Protein AF-A0A1C6J9U0-F1 (afdb_monomer_lite)

Foldseek 3Di:
DDFFKFKFAWPPAALVNVLVVCCVLVVFDDDDPPDQWDDGPFWIKGDDPVQSKMWIGGPVRAKIWIDGPVRRMIMMTGDDDDCSVVVSVVVCVVVVGGPCPPDDLPAAQEDADQDPVVVVCCLPPPDPAWEKEDAPVCPVCCVVLCVVCRPRYHYYYYPDPVSNVVVCVVVVADRQWMWGRADNDIDIDGDDPPDDSVNSSVVVVVVSSVRSRPPPDDDPDDPVNSVVVSVVVVVVVVVVVVVVVVVVVVVVVVVVVVVVVVVVVVVVVVVVVVVVVVVVVVVVVVVCVVVVNDDPDDDDPDDDPDPQVVVQVVLVVLVVCLVPDPDPVSNVVSVVVPVVRDGPCVVVVLLVLLLCLLQVVNPDPVSQVVVVVQQWHWQDDDQWTKTARVPDPQQIDTDGPDDPDSCVSVVVSVSNVVRPD

Structure (mmCIF, N/CA/C/O backbone):
data_AF-A0A1C6J9U0-F1
#
_entry.id   AF-A0A1C6J9U0-F1
#
loop_
_atom_site.group_PDB
_atom_site.id
_atom_site.type_symbol
_atom_site.label_atom_id
_atom_site.label_alt_id
_atom_site.label_comp_id
_atom_site.label_asym_id
_atom_site.label_entity_id
_atom_site.label_seq_id
_atom_site.pdbx_PDB_ins_code
_atom_site.Cartn_x
_atom_site.Cartn_y
_atom_site.Cartn_z
_atom_site.occupancy
_atom_site.B_iso_or_equiv
_atom_site.auth_seq_id
_atom_site.auth_comp_id
_atom_site.auth_asym_id
_atom_site.auth_atom_id
_atom_site.pdbx_PDB_model_num
ATOM 1 N N . MET A 1 1 ? -28.787 -16.443 28.226 1.00 27.95 1 MET A N 1
ATOM 2 C CA . MET A 1 1 ? -28.800 -15.625 29.460 1.00 27.95 1 MET A CA 1
ATOM 3 C C . MET A 1 1 ? -28.386 -14.223 29.052 1.00 27.95 1 MET A C 1
ATOM 5 O O . MET A 1 1 ? -27.464 -14.119 28.258 1.00 27.95 1 MET A O 1
ATOM 9 N N . LYS A 1 2 ? -29.122 -13.176 29.446 1.00 32.88 2 LYS A N 1
ATOM 10 C CA . LYS A 1 2 ? -28.766 -11.795 29.075 1.00 32.88 2 LYS A CA 1
ATOM 11 C C . LYS A 1 2 ? -27.464 -11.427 29.795 1.00 32.88 2 LYS A C 1
ATOM 13 O O . LYS A 1 2 ? -27.391 -11.661 30.995 1.00 32.88 2 LYS A O 1
ATOM 18 N N . HIS A 1 3 ? -26.470 -10.917 29.068 1.00 39.94 3 HIS A N 1
ATOM 19 C CA . HIS A 1 3 ? -25.234 -10.384 29.645 1.00 39.94 3 HIS A CA 1
ATOM 20 C C . HIS A 1 3 ? -25.582 -9.214 30.576 1.00 39.94 3 HIS A C 1
ATOM 22 O O . HIS A 1 3 ? -26.442 -8.394 30.253 1.00 39.94 3 HIS A O 1
ATOM 28 N N . LEU A 1 4 ? -24.988 -9.204 31.763 1.00 40.47 4 LEU A N 1
ATOM 29 C CA . LEU A 1 4 ? -25.256 -8.248 32.829 1.00 40.47 4 LEU A CA 1
ATOM 30 C C . LEU A 1 4 ? -24.333 -7.038 32.645 1.00 40.47 4 LEU A C 1
ATOM 32 O O . LEU A 1 4 ? -23.130 -7.204 32.759 1.00 40.47 4 LEU A O 1
ATOM 36 N N . SER A 1 5 ? -24.849 -5.834 32.391 1.00 47.75 5 SER A N 1
ATOM 37 C CA . SER A 1 5 ? -24.007 -4.659 32.107 1.00 47.75 5 SER A CA 1
ATOM 38 C C . SER A 1 5 ? -24.215 -3.487 33.068 1.00 47.75 5 SER A C 1
ATOM 40 O O . SER A 1 5 ? -25.351 -3.112 33.341 1.00 47.75 5 SER A O 1
ATOM 42 N N . THR A 1 6 ? -23.127 -2.871 33.537 1.00 52.16 6 THR A N 1
ATOM 43 C CA . THR A 1 6 ? -23.099 -1.749 34.494 1.00 52.16 6 THR A CA 1
ATOM 44 C C . THR A 1 6 ? -22.390 -0.535 33.898 1.00 52.16 6 THR A C 1
ATOM 46 O O . THR A 1 6 ? -21.323 -0.685 33.317 1.00 52.16 6 THR A O 1
ATOM 49 N N . LEU A 1 7 ? -22.935 0.671 34.093 1.00 56.38 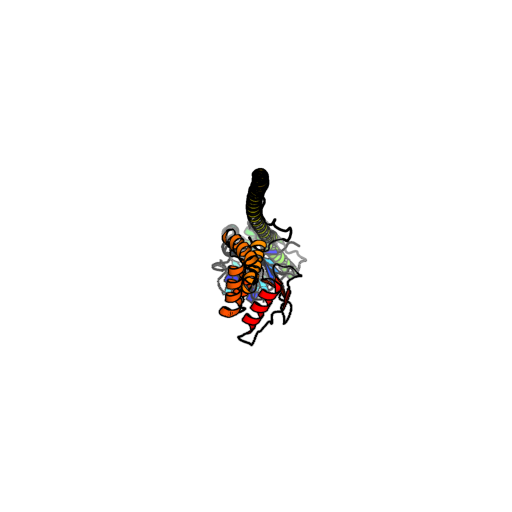7 LEU A N 1
ATOM 50 C CA . LEU A 1 7 ? -22.276 1.940 33.755 1.00 56.38 7 LEU A CA 1
ATOM 51 C C . LEU A 1 7 ? -21.871 2.698 35.029 1.00 56.38 7 LEU A C 1
ATOM 53 O O . LEU A 1 7 ? -22.713 2.963 35.891 1.00 56.38 7 LEU A O 1
ATOM 57 N N . ILE A 1 8 ? -20.601 3.081 35.119 1.00 64.00 8 ILE A N 1
ATOM 58 C CA . ILE A 1 8 ? -19.974 3.792 36.236 1.00 64.00 8 ILE A CA 1
ATOM 59 C C . ILE A 1 8 ? -19.551 5.178 35.745 1.00 64.00 8 ILE A C 1
ATOM 61 O O . ILE A 1 8 ? -18.823 5.289 34.761 1.00 64.00 8 ILE A O 1
ATOM 65 N N . ALA A 1 9 ? -19.984 6.234 36.433 1.00 66.12 9 ALA A N 1
ATOM 66 C CA . ALA A 1 9 ? -19.530 7.597 36.164 1.00 66.12 9 ALA A CA 1
ATOM 67 C C . ALA A 1 9 ? -18.247 7.898 36.953 1.00 66.12 9 ALA A C 1
ATOM 69 O O . ALA A 1 9 ? -18.212 7.754 38.181 1.00 66.12 9 ALA A O 1
ATOM 70 N N . VAL A 1 10 ? -17.212 8.347 36.250 1.00 73.56 10 VAL A N 1
ATOM 71 C CA . VAL A 1 10 ? -15.922 8.740 36.826 1.00 73.56 10 VAL A CA 1
ATOM 72 C C . VAL A 1 10 ? -15.652 10.225 36.581 1.00 73.56 10 VAL A C 1
ATOM 74 O O . VAL A 1 10 ? -16.432 10.905 35.919 1.00 73.56 10 VAL A O 1
ATOM 77 N N . LYS A 1 11 ? -14.611 10.767 37.205 1.00 78.69 11 LYS A N 1
ATOM 78 C CA . LYS A 1 11 ? -14.149 12.142 37.023 1.00 78.69 11 LYS A CA 1
ATOM 79 C C . LYS A 1 11 ? -12.629 12.164 36.957 1.00 78.69 11 LYS A C 1
ATOM 81 O O . LYS A 1 11 ? -11.973 11.474 37.737 1.00 78.69 11 LYS A O 1
ATOM 86 N N . ASN A 1 12 ? -12.093 13.012 36.082 1.00 84.81 12 ASN A N 1
ATOM 87 C CA . ASN A 1 12 ? -10.660 13.268 35.927 1.00 84.81 12 ASN A CA 1
ATOM 88 C C . ASN A 1 12 ? -9.814 11.997 35.731 1.00 84.81 12 ASN A C 1
ATOM 90 O O . ASN A 1 12 ? -8.663 11.962 36.163 1.00 84.81 12 ASN A O 1
ATOM 94 N N . LEU A 1 13 ? -10.388 10.957 35.121 1.00 85.75 13 LEU A N 1
ATOM 95 C CA . LEU A 1 13 ? -9.686 9.717 34.816 1.00 85.75 13 LEU A CA 1
ATOM 96 C C . LEU A 1 13 ? -9.294 9.731 33.341 1.00 85.75 13 LEU A C 1
ATOM 98 O O . LEU A 1 13 ? -10.162 9.926 32.490 1.00 85.75 13 LEU A O 1
ATOM 102 N N . THR A 1 14 ? -8.009 9.546 33.043 1.00 89.31 14 THR A N 1
ATOM 103 C CA . THR A 1 14 ? -7.514 9.473 31.659 1.00 89.31 14 THR A CA 1
ATOM 104 C C . THR A 1 14 ? -7.413 8.034 31.171 1.00 89.31 14 THR A C 1
ATOM 106 O O . THR A 1 14 ? -7.307 7.102 31.971 1.00 89.31 14 THR A O 1
ATOM 109 N N . ILE A 1 15 ? -7.389 7.835 29.854 1.00 86.38 15 ILE A N 1
ATOM 110 C CA . ILE A 1 15 ? -7.248 6.521 29.220 1.00 86.38 15 ILE A CA 1
ATOM 111 C C . ILE A 1 15 ? -5.941 5.850 29.637 1.00 86.38 15 ILE A C 1
ATOM 113 O O . ILE A 1 15 ? -5.941 4.677 29.980 1.00 86.38 15 ILE A O 1
ATOM 117 N N . ILE A 1 16 ? -4.855 6.620 29.749 1.00 87.75 16 ILE A N 1
ATOM 118 C CA . ILE A 1 16 ? -3.545 6.138 30.204 1.00 87.75 16 ILE A CA 1
ATOM 119 C C . ILE A 1 16 ? -3.609 5.674 31.664 1.00 87.75 16 ILE A C 1
ATOM 121 O O . ILE A 1 16 ? -3.053 4.633 32.013 1.00 87.75 16 ILE A O 1
ATOM 125 N N . GLN A 1 17 ? -4.273 6.443 32.531 1.00 89.12 17 GLN A N 1
ATOM 126 C CA . GLN A 1 17 ? -4.454 6.061 33.932 1.00 89.12 17 GLN A CA 1
ATOM 127 C C . GLN A 1 17 ? -5.317 4.809 34.043 1.00 89.12 17 GLN A C 1
ATOM 129 O O . GLN A 1 17 ? -4.951 3.883 34.758 1.00 89.12 17 GLN A O 1
ATOM 134 N N . PHE A 1 18 ? -6.431 4.756 33.315 1.00 88.00 18 PHE A N 1
ATOM 135 C CA . PHE A 1 18 ? -7.332 3.615 33.357 1.00 88.00 18 PHE A CA 1
ATOM 136 C C . PHE A 1 18 ? -6.696 2.342 32.787 1.00 88.00 18 PHE A C 1
ATOM 138 O O . PHE A 1 18 ? -6.867 1.278 33.373 1.00 88.00 18 PHE A O 1
ATOM 145 N N . THR A 1 19 ? -5.888 2.443 31.729 1.00 87.50 19 THR A N 1
ATOM 146 C CA . THR A 1 19 ? -5.089 1.326 31.203 1.00 87.50 19 THR A CA 1
ATOM 147 C C . THR A 1 19 ? -4.195 0.721 32.282 1.00 87.50 19 THR A C 1
ATOM 149 O O . THR A 1 19 ? -4.252 -0.486 32.500 1.00 87.50 19 THR A O 1
ATOM 152 N N . LYS A 1 20 ? -3.451 1.552 33.024 1.00 87.69 20 LYS A N 1
ATOM 153 C CA . LYS A 1 20 ? -2.599 1.087 34.132 1.00 87.69 20 LYS A CA 1
ATOM 154 C C . LYS A 1 20 ? -3.406 0.442 35.254 1.00 87.69 20 LYS A C 1
ATOM 156 O O . LYS A 1 20 ? -3.045 -0.619 35.739 1.00 87.69 20 LYS A O 1
ATOM 161 N N . ILE A 1 21 ? -4.536 1.050 35.620 1.00 87.31 21 ILE A N 1
ATOM 162 C CA . ILE A 1 21 ? -5.446 0.501 36.635 1.00 87.31 21 ILE A CA 1
ATOM 163 C C . ILE A 1 21 ? -5.899 -0.907 36.248 1.00 87.31 21 ILE A C 1
ATOM 165 O O . ILE A 1 21 ? -5.920 -1.796 37.095 1.00 87.31 21 ILE A O 1
ATOM 169 N N . ILE A 1 22 ? -6.264 -1.116 34.983 1.00 84.38 22 ILE A N 1
ATOM 170 C CA . ILE A 1 22 ? -6.713 -2.424 34.516 1.00 84.38 22 ILE A CA 1
ATOM 171 C C . ILE A 1 22 ? -5.545 -3.415 34.406 1.00 84.38 22 ILE A C 1
ATOM 173 O O . ILE A 1 22 ? -5.707 -4.570 34.786 1.00 84.38 22 ILE A O 1
ATOM 177 N N . GLN A 1 23 ? -4.362 -2.983 33.968 1.00 85.56 23 GLN A N 1
ATOM 178 C CA . GLN A 1 23 ? -3.159 -3.826 33.975 1.00 85.56 23 GLN A CA 1
ATOM 179 C C . GLN A 1 23 ? -2.838 -4.337 35.385 1.00 85.56 23 GLN A C 1
ATOM 181 O O . GLN A 1 23 ? -2.699 -5.544 35.582 1.00 85.56 23 GLN A O 1
ATOM 186 N N . ASP A 1 24 ? -2.840 -3.437 36.371 1.00 84.00 24 ASP A N 1
ATOM 187 C CA . ASP A 1 24 ? -2.520 -3.748 37.765 1.00 84.00 24 ASP A CA 1
ATOM 188 C C . ASP A 1 24 ? -3.591 -4.624 38.437 1.00 84.00 24 ASP A C 1
ATOM 190 O O . ASP A 1 24 ? -3.268 -5.594 39.122 1.00 84.00 24 ASP A O 1
ATOM 194 N N . LEU A 1 25 ? -4.876 -4.287 38.270 1.00 78.69 25 LEU A N 1
ATOM 195 C CA . LEU A 1 25 ? -5.978 -4.990 38.942 1.00 78.69 25 LEU A CA 1
ATOM 196 C C . LEU A 1 25 ? -6.286 -6.357 38.327 1.00 78.69 25 LEU A C 1
ATOM 198 O O . LEU A 1 25 ? -6.776 -7.242 39.029 1.00 78.69 25 LEU A O 1
ATOM 202 N N . PHE A 1 26 ? -6.049 -6.520 37.025 1.00 76.50 26 PHE A N 1
ATOM 203 C CA . PHE A 1 26 ? -6.426 -7.726 36.285 1.00 76.50 26 PHE A CA 1
ATOM 204 C C . PHE A 1 26 ? -5.229 -8.566 35.847 1.00 76.50 26 PHE A C 1
ATOM 206 O O . PHE A 1 26 ? -5.430 -9.554 35.142 1.00 76.50 26 PHE A O 1
ATOM 213 N N . TYR A 1 27 ? -4.018 -8.211 36.289 1.00 78.69 27 TYR A N 1
ATOM 214 C CA . TYR A 1 27 ? -2.777 -8.923 35.977 1.00 78.69 27 TYR A CA 1
ATOM 215 C C . TYR A 1 27 ? -2.594 -9.134 34.468 1.00 78.69 27 TYR A C 1
ATOM 217 O O . TYR A 1 27 ? -2.281 -10.236 34.018 1.00 78.69 27 TYR A O 1
ATOM 225 N N . LEU A 1 28 ? -2.859 -8.089 33.680 1.00 80.81 28 LEU A N 1
ATOM 226 C CA . LEU A 1 28 ? -2.614 -8.121 32.240 1.00 80.81 28 LEU A CA 1
ATOM 227 C C . LEU A 1 28 ? -1.149 -7.801 31.958 1.00 80.81 28 LEU A C 1
ATOM 229 O O . LEU A 1 28 ? -0.555 -6.968 32.644 1.00 80.81 28 LEU A O 1
ATOM 233 N N . ASP A 1 29 ? -0.611 -8.402 30.898 1.00 83.25 29 ASP A N 1
ATOM 234 C CA . ASP A 1 29 ? 0.672 -7.984 30.340 1.00 83.25 29 ASP A CA 1
ATOM 235 C C . ASP A 1 29 ? 0.649 -6.493 29.983 1.00 83.25 29 ASP A C 1
ATOM 237 O O . ASP A 1 29 ? -0.393 -5.924 29.637 1.00 83.25 29 ASP A O 1
ATOM 241 N N . GLU A 1 30 ? 1.812 -5.850 30.058 1.00 83.62 30 GLU A N 1
ATOM 242 C CA . GLU A 1 30 ? 1.943 -4.444 29.694 1.00 83.62 30 GLU A CA 1
ATOM 243 C C . GLU A 1 30 ? 1.608 -4.255 28.204 1.00 83.62 30 GLU A C 1
ATOM 245 O O . GLU A 1 30 ? 2.170 -4.911 27.327 1.00 83.62 30 GLU A O 1
ATOM 250 N N . PHE A 1 31 ? 0.671 -3.350 27.916 1.00 85.25 31 PHE A N 1
ATOM 251 C CA . PHE A 1 31 ? 0.216 -3.031 26.563 1.00 85.25 31 PHE A CA 1
ATOM 252 C C . PHE A 1 31 ? 0.087 -1.520 26.356 1.00 85.25 31 PHE A C 1
ATOM 254 O O . PHE A 1 31 ? -0.153 -0.756 27.297 1.00 85.25 31 PHE A O 1
ATOM 261 N N . ILE A 1 32 ? 0.210 -1.100 25.097 1.00 84.56 32 ILE A N 1
ATOM 262 C CA . ILE A 1 32 ? 0.075 0.290 24.652 1.00 84.56 32 ILE A CA 1
ATOM 263 C C . ILE A 1 32 ? -1.048 0.349 23.613 1.00 84.56 32 ILE A C 1
ATOM 265 O O . ILE A 1 32 ? -1.212 -0.573 22.825 1.00 84.56 32 ILE A O 1
ATOM 269 N N . LEU A 1 33 ? -1.841 1.422 23.627 1.00 84.25 33 LEU A N 1
ATOM 270 C CA . LEU A 1 33 ? -2.973 1.635 22.719 1.00 84.25 33 LEU A CA 1
ATOM 271 C C . LEU A 1 33 ? -2.524 2.257 21.380 1.00 84.25 33 LEU A C 1
ATOM 273 O O . LEU A 1 33 ? -2.948 3.356 21.038 1.00 84.25 33 LEU A O 1
ATOM 277 N N . ASP A 1 34 ? -1.629 1.582 20.657 1.00 83.38 34 ASP A N 1
ATOM 278 C CA . ASP A 1 34 ? -1.021 2.053 19.395 1.00 83.38 34 ASP A CA 1
ATOM 279 C C . ASP A 1 34 ? -1.716 1.538 18.122 1.00 83.38 34 ASP A C 1
ATOM 281 O O . ASP A 1 34 ? -1.362 1.901 17.001 1.00 83.38 34 ASP A O 1
ATOM 285 N N . SER A 1 35 ? -2.701 0.664 18.297 1.00 84.69 35 SER A N 1
ATOM 286 C CA . SER A 1 35 ? -3.381 -0.048 17.227 1.00 84.69 35 SER A CA 1
ATOM 287 C C . SER A 1 35 ? -4.863 -0.209 17.555 1.00 84.69 35 SER A C 1
ATOM 289 O O . SER A 1 35 ? -5.272 -0.223 18.716 1.00 84.69 35 SER A O 1
ATOM 291 N N . LEU A 1 36 ? -5.695 -0.314 16.511 1.00 81.69 36 LEU A N 1
ATOM 292 C CA . LEU A 1 36 ? -7.151 -0.454 16.657 1.00 81.69 36 LEU A CA 1
ATOM 293 C C . LEU A 1 36 ? -7.551 -1.779 17.324 1.00 81.69 36 LEU A C 1
ATOM 295 O O . LEU A 1 36 ? -8.612 -1.851 17.947 1.00 81.69 36 LEU A O 1
ATOM 299 N N . ILE A 1 37 ? -6.726 -2.823 17.182 1.00 85.75 37 ILE A N 1
ATOM 300 C CA . ILE A 1 37 ? -6.923 -4.139 17.795 1.00 85.75 37 ILE A CA 1
ATOM 301 C C . ILE A 1 37 ? -5.585 -4.641 18.337 1.00 85.75 37 ILE A C 1
ATOM 303 O O . ILE A 1 37 ? -4.616 -4.731 17.588 1.00 85.75 37 ILE A O 1
ATOM 307 N N . ILE A 1 38 ? -5.564 -5.029 19.612 1.00 87.44 38 ILE A N 1
ATOM 308 C CA . ILE A 1 38 ? -4.401 -5.606 20.294 1.00 87.44 38 ILE A CA 1
ATOM 309 C C . ILE A 1 38 ? -4.796 -6.979 20.830 1.00 87.44 38 ILE A C 1
ATOM 311 O O . ILE A 1 38 ? -5.797 -7.116 21.536 1.00 87.44 38 ILE A O 1
ATOM 315 N N . HIS A 1 39 ? -4.004 -8.000 20.516 1.00 86.56 39 HIS A N 1
ATOM 316 C CA . HIS A 1 39 ? -4.209 -9.353 21.023 1.00 86.56 39 HIS A CA 1
ATOM 317 C C . HIS A 1 39 ? -3.217 -9.647 22.147 1.00 86.56 39 HIS A C 1
ATOM 319 O O . HIS A 1 39 ? -2.009 -9.584 21.940 1.00 86.56 39 HIS A O 1
ATOM 325 N N . LEU A 1 40 ? -3.746 -9.988 23.320 1.00 85.19 40 LEU A N 1
ATOM 326 C CA . LEU A 1 40 ? -2.994 -10.494 24.466 1.00 85.19 40 LEU A CA 1
ATOM 327 C C . LEU A 1 40 ? -3.342 -11.970 24.690 1.00 85.19 40 LEU A C 1
ATOM 329 O O . LEU A 1 40 ? -4.317 -12.478 24.129 1.00 85.19 40 LEU A O 1
ATOM 333 N N . GLU A 1 41 ? -2.566 -12.655 25.533 1.00 81.06 41 GLU A N 1
ATOM 334 C CA . GLU A 1 41 ? -2.717 -14.097 25.775 1.00 81.06 41 GLU A CA 1
ATOM 335 C C . GLU A 1 41 ? -4.159 -14.474 26.165 1.00 81.06 41 GLU A C 1
ATOM 337 O O . GLU A 1 41 ? -4.720 -15.422 25.620 1.00 81.06 41 GLU A O 1
ATOM 342 N N . ASN A 1 42 ? -4.800 -13.665 27.020 1.00 78.75 42 ASN A N 1
ATOM 343 C CA . ASN A 1 42 ? -6.116 -13.965 27.602 1.00 78.75 42 ASN A CA 1
ATOM 344 C C . ASN A 1 42 ? -7.232 -12.974 27.224 1.00 78.75 42 ASN A C 1
ATOM 346 O O . ASN A 1 42 ? -8.389 -13.150 27.628 1.00 78.75 42 ASN A O 1
ATOM 350 N N . CYS A 1 43 ? -6.925 -11.929 26.454 1.00 83.00 43 CYS A N 1
ATOM 351 C CA . CYS A 1 43 ? -7.911 -10.931 26.051 1.00 83.00 43 CYS A CA 1
ATOM 352 C C . CYS A 1 43 ? -7.576 -10.263 24.712 1.00 83.00 43 CYS A C 1
ATOM 354 O O . CYS A 1 43 ? -6.461 -10.326 24.207 1.00 83.00 43 CYS A O 1
ATOM 356 N N . THR A 1 44 ? -8.580 -9.640 24.107 1.00 85.12 44 THR A N 1
ATOM 357 C CA . THR A 1 44 ? -8.436 -8.782 22.929 1.00 85.12 44 THR A CA 1
ATOM 358 C C . THR A 1 44 ? -8.909 -7.385 23.286 1.00 85.12 44 THR A C 1
ATOM 360 O O . THR A 1 44 ? -9.969 -7.224 23.892 1.00 85.12 44 THR A O 1
ATOM 363 N N . ILE A 1 45 ? -8.125 -6.381 22.916 1.00 86.00 45 ILE A N 1
ATOM 364 C CA . ILE A 1 45 ? -8.407 -4.976 23.179 1.00 86.00 45 ILE A CA 1
ATOM 365 C C . ILE A 1 45 ? -8.778 -4.305 21.863 1.00 86.00 45 ILE A C 1
ATOM 367 O O . ILE A 1 45 ? -8.071 -4.452 20.873 1.00 86.00 45 ILE A O 1
ATOM 371 N N . TYR A 1 46 ? -9.880 -3.566 21.862 1.00 82.38 46 TYR A N 1
ATOM 372 C CA . TYR A 1 46 ? -10.344 -2.749 20.749 1.00 82.38 46 TYR A CA 1
ATOM 373 C C . TYR A 1 46 ? -10.214 -1.282 21.143 1.00 82.38 46 TYR A C 1
ATOM 375 O O . TYR A 1 46 ? -10.760 -0.880 22.168 1.00 82.38 46 TYR A O 1
ATOM 383 N N . HIS A 1 47 ? -9.526 -0.474 20.351 1.00 85.06 47 HIS A N 1
ATOM 384 C CA . HIS A 1 47 ? -9.252 0.926 20.666 1.00 85.06 47 HIS A CA 1
ATOM 385 C C . HIS A 1 47 ? -9.864 1.848 19.611 1.00 85.06 47 HIS A C 1
ATOM 387 O O . HIS A 1 47 ? -9.704 1.622 18.415 1.00 85.06 47 HIS A O 1
ATOM 393 N N . ASP A 1 48 ? -10.562 2.894 20.054 1.00 79.56 48 ASP A N 1
ATOM 394 C CA . ASP A 1 48 ? -11.003 4.005 19.215 1.00 79.56 48 ASP A CA 1
ATOM 395 C C . ASP A 1 48 ? -10.327 5.304 19.668 1.00 79.56 48 ASP A C 1
ATOM 397 O O . ASP A 1 48 ? -10.779 5.960 20.614 1.00 79.56 48 ASP A O 1
ATOM 401 N N . GLU A 1 49 ? -9.286 5.711 18.941 1.00 76.19 49 GLU A N 1
ATOM 402 C CA . GLU A 1 49 ? -8.585 6.982 19.154 1.00 76.19 49 GLU A CA 1
ATOM 403 C C . GLU A 1 49 ? -9.530 8.188 19.090 1.00 76.19 49 GLU A C 1
ATOM 405 O O . GLU A 1 49 ? -9.431 9.109 19.899 1.00 76.19 49 GLU A O 1
ATOM 410 N N . SER A 1 50 ? -10.502 8.176 18.170 1.00 70.88 50 SER A N 1
ATOM 411 C CA . SER A 1 50 ? -11.411 9.313 17.962 1.00 70.88 50 SER A CA 1
ATOM 412 C C . SER A 1 50 ? -12.391 9.516 19.117 1.00 70.88 50 SER A C 1
ATOM 414 O O . SER A 1 50 ? -12.833 10.634 19.373 1.00 70.88 50 SER A O 1
ATOM 416 N N . ALA A 1 51 ? -12.727 8.436 19.826 1.00 62.06 51 ALA A N 1
ATOM 417 C CA . ALA A 1 51 ? -13.616 8.470 20.981 1.00 62.06 51 ALA A CA 1
ATOM 418 C C . ALA A 1 51 ? -12.854 8.502 22.315 1.00 62.06 51 ALA A C 1
ATOM 420 O O . ALA A 1 51 ? -13.507 8.537 23.363 1.00 62.06 51 ALA A O 1
ATOM 421 N N . ILE A 1 52 ? -11.512 8.466 22.266 1.00 78.44 52 ILE A N 1
ATOM 422 C CA . ILE A 1 52 ? -10.604 8.267 23.404 1.00 78.44 52 ILE A CA 1
ATOM 423 C C . ILE A 1 52 ? -11.159 7.157 24.303 1.00 78.44 52 ILE A C 1
ATOM 425 O O . ILE A 1 52 ? -11.496 7.351 25.477 1.00 78.44 52 ILE A O 1
ATOM 429 N N . ALA A 1 53 ? -11.377 5.999 23.682 1.00 75.50 53 ALA A N 1
ATOM 430 C CA . ALA A 1 53 ? -12.063 4.884 24.303 1.00 75.50 53 ALA A CA 1
ATOM 431 C C . ALA A 1 53 ? -11.417 3.560 23.923 1.00 75.50 53 ALA A C 1
ATOM 433 O O . ALA A 1 53 ? -11.049 3.355 22.770 1.00 75.50 53 ALA A O 1
ATOM 434 N N . PHE A 1 54 ? -11.341 2.630 24.869 1.00 79.44 54 PHE A N 1
ATOM 435 C CA . PHE A 1 54 ? -10.959 1.257 24.568 1.00 79.44 54 PHE A CA 1
ATOM 436 C C . PHE A 1 54 ? -11.909 0.272 25.225 1.00 79.44 54 PHE A C 1
ATOM 438 O O . PHE A 1 54 ? -12.556 0.563 26.236 1.00 79.44 54 PHE A O 1
ATOM 445 N N . CYS A 1 55 ? -11.962 -0.910 24.633 1.00 77.12 55 CYS A N 1
ATOM 446 C CA . CYS A 1 55 ? -12.707 -2.042 25.113 1.00 77.12 55 CYS A CA 1
ATOM 447 C C . CYS A 1 55 ? -11.792 -3.250 25.292 1.00 77.12 55 CYS A C 1
ATOM 449 O O . CYS A 1 55 ? -10.950 -3.495 24.440 1.00 77.12 55 CYS A O 1
ATOM 451 N N . ILE A 1 56 ? -11.976 -4.019 26.364 1.00 80.50 56 ILE A N 1
ATOM 452 C CA . ILE A 1 56 ? -11.272 -5.286 26.593 1.00 80.50 56 ILE A CA 1
ATOM 453 C C . ILE A 1 56 ? -12.290 -6.417 26.591 1.00 80.50 56 ILE A C 1
ATOM 455 O O . ILE A 1 56 ? -13.250 -6.384 27.362 1.00 80.50 56 ILE A O 1
ATOM 459 N N . GLN A 1 57 ? -12.043 -7.431 25.766 1.00 77.44 57 GLN A N 1
ATOM 460 C CA . GLN A 1 57 ? -12.785 -8.684 25.730 1.00 77.44 57 GLN A CA 1
ATOM 461 C C . GLN A 1 57 ? -11.904 -9.830 26.221 1.00 77.44 57 GLN A C 1
ATOM 463 O O . GLN A 1 57 ? -10.912 -10.168 25.578 1.00 77.44 57 GLN A O 1
ATOM 468 N N . TYR A 1 58 ? -12.282 -10.474 27.320 1.00 75.00 58 TYR A N 1
ATOM 469 C CA . TYR A 1 58 ? -11.586 -11.669 27.799 1.00 75.00 58 TYR A CA 1
ATOM 470 C C . TYR A 1 58 ? -12.079 -12.924 27.068 1.00 75.00 58 TYR A C 1
ATOM 472 O O . TYR A 1 58 ? -13.283 -13.113 26.889 1.00 75.00 58 TYR A O 1
ATOM 480 N N . GLN A 1 59 ? -11.157 -13.808 26.673 1.00 65.19 59 GLN A N 1
ATOM 481 C CA . GLN A 1 59 ? -11.462 -14.991 25.850 1.00 65.19 59 GLN A CA 1
ATOM 482 C C . GLN A 1 59 ? -12.416 -15.988 26.543 1.00 65.19 59 GLN A C 1
ATOM 484 O O . GLN A 1 59 ? -13.183 -16.678 25.873 1.00 65.19 59 GLN A O 1
ATOM 489 N N . ASN A 1 60 ? -12.445 -16.009 27.882 1.00 60.38 60 ASN A N 1
ATOM 490 C CA . ASN A 1 60 ? -13.308 -16.893 28.678 1.00 60.38 60 ASN A CA 1
ATOM 491 C C . ASN A 1 60 ? -14.721 -16.331 28.957 1.00 60.38 60 ASN A C 1
ATOM 493 O O . ASN A 1 60 ? -15.470 -16.925 29.727 1.00 60.38 60 ASN A O 1
ATOM 497 N N . ASN A 1 61 ? -15.129 -15.230 28.308 1.00 53.62 61 ASN A N 1
ATOM 498 C CA . ASN A 1 61 ? -16.458 -14.596 28.431 1.00 53.62 61 ASN A CA 1
ATOM 499 C C . ASN A 1 61 ? -16.834 -14.059 29.827 1.00 53.62 61 ASN A C 1
ATOM 501 O O . ASN A 1 61 ? -18.011 -13.769 30.057 1.00 53.62 61 ASN A O 1
ATOM 505 N N . ASP A 1 62 ? -15.889 -13.903 30.756 1.00 53.78 62 ASP A N 1
ATOM 506 C CA . ASP A 1 62 ? -16.220 -13.532 32.139 1.00 53.78 62 ASP A CA 1
ATOM 507 C C . ASP A 1 62 ? -16.426 -12.021 32.347 1.00 53.78 62 ASP A C 1
ATOM 509 O O . ASP A 1 62 ? -17.270 -11.638 33.169 1.00 53.78 62 ASP A O 1
ATOM 513 N N . TYR A 1 63 ? -15.741 -11.171 31.563 1.00 57.75 63 TYR A N 1
ATOM 514 C CA . TYR A 1 63 ? -15.832 -9.708 31.658 1.00 57.75 63 TYR A CA 1
ATOM 515 C C . TYR A 1 63 ? -15.621 -8.986 30.331 1.00 57.75 63 TYR A C 1
ATOM 517 O O . TYR A 1 63 ? -14.816 -9.411 29.500 1.00 57.75 63 TYR A O 1
ATOM 525 N N . GLU A 1 64 ? -16.283 -7.840 30.180 1.00 66.88 64 GLU A N 1
ATOM 526 C CA . GLU A 1 64 ? -16.003 -6.881 29.108 1.00 66.88 64 GLU A CA 1
ATOM 527 C C . GLU A 1 64 ? -15.973 -5.468 29.695 1.00 66.88 64 GLU A C 1
ATOM 529 O O . GLU A 1 64 ? -16.939 -5.048 30.331 1.00 66.88 64 GLU A O 1
ATOM 534 N N . TYR A 1 65 ? -14.886 -4.726 29.487 1.00 75.12 65 TYR A N 1
ATOM 535 C CA . TYR A 1 65 ? -14.756 -3.331 29.930 1.00 75.12 65 TYR A CA 1
ATOM 536 C C . TYR A 1 65 ? -14.840 -2.417 28.720 1.00 75.12 65 TYR A C 1
ATOM 538 O O . TYR A 1 65 ? -14.247 -2.739 27.698 1.00 75.12 65 TYR A O 1
ATOM 546 N N . ILE A 1 66 ? -15.516 -1.276 28.829 1.00 74.69 66 ILE A N 1
ATOM 547 C CA . ILE A 1 66 ? -15.400 -0.166 27.876 1.00 74.69 66 ILE A CA 1
ATOM 548 C C . ILE A 1 66 ? -15.177 1.099 28.687 1.00 74.69 66 ILE A C 1
ATOM 550 O O . ILE A 1 66 ? -16.028 1.471 29.489 1.00 74.69 66 ILE A O 1
ATOM 554 N N . PHE A 1 67 ? -14.058 1.776 28.482 1.00 82.69 67 PHE A N 1
ATOM 555 C CA . PHE A 1 67 ? -13.837 3.097 29.056 1.00 82.69 67 PHE A CA 1
ATOM 556 C C . PHE A 1 67 ? -13.907 4.150 27.971 1.00 82.69 67 PHE A C 1
ATOM 558 O O . PHE A 1 67 ? -13.362 3.949 26.892 1.00 82.69 67 PHE A O 1
ATOM 565 N N . ASN A 1 68 ? -14.577 5.261 28.261 1.00 78.75 68 ASN A N 1
ATOM 566 C CA . ASN A 1 68 ? -14.610 6.424 27.392 1.00 78.75 68 ASN A CA 1
ATOM 567 C C . ASN A 1 68 ? -14.183 7.654 28.196 1.00 78.75 68 ASN A C 1
ATOM 569 O O . ASN A 1 68 ? -14.903 8.114 29.088 1.00 78.75 68 ASN A O 1
ATOM 573 N N . GLU A 1 69 ? -13.009 8.187 27.865 1.00 81.19 69 GLU A N 1
ATOM 574 C CA . GLU A 1 69 ? -12.444 9.345 28.550 1.00 81.19 69 GLU A CA 1
ATOM 575 C C . GLU A 1 69 ? -13.275 10.605 28.292 1.00 81.19 69 GLU A C 1
ATOM 577 O O . GLU A 1 69 ? -13.573 11.344 29.226 1.00 81.19 69 GLU A O 1
ATOM 582 N N . ALA A 1 70 ? -13.732 10.832 27.058 1.00 75.81 70 ALA A N 1
ATOM 583 C CA . ALA A 1 70 ? -14.499 12.030 26.709 1.00 75.81 70 ALA A CA 1
ATOM 584 C C . ALA A 1 70 ? -15.820 12.139 27.493 1.00 75.81 70 ALA A C 1
ATOM 586 O O . ALA A 1 70 ? -16.249 13.228 27.871 1.00 75.81 70 ALA A O 1
ATOM 587 N N . LYS A 1 71 ? -16.465 11.001 27.757 1.00 71.88 71 LYS A N 1
ATOM 588 C CA . LYS A 1 71 ? -17.729 10.906 28.498 1.00 71.88 71 LYS A CA 1
ATOM 589 C C . LYS A 1 71 ? -17.540 10.598 29.980 1.00 71.88 71 LYS A C 1
ATOM 591 O O . LYS A 1 71 ? -18.531 10.571 30.709 1.00 71.88 71 LYS A O 1
ATOM 596 N N . GLN A 1 72 ? -16.297 10.379 30.411 1.00 76.44 72 GLN A N 1
ATOM 597 C CA . GLN A 1 72 ? -15.925 10.059 31.785 1.00 76.44 72 GLN A CA 1
ATOM 598 C C . GLN A 1 72 ? -16.781 8.929 32.373 1.00 76.44 72 GLN A C 1
ATOM 600 O O . GLN A 1 72 ? -17.399 9.050 33.436 1.00 76.44 72 GLN A O 1
ATOM 605 N N . ASN A 1 73 ? -16.844 7.807 31.658 1.00 70.19 73 ASN A N 1
ATOM 606 C CA . ASN A 1 73 ? -17.613 6.656 32.101 1.00 70.19 73 ASN A CA 1
ATOM 607 C C . ASN A 1 73 ? -16.959 5.317 31.751 1.00 70.19 73 ASN A C 1
ATOM 609 O O . ASN A 1 73 ? -16.253 5.173 30.755 1.00 70.19 73 ASN A O 1
ATOM 613 N N . ILE A 1 74 ? -17.206 4.332 32.613 1.00 73.00 74 ILE A N 1
ATOM 614 C CA . ILE A 1 74 ? -16.761 2.949 32.459 1.00 73.00 74 ILE A CA 1
ATOM 615 C C . ILE A 1 74 ? -18.006 2.081 32.343 1.00 73.00 74 ILE A C 1
ATOM 617 O O . ILE A 1 74 ? -18.858 2.078 33.230 1.00 73.00 74 ILE A O 1
ATOM 621 N N . TYR A 1 75 ? -18.113 1.336 31.259 1.00 68.75 75 TYR A N 1
ATOM 622 C CA . TYR A 1 75 ? -19.085 0.277 31.080 1.00 68.75 75 TYR A CA 1
ATOM 623 C C . TYR A 1 75 ? -18.432 -1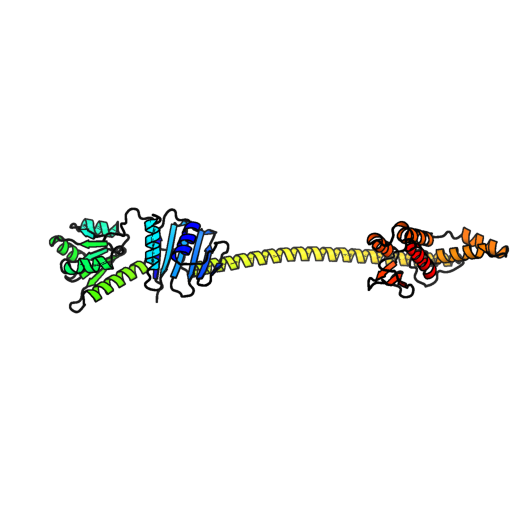.069 31.382 1.00 68.75 75 TYR A C 1
ATOM 625 O O . TYR A 1 75 ? -17.288 -1.315 31.006 1.00 68.75 75 TYR A O 1
ATOM 633 N N . LEU A 1 76 ? -19.167 -1.938 32.060 1.00 66.69 76 LEU A N 1
ATOM 634 C CA . LEU A 1 76 ? -18.704 -3.252 32.465 1.00 66.69 76 LEU A CA 1
ATOM 635 C C . LEU A 1 76 ? -19.792 -4.295 32.230 1.00 66.69 76 LEU A C 1
ATOM 637 O O . LEU A 1 76 ? -20.842 -4.243 32.863 1.00 66.69 76 LEU A O 1
ATOM 641 N N . SER A 1 77 ? -19.518 -5.264 31.367 1.00 61.44 77 SER A N 1
ATOM 642 C CA . SER A 1 77 ? -20.285 -6.498 31.199 1.00 61.44 77 SER A CA 1
ATOM 643 C C . SER A 1 77 ? -19.728 -7.552 32.163 1.00 61.44 77 SER A C 1
ATOM 645 O O . SER A 1 77 ? -18.539 -7.849 32.118 1.00 61.44 77 SER A O 1
ATOM 647 N N . ILE A 1 78 ? -20.549 -8.095 33.060 1.00 56.84 78 ILE A N 1
ATOM 648 C CA . ILE A 1 78 ? -20.186 -9.118 34.053 1.00 56.84 78 ILE A CA 1
ATOM 649 C C . ILE A 1 78 ? -20.940 -10.395 33.697 1.00 56.84 78 ILE A C 1
ATOM 651 O O . ILE A 1 78 ? -22.146 -10.340 33.497 1.00 56.84 78 ILE A O 1
ATOM 655 N N . ASN A 1 79 ? -20.292 -11.561 33.649 1.00 52.72 79 ASN A N 1
ATOM 656 C CA . ASN A 1 79 ? -21.005 -12.802 33.313 1.00 52.72 79 ASN A CA 1
ATOM 657 C C . ASN A 1 79 ? -21.262 -13.734 34.513 1.00 52.72 79 ASN A C 1
ATOM 659 O O . ASN A 1 79 ? -22.156 -14.574 34.429 1.00 52.72 79 ASN A O 1
ATOM 663 N N . LYS A 1 80 ? -20.576 -13.566 35.660 1.00 47.78 80 LYS A N 1
ATOM 664 C CA . LYS A 1 80 ? -20.861 -14.259 36.941 1.00 47.78 80 LYS A CA 1
ATOM 665 C C . LYS A 1 80 ? -20.143 -13.603 38.135 1.00 47.78 80 LYS A C 1
ATOM 667 O O . LYS A 1 80 ? -19.165 -12.892 37.947 1.00 47.78 80 LYS A O 1
ATOM 672 N N . ARG A 1 81 ? -20.684 -13.837 39.349 1.00 50.03 81 ARG A N 1
ATOM 673 C CA . ARG A 1 81 ? -20.222 -13.365 40.681 1.00 50.03 81 ARG A CA 1
ATOM 674 C C . ARG A 1 81 ? -18.704 -13.178 40.737 1.00 50.03 81 ARG A C 1
ATOM 676 O O . ARG A 1 81 ? -18.003 -14.176 40.622 1.00 50.03 81 ARG A O 1
ATOM 683 N N . ASN A 1 82 ? -18.217 -11.960 40.980 1.00 53.41 82 ASN A N 1
ATOM 684 C CA . ASN A 1 82 ? -16.775 -11.764 41.047 1.00 53.41 82 ASN A CA 1
ATOM 685 C C . ASN A 1 82 ? -16.294 -10.583 41.899 1.00 53.41 82 ASN A C 1
ATOM 687 O O . ASN A 1 82 ? -16.821 -9.473 41.822 1.00 53.41 82 ASN A O 1
ATOM 691 N N . ASN A 1 83 ? -15.230 -10.851 42.661 1.00 55.59 83 ASN A N 1
ATOM 692 C CA . ASN A 1 83 ? -14.550 -9.916 43.560 1.00 55.59 83 ASN A CA 1
ATOM 693 C C . ASN A 1 83 ? -13.812 -8.796 42.802 1.00 55.59 83 ASN A C 1
ATOM 695 O O . ASN A 1 83 ? -13.722 -7.686 43.307 1.00 55.59 83 ASN A O 1
ATOM 699 N N . GLN A 1 84 ? -13.399 -9.023 41.551 1.00 60.84 84 GLN A N 1
ATOM 700 C CA . GLN A 1 84 ? -12.630 -8.042 40.766 1.00 60.84 84 GLN A CA 1
ATOM 701 C C . GLN A 1 84 ? -13.423 -6.767 40.422 1.00 60.84 84 GLN A C 1
ATOM 703 O O . GLN A 1 84 ? -12.852 -5.686 40.292 1.00 60.84 84 GLN A O 1
ATOM 708 N N . PHE A 1 85 ? -14.758 -6.849 40.323 1.00 62.09 85 PHE A N 1
ATOM 709 C CA . PHE A 1 85 ? -15.602 -5.649 40.246 1.00 62.09 85 PHE A CA 1
ATOM 710 C C . PHE A 1 85 ? -15.492 -4.815 41.525 1.00 62.09 85 PHE A C 1
ATOM 712 O O . PHE A 1 85 ? -15.372 -3.592 41.465 1.00 62.09 85 PHE A O 1
ATOM 719 N N . ILE A 1 86 ? -15.523 -5.486 42.678 1.00 56.62 86 ILE A N 1
ATOM 720 C CA . ILE A 1 86 ? -15.387 -4.843 43.984 1.00 56.62 86 ILE A CA 1
ATOM 721 C C . ILE A 1 86 ? -14.000 -4.212 44.093 1.00 56.62 86 ILE A C 1
ATOM 723 O O . ILE A 1 86 ? -13.909 -3.081 44.559 1.00 56.62 86 ILE A O 1
ATOM 727 N N . ASP A 1 87 ? -12.953 -4.866 43.589 1.00 65.44 87 ASP A N 1
ATOM 728 C CA . ASP A 1 87 ? -11.588 -4.332 43.590 1.00 65.44 87 ASP A CA 1
ATOM 729 C C . ASP A 1 87 ? -11.467 -3.073 42.718 1.00 65.44 87 ASP A C 1
ATOM 731 O O . ASP A 1 87 ? -10.934 -2.058 43.173 1.00 65.44 87 ASP A O 1
ATOM 735 N N . LEU A 1 88 ? -12.055 -3.078 41.514 1.00 71.81 88 LEU A N 1
ATOM 736 C CA . LEU A 1 88 ? -12.096 -1.900 40.643 1.00 71.81 88 LEU A CA 1
ATOM 737 C C . LEU A 1 88 ? -12.864 -0.736 41.279 1.00 71.81 88 LEU A C 1
ATOM 739 O O . LEU A 1 88 ? -12.372 0.392 41.306 1.00 71.81 88 LEU A O 1
ATOM 743 N N . ILE A 1 89 ? -14.056 -0.986 41.825 1.00 63.09 89 ILE A N 1
ATOM 744 C CA . ILE A 1 89 ? -14.847 0.057 42.493 1.00 63.09 89 ILE A CA 1
ATOM 745 C C . ILE A 1 89 ? -14.121 0.584 43.733 1.00 63.09 89 ILE A C 1
ATOM 747 O O . ILE A 1 89 ? -14.062 1.797 43.943 1.00 63.09 89 ILE A O 1
ATOM 751 N N . THR A 1 90 ? -13.527 -0.306 44.529 1.00 62.47 90 THR A N 1
ATOM 752 C CA . THR A 1 90 ? -12.714 0.048 45.699 1.00 62.47 90 THR A CA 1
ATOM 753 C C . THR A 1 90 ? -11.543 0.936 45.305 1.00 62.47 90 THR A C 1
ATOM 755 O O . THR A 1 90 ? -11.321 1.962 45.949 1.00 62.47 90 THR A O 1
ATOM 758 N N . TYR A 1 91 ? -10.830 0.593 44.230 1.00 75.38 91 TYR A N 1
ATOM 759 C CA . TYR A 1 91 ? -9.730 1.396 43.708 1.00 75.38 91 TYR A CA 1
ATOM 760 C C . TYR A 1 91 ? -10.223 2.784 43.289 1.00 75.38 91 TYR A C 1
ATOM 762 O O . TYR A 1 91 ? -9.744 3.798 43.797 1.00 75.38 91 TYR A O 1
ATOM 770 N N . LEU A 1 92 ? -11.231 2.849 42.414 1.00 72.25 92 LEU A N 1
ATOM 771 C CA . LEU A 1 92 ? -11.769 4.119 41.920 1.00 72.25 92 LEU A CA 1
ATOM 772 C C . LEU A 1 92 ? -12.260 5.016 43.064 1.00 72.25 92 LEU A C 1
ATOM 774 O O . LEU A 1 92 ? -12.090 6.233 43.013 1.00 72.25 92 LEU A O 1
ATOM 778 N N . ASN A 1 93 ? -12.836 4.426 44.114 1.00 63.94 93 ASN A N 1
ATOM 779 C CA . ASN A 1 93 ? -13.258 5.152 45.305 1.00 63.94 93 ASN A CA 1
ATOM 780 C C . ASN A 1 93 ? -12.065 5.656 46.136 1.00 63.94 93 ASN A C 1
ATOM 782 O O . ASN A 1 93 ? -12.019 6.834 46.487 1.00 63.94 93 ASN A O 1
ATOM 786 N N . LYS A 1 94 ? -11.086 4.783 46.416 1.00 72.12 94 LYS A N 1
ATOM 787 C CA . LYS A 1 94 ? -9.871 5.099 47.189 1.00 72.12 94 LYS A CA 1
ATOM 788 C C . LYS A 1 94 ? -9.093 6.266 46.584 1.00 72.12 94 LYS A C 1
ATOM 790 O O . LYS A 1 94 ? -8.569 7.093 47.322 1.00 72.12 94 LYS A O 1
ATOM 795 N N . TYR A 1 95 ? -9.034 6.335 45.257 1.00 77.81 95 TYR A N 1
ATOM 796 C CA . TYR A 1 95 ? -8.333 7.391 44.525 1.00 77.81 95 TYR A CA 1
ATOM 797 C C . TYR A 1 95 ? -9.257 8.532 44.066 1.00 77.81 95 TYR A C 1
ATOM 799 O O . TYR A 1 95 ? -8.850 9.375 43.273 1.00 77.81 95 TYR A O 1
ATOM 807 N N . HIS A 1 96 ? -10.491 8.596 44.582 1.00 74.94 96 HIS A N 1
ATOM 808 C CA . HIS A 1 96 ? -11.461 9.666 44.323 1.00 74.94 96 HIS A CA 1
ATOM 809 C C . HIS A 1 96 ? -11.826 9.891 42.842 1.00 74.94 96 HIS A C 1
ATOM 811 O O . HIS A 1 96 ? -12.281 10.977 42.473 1.00 74.94 96 HIS A O 1
ATOM 817 N N . PHE A 1 97 ? -11.702 8.860 42.006 1.00 77.44 97 PHE A N 1
ATOM 818 C CA . PHE A 1 97 ? -12.103 8.899 40.598 1.00 77.44 97 PHE A CA 1
ATOM 819 C C . PHE A 1 97 ? -13.613 8.767 40.398 1.00 77.44 97 PHE A C 1
ATOM 821 O O . PHE A 1 97 ? -14.109 9.070 39.322 1.00 77.44 97 PHE A O 1
ATOM 828 N N . LEU A 1 98 ? -14.379 8.337 41.402 1.00 68.06 98 LEU A N 1
ATOM 829 C CA . LEU A 1 98 ? -15.838 8.264 41.289 1.00 68.06 98 LEU A CA 1
ATOM 830 C C . LEU A 1 98 ? -16.465 9.667 41.293 1.00 68.06 98 LEU A C 1
ATOM 832 O O . LEU A 1 98 ? -16.174 10.493 42.162 1.00 68.06 98 LEU A O 1
ATOM 836 N N . ASN A 1 99 ? -17.377 9.932 40.352 1.00 62.31 99 ASN A N 1
ATOM 837 C CA . ASN A 1 99 ? -18.043 11.233 40.206 1.00 62.31 99 ASN A CA 1
ATOM 838 C C . ASN A 1 99 ? -19.214 11.432 41.190 1.00 62.31 99 ASN A C 1
ATOM 840 O O . ASN A 1 99 ? -20.309 11.835 40.814 1.00 62.31 99 ASN A O 1
ATOM 844 N N . ASN A 1 100 ? -18.999 11.085 42.459 1.00 54.09 100 ASN A N 1
ATOM 845 C CA . ASN A 1 100 ? -20.048 10.976 43.467 1.00 54.09 100 ASN A CA 1
ATOM 846 C C . ASN A 1 100 ? -19.569 11.566 44.805 1.00 54.09 100 ASN A C 1
ATOM 848 O O . ASN A 1 100 ? -19.093 10.852 45.680 1.00 54.09 100 ASN A O 1
ATOM 852 N N . ASN A 1 101 ? -19.725 12.882 44.991 1.00 42.28 101 ASN A N 1
ATOM 853 C CA . ASN A 1 101 ? -19.339 13.580 46.231 1.00 42.28 101 ASN A CA 1
ATOM 854 C C . ASN A 1 101 ? -20.315 13.350 47.418 1.00 42.28 101 ASN A C 1
ATOM 856 O O . ASN A 1 101 ? -20.115 13.919 48.486 1.00 42.28 101 ASN A O 1
ATOM 860 N N . HIS A 1 102 ? -21.368 12.538 47.256 1.00 40.59 102 HIS A N 1
ATOM 861 C CA . HIS A 1 102 ? -22.419 12.318 48.268 1.00 40.59 102 HIS A CA 1
ATOM 862 C C . HIS A 1 102 ? -22.539 10.871 48.773 1.00 40.59 102 HIS A C 1
ATOM 864 O O . HIS A 1 102 ? -23.506 10.545 49.460 1.00 40.59 102 HIS A O 1
ATOM 870 N N . PHE A 1 103 ? -21.591 9.990 48.449 1.00 41.62 103 PHE A N 1
ATOM 871 C CA . PHE A 1 103 ? -21.727 8.558 48.723 1.00 41.62 103 PHE A CA 1
ATOM 872 C C . PHE A 1 103 ? -20.666 8.049 49.702 1.00 41.62 103 PHE A C 1
ATOM 874 O O . PHE A 1 103 ? -19.471 8.135 49.439 1.00 41.62 103 PHE A O 1
ATOM 881 N N . SER A 1 104 ? -21.120 7.473 50.818 1.00 34.16 104 SER A N 1
ATOM 882 C CA . SER A 1 104 ? -20.297 6.653 51.709 1.00 34.16 104 SER A CA 1
ATOM 883 C C . SER A 1 104 ? -20.573 5.181 51.405 1.00 34.16 104 SER A C 1
ATOM 885 O O . SER A 1 104 ? -21.678 4.699 51.634 1.00 34.16 104 SER A O 1
ATOM 887 N N . TYR A 1 105 ? -19.576 4.466 50.880 1.00 40.78 105 TYR A N 1
ATOM 888 C CA . TYR A 1 105 ? -19.643 3.020 50.597 1.00 40.78 105 TYR A CA 1
ATOM 889 C C . TYR A 1 105 ? -19.411 2.148 51.843 1.00 40.78 105 TYR A C 1
ATOM 891 O O . TYR A 1 105 ? -19.410 0.924 51.752 1.00 40.78 105 TYR A O 1
ATOM 899 N N . ILE A 1 106 ? -19.181 2.780 52.997 1.00 34.53 106 ILE A N 1
ATOM 900 C CA . ILE A 1 106 ? -18.748 2.128 54.239 1.00 34.53 106 ILE A CA 1
ATOM 901 C C . ILE A 1 106 ? -19.920 1.989 55.221 1.00 34.53 106 ILE A C 1
ATOM 903 O O . ILE A 1 106 ? -19.884 1.147 56.113 1.00 34.53 106 ILE A O 1
ATOM 907 N N . GLN A 1 107 ? -20.995 2.766 55.050 1.00 38.66 107 GLN A N 1
ATOM 908 C CA . GLN A 1 107 ? -22.146 2.754 55.952 1.00 38.66 107 GLN A CA 1
ATOM 909 C C . GLN A 1 107 ? -23.440 2.424 55.204 1.00 38.66 107 GLN A C 1
ATOM 911 O O . GLN A 1 107 ? -23.628 2.874 54.074 1.00 38.66 107 GLN A O 1
ATOM 916 N N . PRO A 1 108 ? -24.348 1.639 55.807 1.00 48.19 108 PRO A N 1
ATOM 917 C CA . PRO A 1 108 ? -25.650 1.405 55.211 1.00 48.19 108 PRO A CA 1
ATOM 918 C C . PRO A 1 108 ? -26.404 2.732 55.054 1.00 48.19 108 PRO A C 1
ATOM 920 O O . PRO A 1 108 ? -26.515 3.513 55.999 1.00 48.19 108 PRO A O 1
ATOM 923 N N . ASN A 1 109 ? -26.949 2.981 53.860 1.00 54.78 109 ASN A N 1
ATOM 924 C CA . ASN A 1 109 ? -27.739 4.176 53.560 1.00 54.78 109 ASN A CA 1
ATOM 925 C C . ASN A 1 109 ? -29.156 4.051 54.149 1.00 54.78 109 ASN A C 1
ATOM 927 O O . ASN A 1 109 ? -30.145 3.918 53.422 1.00 54.78 109 ASN A O 1
ATOM 931 N N . ILE A 1 110 ? -29.242 4.053 55.479 1.00 55.78 110 ILE A N 1
ATOM 932 C CA . ILE A 1 110 ? -30.500 4.031 56.226 1.00 55.78 110 ILE A CA 1
ATOM 933 C C . ILE A 1 110 ? -30.986 5.468 56.380 1.00 55.78 110 ILE A C 1
ATOM 935 O O . ILE A 1 110 ? -30.275 6.307 56.931 1.00 55.78 110 ILE A O 1
ATOM 939 N N . LYS A 1 111 ? -32.219 5.749 55.955 1.00 64.69 111 LYS A N 1
ATOM 940 C CA . LYS A 1 111 ? -32.902 6.993 56.327 1.00 64.69 111 LYS A CA 1
ATOM 941 C C . LYS A 1 111 ? -34.128 6.673 57.166 1.00 64.69 111 LYS A C 1
ATOM 943 O O . LYS A 1 111 ? -34.990 5.902 56.744 1.00 64.69 111 LYS A O 1
ATOM 948 N N . ASN A 1 112 ? -34.182 7.275 58.352 1.00 62.00 112 ASN A N 1
ATOM 949 C CA . ASN A 1 112 ? -35.393 7.303 59.156 1.00 62.00 112 ASN A CA 1
ATOM 950 C C . ASN A 1 112 ? -36.227 8.509 58.713 1.00 62.00 112 ASN A C 1
ATOM 952 O O . ASN A 1 112 ? -35.761 9.644 58.811 1.00 62.00 112 ASN A O 1
ATOM 956 N N . MET A 1 113 ? -37.404 8.255 58.149 1.00 70.38 113 MET A N 1
ATOM 957 C CA . MET A 1 113 ? -38.313 9.284 57.648 1.00 70.38 113 MET A CA 1
ATOM 958 C C . MET A 1 113 ? -39.725 8.953 58.117 1.00 70.38 113 MET A C 1
ATOM 960 O O . MET A 1 113 ? -40.203 7.846 57.887 1.00 70.38 113 MET A O 1
ATOM 964 N N . ASN A 1 114 ? -40.376 9.927 58.754 1.00 72.06 114 ASN A N 1
ATOM 965 C CA . ASN A 1 114 ? -41.716 9.781 59.334 1.00 72.06 114 ASN A CA 1
ATOM 966 C C . ASN A 1 114 ? -42.774 10.618 58.592 1.00 72.06 114 ASN A C 1
ATOM 968 O O . ASN A 1 114 ? -43.920 10.685 59.018 1.00 72.06 114 ASN A O 1
ATOM 972 N N . ASP A 1 115 ? -42.405 11.257 57.479 1.00 76.06 115 ASP A N 1
ATOM 973 C CA . ASP A 1 115 ? -43.303 12.068 56.652 1.00 76.06 115 ASP A CA 1
ATOM 974 C C . ASP A 1 115 ? -43.390 11.474 55.241 1.00 76.06 115 ASP A C 1
ATOM 976 O O . ASP A 1 115 ? -42.387 11.359 54.531 1.00 76.06 115 ASP A O 1
ATOM 980 N N . LEU A 1 116 ? -44.601 11.076 54.839 1.00 73.94 116 LEU A N 1
ATOM 981 C CA . LEU A 1 116 ? -44.865 10.424 53.556 1.00 73.94 116 LEU A CA 1
ATOM 982 C C . LEU A 1 116 ? -44.505 11.324 52.372 1.00 73.94 116 LEU A C 1
ATOM 984 O O . LEU A 1 116 ? -43.962 10.827 51.389 1.00 73.94 116 LEU A O 1
ATOM 988 N N . ASN A 1 117 ? -44.741 12.633 52.476 1.00 74.88 117 ASN A N 1
ATOM 989 C CA . ASN A 1 117 ? -44.450 13.565 51.388 1.00 74.88 117 ASN A CA 1
ATOM 990 C C . ASN A 1 117 ? -42.942 13.719 51.184 1.00 74.88 117 ASN A C 1
ATOM 992 O O . ASN A 1 117 ? -42.480 13.727 50.049 1.00 74.88 117 ASN A O 1
ATOM 996 N N . GLN A 1 118 ? -42.165 13.743 52.270 1.00 72.69 118 GLN A N 1
ATOM 997 C CA . GLN A 1 118 ? -40.700 13.766 52.196 1.00 72.69 118 GLN A CA 1
ATOM 998 C C . GLN A 1 118 ? -40.138 12.469 51.616 1.00 72.69 118 GLN A C 1
ATOM 1000 O O . GLN A 1 118 ? -39.146 12.498 50.890 1.00 72.69 118 GLN A O 1
ATOM 1005 N N . VAL A 1 119 ? -40.766 11.328 51.920 1.00 70.94 119 VAL A N 1
ATOM 1006 C CA . VAL A 1 119 ? -40.387 10.046 51.322 1.00 70.94 119 VAL A CA 1
ATOM 1007 C C . VAL A 1 119 ? -40.691 10.026 49.829 1.00 70.94 119 VAL A C 1
ATOM 1009 O O . VAL A 1 119 ? -39.816 9.645 49.060 1.00 70.94 119 VAL A O 1
ATOM 1012 N N . ILE A 1 120 ? -41.879 10.466 49.411 1.00 69.25 120 ILE A N 1
ATOM 1013 C CA . ILE A 1 120 ? -42.254 10.544 47.993 1.00 69.25 120 ILE A CA 1
ATOM 1014 C C . ILE A 1 120 ? -41.326 11.510 47.252 1.00 69.25 120 ILE A C 1
ATOM 1016 O O . ILE A 1 120 ? -40.729 11.120 46.258 1.00 69.25 120 ILE A O 1
ATOM 1020 N N . GLU A 1 121 ? -41.093 12.713 47.780 1.00 68.94 121 GLU A N 1
ATOM 1021 C CA . GLU A 1 121 ? -40.170 13.685 47.183 1.00 68.94 121 GLU A CA 1
ATOM 1022 C C . GLU A 1 121 ? -38.737 13.132 47.092 1.00 68.94 121 GLU A C 1
ATOM 1024 O O . GLU A 1 121 ? -38.047 13.322 46.089 1.00 68.94 121 GLU A O 1
ATOM 1029 N N . PHE A 1 122 ? -38.271 12.413 48.118 1.00 66.50 122 PHE A N 1
ATOM 1030 C CA . PHE A 1 122 ? -36.955 11.776 48.111 1.00 66.50 122 PHE A CA 1
ATOM 1031 C C . PHE A 1 122 ? -36.853 10.689 47.036 1.00 66.50 122 PHE A C 1
ATOM 1033 O O . PHE A 1 122 ? -35.859 10.628 46.311 1.00 66.50 122 PHE A O 1
ATOM 1040 N N . ILE A 1 123 ? -37.882 9.855 46.941 1.00 65.19 123 ILE A N 1
ATOM 1041 C CA . ILE A 1 123 ? -37.987 8.752 45.997 1.00 65.19 123 ILE A CA 1
ATOM 1042 C C . ILE A 1 123 ? -38.112 9.259 44.545 1.00 65.19 123 ILE A C 1
ATOM 1044 O O . ILE A 1 123 ? -37.489 8.703 43.643 1.00 65.19 123 ILE A O 1
ATOM 1048 N N . GLU A 1 124 ? -38.890 10.315 44.310 1.00 60.59 124 GLU A N 1
ATOM 1049 C CA . GLU A 1 124 ? -39.162 10.844 42.971 1.00 60.59 124 GLU A CA 1
ATOM 1050 C C . GLU A 1 124 ? -38.046 11.761 42.462 1.00 60.59 124 GLU A C 1
ATOM 1052 O O . GLU A 1 124 ? -37.731 11.726 41.277 1.00 60.59 124 GLU A O 1
ATOM 1057 N N . ASN A 1 125 ? -37.399 12.547 43.330 1.00 54.94 125 ASN A N 1
ATOM 1058 C CA . ASN A 1 125 ? -36.476 13.597 42.882 1.00 54.94 125 ASN A CA 1
ATOM 1059 C C . ASN A 1 125 ? -34.993 13.329 43.189 1.00 54.94 125 ASN A C 1
ATOM 1061 O O . ASN A 1 125 ? -34.146 14.106 42.743 1.00 54.94 125 ASN A O 1
ATOM 1065 N N . LYS A 1 126 ? -34.632 12.300 43.981 1.00 50.56 126 LYS A N 1
ATOM 1066 C CA . LYS A 1 126 ? -33.266 12.203 44.551 1.00 50.56 126 LYS A CA 1
ATOM 1067 C C . LYS A 1 126 ? -32.593 10.825 44.574 1.00 50.56 126 LYS A C 1
ATOM 1069 O O . LYS A 1 126 ? -31.462 10.746 45.060 1.00 50.56 126 LYS A O 1
ATOM 1074 N N . THR A 1 127 ? -33.190 9.739 44.076 1.00 50.75 127 THR A N 1
ATOM 1075 C CA . THR A 1 127 ? -32.607 8.395 44.286 1.00 50.75 127 THR A CA 1
ATOM 1076 C C . THR A 1 127 ? -31.946 7.797 43.045 1.00 50.75 127 THR A C 1
ATOM 1078 O O . THR A 1 127 ? -32.606 7.373 42.105 1.00 50.75 127 THR A O 1
ATOM 1081 N N . ILE A 1 128 ? -30.611 7.700 43.085 1.00 48.81 128 ILE A N 1
ATOM 1082 C CA . ILE A 1 128 ? -29.761 7.024 42.079 1.00 48.81 128 ILE A CA 1
ATOM 1083 C C . ILE A 1 128 ? -29.749 5.490 42.281 1.00 48.81 128 ILE A C 1
ATOM 1085 O O . ILE A 1 128 ? -29.431 4.732 41.357 1.00 48.81 128 ILE A O 1
ATOM 1089 N N . LEU A 1 129 ? -30.100 5.033 43.488 1.00 52.75 129 LEU A N 1
ATOM 1090 C CA . LEU A 1 129 ? -30.152 3.631 43.905 1.00 52.75 129 LEU A CA 1
ATOM 1091 C C . LEU A 1 129 ? -31.602 3.189 44.149 1.00 52.75 129 LEU A C 1
ATOM 1093 O O . LEU A 1 129 ? -32.426 4.026 44.521 1.00 52.75 129 LEU A O 1
ATOM 1097 N N . PRO A 1 130 ? -31.905 1.887 43.996 1.00 59.50 130 PRO A N 1
ATOM 1098 C CA . PRO A 1 130 ? -33.201 1.335 44.371 1.00 59.50 130 PRO A CA 1
ATOM 1099 C C . PRO A 1 130 ? -33.526 1.645 45.836 1.00 59.50 130 PRO A C 1
ATOM 1101 O O . PRO A 1 130 ? -32.644 1.578 46.694 1.00 59.50 130 PRO A O 1
ATOM 1104 N N . VAL A 1 131 ? -34.782 1.980 46.132 1.00 68.56 131 VAL A N 1
ATOM 1105 C CA . VAL A 1 131 ? -35.231 2.277 47.499 1.00 68.56 131 VAL A CA 1
ATOM 1106 C C . VAL A 1 131 ? -36.043 1.108 48.030 1.00 68.56 131 VAL A C 1
ATOM 1108 O O . VAL A 1 131 ? -36.987 0.652 47.390 1.00 68.56 131 VAL A O 1
ATOM 1111 N N . ILE A 1 132 ? -35.681 0.624 49.210 1.00 72.00 132 ILE A N 1
ATOM 1112 C CA . ILE A 1 132 ? -36.326 -0.496 49.883 1.00 72.00 132 ILE A CA 1
ATOM 1113 C C . ILE A 1 132 ? -36.964 0.021 51.149 1.00 72.00 132 ILE A C 1
ATOM 1115 O O . ILE A 1 132 ? -36.282 0.523 52.038 1.00 72.00 132 ILE A O 1
ATOM 1119 N N . TYR A 1 133 ? -38.274 -0.138 51.247 1.00 75.62 133 TYR A N 1
ATOM 1120 C CA . TYR A 1 133 ? -38.993 0.172 52.469 1.00 75.62 133 TYR A CA 1
ATOM 1121 C C . TYR A 1 133 ? -39.292 -1.092 53.272 1.00 75.62 133 TYR A C 1
ATOM 1123 O O . TYR A 1 133 ? -40.013 -1.967 52.788 1.00 75.62 133 TYR A O 1
ATOM 1131 N N . LEU A 1 134 ? -38.780 -1.175 54.503 1.00 67.75 134 LEU A N 1
ATOM 1132 C CA . LEU A 1 134 ? -39.031 -2.303 55.404 1.00 67.75 134 LEU A CA 1
ATOM 1133 C C . LEU A 1 134 ? -40.194 -1.986 56.355 1.00 67.75 134 LEU A C 1
ATOM 1135 O O . LEU A 1 134 ? -40.155 -1.008 57.102 1.00 67.75 134 LEU A O 1
ATOM 1139 N N . ASN A 1 135 ? -41.221 -2.838 56.344 1.00 66.38 135 ASN A N 1
ATOM 1140 C CA . ASN A 1 135 ? -42.357 -2.737 57.261 1.00 66.38 135 ASN A CA 1
ATOM 1141 C C . ASN A 1 135 ? -41.980 -3.189 58.691 1.00 66.38 135 ASN A C 1
ATOM 1143 O O . ASN A 1 135 ? -41.102 -4.039 58.853 1.00 66.38 135 ASN A O 1
ATOM 1147 N N . ILE A 1 136 ? -42.682 -2.683 59.718 1.00 60.38 136 ILE A N 1
ATOM 1148 C CA . ILE A 1 136 ? -42.434 -2.968 61.153 1.00 60.38 136 ILE A CA 1
ATOM 1149 C C . ILE A 1 136 ? -42.355 -4.466 61.459 1.00 60.38 136 ILE A C 1
ATOM 1151 O O . ILE A 1 136 ? -41.535 -4.885 62.271 1.00 60.38 136 ILE A O 1
ATOM 1155 N N . SER A 1 137 ? -43.170 -5.285 60.793 1.00 59.19 137 SER A N 1
ATOM 1156 C CA . SER A 1 137 ? -43.247 -6.734 61.016 1.00 59.19 137 SER A CA 1
ATOM 1157 C C . SER A 1 137 ? -41.968 -7.507 60.662 1.00 59.19 137 SER A C 1
ATOM 1159 O O . SER A 1 137 ? -41.928 -8.717 60.849 1.00 59.19 137 SER A O 1
ATOM 1161 N N . LEU A 1 138 ? -40.955 -6.839 60.098 1.00 57.78 138 LEU A N 1
ATOM 1162 C CA . LEU A 1 138 ? -39.680 -7.422 59.675 1.00 57.78 138 LEU A CA 1
ATOM 1163 C C . LEU A 1 138 ? -38.473 -6.730 60.340 1.00 57.78 138 LEU A C 1
ATOM 1165 O O . LEU A 1 138 ? -37.357 -6.848 59.832 1.00 57.78 138 LEU A O 1
ATOM 1169 N N . LYS A 1 139 ? -38.674 -6.008 61.459 1.00 60.34 139 LYS A N 1
ATOM 1170 C CA . LYS A 1 139 ? -37.591 -5.335 62.210 1.00 60.34 139 LYS A CA 1
ATOM 1171 C C . LYS A 1 139 ? -36.419 -6.276 62.527 1.00 60.34 139 LYS A C 1
ATOM 1173 O O . LYS A 1 139 ? -35.274 -5.841 62.438 1.00 60.34 139 LYS A O 1
ATOM 1178 N N . ASP A 1 140 ? -36.696 -7.551 62.792 1.00 60.97 140 ASP A N 1
ATOM 1179 C CA . ASP A 1 140 ? -35.683 -8.556 63.143 1.00 60.97 140 ASP A CA 1
ATOM 1180 C C . ASP A 1 140 ? -34.743 -8.904 61.972 1.00 60.97 140 ASP A C 1
ATOM 1182 O O . ASP A 1 140 ? -33.566 -9.183 62.181 1.00 60.97 140 ASP A O 1
ATOM 1186 N N . PHE A 1 141 ? -35.213 -8.784 60.724 1.00 61.44 141 PHE A N 1
ATOM 1187 C CA . PHE A 1 141 ? -34.425 -9.066 59.512 1.00 61.44 141 PHE A CA 1
ATOM 1188 C C . PHE A 1 141 ? -33.644 -7.857 58.999 1.00 61.44 141 PHE A C 1
ATOM 1190 O O . PHE A 1 141 ? -32.893 -7.960 58.028 1.00 61.44 141 PHE A O 1
ATOM 1197 N N . LYS A 1 142 ? -33.817 -6.696 59.642 1.00 62.16 142 LYS A N 1
ATOM 1198 C CA . LYS A 1 142 ? -33.173 -5.442 59.247 1.00 62.16 142 LYS A CA 1
ATOM 1199 C C . LYS A 1 142 ? -31.658 -5.616 59.161 1.00 62.16 142 LYS A C 1
ATOM 1201 O O . LYS A 1 142 ? -31.080 -5.228 58.156 1.00 62.16 142 LYS A O 1
ATOM 1206 N N . ASN A 1 143 ? -31.032 -6.236 60.161 1.00 63.78 143 ASN A N 1
ATOM 1207 C CA . ASN A 1 143 ? -29.574 -6.375 60.224 1.00 63.78 143 ASN A CA 1
ATOM 1208 C C . ASN A 1 143 ? -29.013 -7.371 59.194 1.00 63.78 143 ASN A C 1
ATOM 1210 O O . ASN A 1 143 ? -27.984 -7.083 58.594 1.00 63.78 143 ASN A O 1
ATOM 1214 N N . GLU A 1 144 ? -29.702 -8.487 58.940 1.00 64.75 144 GLU A N 1
ATOM 1215 C CA . GLU A 1 144 ? -29.282 -9.501 57.954 1.00 64.75 144 GLU A CA 1
ATOM 1216 C C . GLU A 1 144 ? -29.409 -8.992 56.513 1.00 64.75 144 GLU A C 1
ATOM 1218 O O . GLU A 1 144 ? -28.525 -9.190 55.679 1.00 64.75 144 GLU A O 1
ATOM 1223 N N . ILE A 1 145 ? -30.497 -8.273 56.224 1.00 62.06 145 ILE A N 1
ATOM 1224 C CA . ILE A 1 145 ? -30.680 -7.593 54.942 1.00 62.06 145 ILE A CA 1
ATOM 1225 C C . ILE A 1 145 ? -29.602 -6.510 54.796 1.00 62.06 145 ILE A C 1
ATOM 1227 O O . ILE A 1 145 ? -28.925 -6.450 53.773 1.00 62.06 145 ILE A O 1
ATOM 1231 N N . LEU A 1 146 ? -29.386 -5.689 55.830 1.00 59.81 146 LEU A N 1
ATOM 1232 C CA . LEU A 1 146 ? -28.410 -4.596 55.815 1.00 59.81 146 LEU A CA 1
ATOM 1233 C C . LEU A 1 146 ? -26.998 -5.043 55.437 1.00 59.81 146 LEU A C 1
ATOM 1235 O O . LEU A 1 146 ? -26.355 -4.334 54.668 1.00 59.81 146 LEU A O 1
ATOM 1239 N N . THR A 1 147 ? -26.533 -6.187 55.945 1.00 59.94 147 THR A N 1
ATOM 1240 C CA . THR A 1 147 ? -25.201 -6.724 55.629 1.00 59.94 147 THR A CA 1
ATOM 1241 C C . THR A 1 147 ? -25.065 -7.173 54.175 1.00 59.94 147 THR A C 1
ATOM 1243 O O . THR A 1 147 ? -24.006 -7.002 53.583 1.00 59.94 147 THR A O 1
ATOM 1246 N N . GLU A 1 148 ? -26.130 -7.706 53.573 1.00 58.09 148 GLU A N 1
ATOM 1247 C CA . GLU A 1 148 ? -26.095 -8.278 52.217 1.00 58.09 148 GLU A CA 1
ATOM 1248 C C . GLU A 1 148 ? -26.350 -7.250 51.106 1.00 58.09 148 GLU A C 1
ATOM 1250 O O . GLU A 1 148 ? -25.863 -7.411 49.987 1.00 58.09 148 GLU A O 1
ATOM 1255 N N . ILE A 1 149 ? -27.122 -6.193 51.389 1.00 58.09 149 ILE A N 1
ATOM 1256 C CA . ILE A 1 149 ? -27.477 -5.152 50.405 1.00 58.09 149 ILE A CA 1
ATOM 1257 C C . ILE A 1 149 ? -26.814 -3.797 50.684 1.00 58.09 149 ILE A C 1
ATOM 1259 O O . ILE A 1 149 ? -27.170 -2.787 50.061 1.00 58.09 149 ILE A O 1
ATOM 1263 N N . GLN A 1 150 ? -25.823 -3.770 51.579 1.00 53.47 150 GLN A N 1
ATOM 1264 C CA . GLN A 1 150 ? -25.020 -2.587 51.873 1.00 53.47 150 GLN A CA 1
ATOM 1265 C C . GLN A 1 150 ? -24.484 -1.977 50.571 1.00 53.47 150 GLN A C 1
ATOM 1267 O O . GLN A 1 150 ? -24.010 -2.680 49.681 1.00 53.47 150 GLN A O 1
ATOM 1272 N N . SER A 1 151 ? -24.613 -0.659 50.428 1.00 52.22 151 SER A N 1
ATOM 1273 C CA . SER A 1 151 ? -24.111 0.090 49.264 1.00 52.22 151 SER A CA 1
ATOM 1274 C C . SER A 1 151 ? -24.809 -0.192 47.915 1.00 52.22 151 SER A C 1
ATOM 1276 O O . SER A 1 151 ? -24.400 0.381 46.908 1.00 52.22 151 SER A O 1
ATOM 1278 N N . THR A 1 152 ? -25.884 -0.999 47.873 1.00 53.19 152 THR A N 1
ATOM 1279 C CA . THR A 1 152 ? -26.632 -1.321 46.630 1.00 53.19 152 THR A CA 1
ATOM 1280 C C . THR A 1 152 ? -28.064 -0.773 46.581 1.00 53.19 152 THR A C 1
ATOM 1282 O O . THR A 1 152 ? -28.654 -0.716 45.503 1.00 53.19 152 THR A O 1
ATOM 1285 N N . ALA A 1 153 ? -28.613 -0.318 47.712 1.00 60.69 153 ALA A N 1
ATOM 1286 C CA . ALA A 1 153 ? -29.955 0.256 47.830 1.00 60.69 153 ALA A CA 1
ATOM 1287 C C . ALA A 1 153 ? -30.035 1.294 48.968 1.00 60.69 153 ALA A C 1
ATOM 1289 O O . ALA A 1 153 ? -29.254 1.246 49.920 1.00 60.69 153 ALA A O 1
ATOM 1290 N N . TYR A 1 154 ? -30.999 2.214 48.894 1.00 66.44 154 TYR A N 1
ATOM 1291 C CA . TYR A 1 154 ? -31.439 3.000 50.051 1.00 66.44 154 TYR A CA 1
ATOM 1292 C C . TYR A 1 154 ? -32.421 2.175 50.871 1.00 66.44 154 TYR A C 1
ATOM 1294 O O . TYR A 1 154 ? -33.347 1.600 50.307 1.00 66.44 154 TYR A O 1
ATOM 1302 N N . ILE A 1 155 ? -32.268 2.154 52.194 1.00 69.94 155 ILE A N 1
ATOM 1303 C CA . ILE A 1 155 ? -33.225 1.483 53.077 1.00 69.94 155 ILE A CA 1
ATOM 1304 C C . ILE A 1 155 ? -33.986 2.546 53.860 1.00 69.94 155 ILE A C 1
ATOM 1306 O O . ILE A 1 155 ? -33.412 3.304 54.645 1.00 69.94 155 ILE A O 1
ATOM 1310 N N . LEU A 1 156 ? -35.293 2.591 53.638 1.00 72.19 156 LEU A N 1
ATOM 1311 C CA . LEU A 1 156 ? -36.220 3.421 54.385 1.00 72.19 156 LEU A CA 1
ATOM 1312 C C . LEU A 1 156 ? -36.860 2.585 55.486 1.00 72.19 156 LEU A C 1
ATOM 1314 O O . LEU A 1 156 ? -37.451 1.531 55.240 1.00 72.19 156 LEU A O 1
ATOM 1318 N N . THR A 1 157 ? -36.750 3.084 56.709 1.00 71.31 157 THR A N 1
ATOM 1319 C CA . THR A 1 157 ? -37.443 2.534 57.874 1.00 71.31 157 THR A CA 1
ATOM 1320 C C . THR A 1 157 ? -38.110 3.672 58.622 1.00 71.31 157 THR A C 1
ATOM 1322 O O . THR A 1 157 ? -37.559 4.765 58.663 1.00 71.31 157 THR A O 1
ATOM 1325 N N . SER A 1 158 ? -39.246 3.402 59.247 1.00 70.75 158 SER A N 1
ATOM 1326 C CA . SER A 1 158 ? -39.868 4.300 60.217 1.00 70.75 158 SER A CA 1
ATOM 1327 C C . SER A 1 158 ? -40.205 3.490 61.466 1.00 70.75 158 SER A C 1
ATOM 1329 O O . SER A 1 158 ? -40.189 2.256 61.436 1.00 70.75 158 SER A O 1
ATOM 1331 N N . GLU A 1 159 ? -40.426 4.178 62.578 1.00 72.38 159 GLU A N 1
ATOM 1332 C CA . GLU A 1 159 ? -40.992 3.586 63.793 1.00 72.38 159 GLU A CA 1
ATOM 1333 C C . GLU A 1 159 ? -42.399 4.117 64.089 1.00 72.38 159 GLU A C 1
ATOM 1335 O O . GLU A 1 159 ? -43.030 3.667 65.041 1.00 72.38 159 GLU A O 1
ATOM 1340 N N . ASP A 1 160 ? -42.897 5.055 63.279 1.00 76.62 160 ASP A N 1
ATOM 1341 C CA . ASP A 1 160 ? -44.194 5.696 63.463 1.00 76.62 160 ASP A CA 1
ATOM 1342 C C . ASP A 1 160 ? -45.307 4.852 62.825 1.00 76.62 160 ASP A C 1
ATOM 1344 O O . ASP A 1 160 ? -45.439 4.770 61.601 1.00 76.62 160 ASP A O 1
ATOM 1348 N N . GLU A 1 161 ? -46.130 4.216 63.662 1.00 74.62 161 GLU A N 1
ATOM 1349 C CA . GLU A 1 161 ? -47.246 3.373 63.220 1.00 74.62 161 GLU A CA 1
ATOM 1350 C C . GLU A 1 161 ? -48.228 4.104 62.294 1.00 74.62 161 GLU A C 1
ATOM 1352 O O . GLU A 1 161 ? -48.731 3.499 61.341 1.00 74.62 161 GLU A O 1
ATOM 1357 N N . ASN A 1 162 ? -48.463 5.403 62.510 1.00 77.88 162 ASN A N 1
ATOM 1358 C CA . ASN A 1 162 ? -49.349 6.196 61.657 1.00 77.88 162 ASN A CA 1
ATOM 1359 C C . ASN A 1 162 ? -48.739 6.377 60.264 1.00 77.88 162 ASN A C 1
ATOM 1361 O O . ASN A 1 162 ? -49.436 6.242 59.253 1.00 77.88 162 ASN A O 1
ATOM 1365 N N . PHE A 1 163 ? -47.426 6.607 60.199 1.00 79.25 163 PHE A N 1
ATOM 1366 C CA . PHE A 1 163 ? -46.689 6.650 58.940 1.00 79.25 163 PHE A CA 1
ATOM 1367 C C . PHE A 1 163 ? -46.739 5.297 58.216 1.00 79.25 163 PHE A C 1
ATOM 1369 O O . PHE A 1 163 ? -47.002 5.262 57.014 1.00 79.25 163 PHE A O 1
ATOM 1376 N N . HIS A 1 164 ? -46.571 4.172 58.923 1.00 75.19 164 HIS A N 1
ATOM 1377 C CA . HIS A 1 164 ? -46.685 2.839 58.318 1.00 75.19 164 HIS A CA 1
ATOM 1378 C C . HIS A 1 164 ? -48.065 2.596 57.706 1.00 75.19 164 HIS A C 1
ATOM 1380 O O . HIS A 1 164 ? -48.156 2.102 56.580 1.00 75.19 164 HIS A O 1
ATOM 1386 N N . GLN A 1 165 ? -49.138 2.963 58.409 1.00 75.56 165 GLN A N 1
ATOM 1387 C CA . GLN A 1 165 ? -50.502 2.839 57.892 1.00 75.56 165 GLN A CA 1
ATOM 1388 C C . GLN A 1 165 ? -50.724 3.728 56.661 1.00 75.56 165 GLN A C 1
ATOM 1390 O O . GLN A 1 165 ? -51.286 3.271 55.660 1.00 75.56 165 GLN A O 1
ATOM 1395 N N . ALA A 1 166 ? -50.241 4.974 56.694 1.00 78.69 166 ALA A N 1
ATOM 1396 C CA . ALA A 1 166 ? -50.324 5.898 55.567 1.00 78.69 166 ALA A CA 1
ATOM 1397 C C . ALA A 1 166 ? -49.548 5.381 54.341 1.00 78.69 166 ALA A C 1
ATOM 1399 O O . ALA A 1 166 ? -50.090 5.351 53.234 1.00 78.69 166 ALA A O 1
ATOM 1400 N N . PHE A 1 167 ? -48.321 4.894 54.543 1.00 76.88 167 PHE A N 1
ATOM 1401 C CA . PHE A 1 167 ? -47.467 4.330 53.497 1.00 76.88 167 PHE A CA 1
ATOM 1402 C C . PHE A 1 167 ? -48.073 3.049 52.895 1.00 76.88 167 PHE A C 1
ATOM 1404 O O . PHE A 1 167 ? -48.139 2.895 51.673 1.00 76.88 167 PHE A O 1
ATOM 1411 N N . GLN A 1 168 ? -48.604 2.147 53.732 1.00 77.81 168 GLN A N 1
ATOM 1412 C CA . GLN A 1 168 ? -49.302 0.938 53.276 1.00 77.81 168 GLN A CA 1
ATOM 1413 C C . GLN A 1 168 ? -50.551 1.265 52.454 1.00 77.81 168 GLN A C 1
ATOM 1415 O O . GLN A 1 168 ? -50.806 0.595 51.450 1.00 77.81 168 GLN A O 1
ATOM 1420 N N . LYS A 1 169 ? -51.320 2.285 52.854 1.00 81.12 169 LYS A N 1
ATOM 1421 C CA . LYS A 1 169 ? -52.519 2.723 52.133 1.00 81.12 169 LYS A CA 1
ATOM 1422 C C . LYS A 1 169 ? -52.167 3.344 50.784 1.00 81.12 169 LYS A C 1
ATOM 1424 O O . LYS A 1 169 ? -52.803 2.992 49.794 1.00 81.12 169 LYS A O 1
ATOM 1429 N N . HIS A 1 170 ? -51.149 4.206 50.744 1.00 79.25 170 HIS A N 1
ATOM 1430 C CA . HIS A 1 170 ? -50.706 4.900 49.533 1.00 79.25 170 HIS A CA 1
ATOM 1431 C C . HIS A 1 170 ? -50.246 3.924 48.442 1.00 79.25 170 HIS A C 1
ATOM 1433 O O . HIS A 1 170 ? -50.650 4.035 47.291 1.00 79.25 170 HIS A O 1
ATOM 1439 N N . PHE A 1 171 ? -49.466 2.909 48.813 1.00 73.62 171 PHE A N 1
ATOM 1440 C CA . PHE A 1 171 ? -48.947 1.928 47.860 1.00 73.62 171 PHE A CA 1
ATOM 1441 C C . PHE A 1 171 ? -49.747 0.615 47.809 1.00 73.62 171 PHE A C 1
ATOM 1443 O O . PHE A 1 171 ? -49.361 -0.324 47.112 1.00 73.62 171 PHE A O 1
ATOM 1450 N N . HIS A 1 172 ? -50.864 0.511 48.532 1.00 76.69 172 HIS A N 1
ATOM 1451 C CA . HIS A 1 172 ? -51.702 -0.690 48.649 1.00 76.69 172 HIS A CA 1
ATOM 1452 C C . HIS A 1 172 ? -50.912 -1.968 49.017 1.00 76.69 172 HIS A C 1
ATOM 1454 O O . HIS A 1 172 ? -50.910 -2.955 48.266 1.00 76.69 172 HIS A O 1
ATOM 1460 N N . LEU A 1 173 ? -50.191 -1.946 50.140 1.00 70.50 173 LEU A N 1
ATOM 1461 C CA . LEU A 1 173 ? -49.383 -3.072 50.631 1.00 70.50 173 LEU A CA 1
ATOM 1462 C C . LEU A 1 173 ? -50.158 -4.000 51.571 1.00 70.50 173 LEU A C 1
ATOM 1464 O O . LEU A 1 173 ? -51.091 -3.586 52.248 1.00 70.50 173 LEU A O 1
ATOM 1468 N N . ARG A 1 174 ? -49.725 -5.266 51.650 1.00 67.19 174 ARG A N 1
ATOM 1469 C CA . ARG A 1 174 ? -50.124 -6.207 52.714 1.00 67.19 174 ARG A CA 1
ATOM 1470 C C . ARG A 1 174 ? -49.076 -6.200 53.832 1.00 67.19 174 ARG A C 1
ATOM 1472 O O . ARG A 1 174 ? -47.910 -5.944 53.538 1.00 67.19 174 ARG A O 1
ATOM 1479 N N . ASN A 1 175 ? -49.452 -6.584 55.056 1.00 61.22 175 ASN A N 1
ATOM 1480 C CA . ASN A 1 175 ? -48.583 -6.543 56.248 1.00 61.22 175 ASN A CA 1
ATOM 1481 C C . ASN A 1 175 ? -47.184 -7.160 56.036 1.00 61.22 175 ASN A C 1
ATOM 1483 O O . ASN A 1 175 ? -46.200 -6.593 56.489 1.00 61.22 175 ASN A O 1
ATOM 1487 N N . ASN A 1 176 ? -47.065 -8.235 55.251 1.00 63.94 176 ASN A N 1
ATOM 1488 C CA . ASN A 1 176 ? -45.790 -8.916 54.992 1.00 63.94 176 ASN A CA 1
ATOM 1489 C C . ASN A 1 176 ? -45.176 -8.531 53.635 1.00 63.94 176 ASN A C 1
ATOM 1491 O O . ASN A 1 176 ? -44.733 -9.402 52.891 1.00 63.94 176 ASN A O 1
ATOM 1495 N N . SER A 1 177 ? -45.212 -7.254 53.251 1.00 60.97 177 SER A N 1
ATOM 1496 C CA . SER A 1 177 ? -44.680 -6.797 51.959 1.00 60.97 177 SER A CA 1
ATOM 1497 C C . SER A 1 177 ? -43.704 -5.651 52.147 1.00 60.97 177 SER A C 1
ATOM 1499 O O . SER A 1 177 ? -43.954 -4.762 52.956 1.00 60.97 177 SER A O 1
ATOM 1501 N N . TYR A 1 178 ? -42.644 -5.641 51.348 1.00 70.50 178 TYR A N 1
ATOM 1502 C CA . TYR A 1 178 ? -41.818 -4.460 51.149 1.00 70.50 178 TYR A CA 1
ATOM 1503 C C . TYR A 1 178 ? -42.070 -3.872 49.766 1.00 70.50 178 TYR A C 1
ATOM 1505 O O . TYR A 1 178 ? -42.566 -4.544 48.849 1.00 70.50 178 TYR A O 1
ATOM 1513 N N . ILE A 1 179 ? -41.726 -2.596 49.643 1.00 64.12 179 ILE A N 1
ATOM 1514 C CA . ILE A 1 179 ? -41.664 -1.916 48.359 1.00 64.12 179 ILE A CA 1
ATOM 1515 C C . ILE A 1 179 ? -40.218 -1.810 47.958 1.00 64.12 179 ILE A C 1
ATOM 1517 O O . ILE A 1 179 ? -39.396 -1.297 48.714 1.00 64.12 179 ILE A O 1
ATOM 1521 N N . LEU A 1 180 ? -39.956 -2.273 46.747 1.00 61.81 180 LEU A N 1
ATOM 1522 C CA . LEU A 1 180 ? -38.782 -1.910 45.993 1.00 61.81 180 LEU A CA 1
ATOM 1523 C C . LEU A 1 180 ? -39.212 -0.818 45.009 1.00 61.81 180 LEU A C 1
ATOM 1525 O O . LEU A 1 180 ? -39.949 -1.102 44.065 1.00 61.81 180 LEU A O 1
ATOM 1529 N N . TYR A 1 181 ? -38.822 0.424 45.269 1.00 56.09 181 TYR A N 1
ATOM 1530 C CA . TYR A 1 181 ? -39.096 1.552 44.384 1.00 56.09 181 TYR A CA 1
ATOM 1531 C C . TYR A 1 181 ? -37.916 1.766 43.432 1.00 56.09 181 TYR A C 1
ATOM 1533 O O . TYR A 1 181 ? -36.766 1.839 43.876 1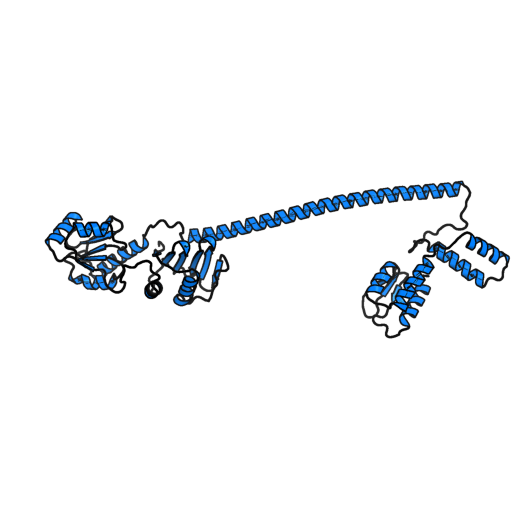.00 56.09 181 TYR A O 1
ATOM 1541 N N . LEU A 1 182 ? -38.218 1.833 42.133 1.00 53.16 182 LEU A N 1
ATOM 1542 C CA . LEU A 1 182 ? -37.299 1.734 40.998 1.00 53.16 182 LEU A CA 1
ATOM 1543 C C . LEU A 1 182 ? -37.790 2.609 39.826 1.00 53.16 182 LEU A C 1
ATOM 1545 O O . LEU A 1 182 ? -38.859 2.343 39.297 1.00 53.16 182 LEU A O 1
ATOM 1549 N N . ASN A 1 183 ? -37.013 3.590 39.348 1.00 45.88 183 ASN A N 1
ATOM 1550 C CA . ASN A 1 183 ? -37.326 4.363 38.123 1.00 45.88 183 ASN A CA 1
ATOM 1551 C C . ASN A 1 183 ? -38.773 4.906 38.031 1.00 45.88 183 ASN A C 1
ATOM 1553 O O . ASN A 1 183 ? -39.434 4.736 37.012 1.00 45.88 183 ASN A O 1
ATOM 1557 N N . HIS A 1 184 ? -39.274 5.550 39.086 1.00 51.06 184 HIS A N 1
ATOM 1558 C CA . HIS A 1 184 ? -40.661 6.047 39.172 1.00 51.06 184 HIS A CA 1
ATOM 1559 C C . HIS A 1 184 ? -41.759 4.965 39.153 1.00 51.06 184 HIS A C 1
ATOM 1561 O O . HIS A 1 184 ? -42.946 5.281 39.152 1.00 51.06 184 HIS A O 1
ATOM 1567 N N . GLU A 1 185 ? -41.382 3.689 39.207 1.00 49.69 185 GLU A N 1
ATOM 1568 C CA . GLU A 1 185 ? -42.277 2.554 39.390 1.00 49.69 185 GLU A CA 1
ATOM 1569 C C . GLU A 1 185 ? -41.958 1.836 40.704 1.00 49.69 185 GLU A C 1
ATOM 1571 O O . GLU A 1 185 ? -40.855 1.904 41.246 1.00 49.69 185 GLU A O 1
ATOM 1576 N N . PHE A 1 186 ? -42.930 1.117 41.258 1.00 60.53 186 PHE A N 1
ATOM 1577 C CA . PHE A 1 186 ? -42.722 0.375 42.493 1.00 60.53 186 PHE A CA 1
ATOM 1578 C C . PHE A 1 186 ? -43.168 -1.070 42.350 1.00 60.53 186 PHE A C 1
ATOM 1580 O O . PHE A 1 186 ? -44.261 -1.373 41.869 1.00 60.53 186 PHE A O 1
ATOM 1587 N N . GLN A 1 187 ? -42.321 -1.984 42.815 1.00 63.84 187 GLN A N 1
ATOM 1588 C CA . GLN A 1 187 ? -42.627 -3.399 42.845 1.00 63.84 187 GLN A CA 1
ATOM 1589 C C . GLN A 1 187 ? -42.888 -3.851 44.276 1.00 63.84 187 GLN A C 1
ATOM 1591 O O . GLN A 1 187 ? -42.064 -3.694 45.178 1.00 63.84 187 GLN A O 1
ATOM 1596 N N . LYS A 1 188 ? -44.053 -4.468 44.469 1.00 71.88 188 LYS A N 1
ATOM 1597 C CA . LYS A 1 188 ? -44.426 -5.094 45.735 1.00 71.88 188 LYS A CA 1
ATOM 1598 C C . LYS A 1 188 ? -43.797 -6.466 45.809 1.00 71.88 188 LYS A C 1
ATOM 1600 O O . LYS A 1 188 ? -43.938 -7.270 44.883 1.00 71.88 188 LYS A O 1
ATOM 1605 N N . ILE A 1 189 ? -43.135 -6.751 46.917 1.00 68.94 189 ILE A N 1
ATOM 1606 C CA . ILE A 1 189 ? -42.557 -8.064 47.142 1.00 68.94 189 ILE A CA 1
ATOM 1607 C C . ILE A 1 189 ? -43.029 -8.544 48.502 1.00 68.94 189 ILE A C 1
ATOM 1609 O O . ILE A 1 189 ? -42.799 -7.906 49.525 1.00 68.94 189 ILE A O 1
ATOM 1613 N N . SER A 1 190 ? -43.764 -9.650 48.486 1.00 69.56 190 SER A N 1
ATOM 1614 C CA . SER A 1 190 ? -44.352 -10.233 49.684 1.00 69.56 190 SER A CA 1
ATOM 1615 C C . SER A 1 190 ? -43.481 -11.366 50.213 1.00 69.56 190 SER A C 1
ATOM 1617 O O . SER A 1 190 ? -43.022 -12.210 49.438 1.00 69.56 190 SER A O 1
ATOM 1619 N N . PHE A 1 191 ? -43.310 -11.376 51.530 1.00 68.75 191 PHE A N 1
ATOM 1620 C CA . PHE A 1 191 ? -42.778 -12.485 52.306 1.00 68.75 191 PHE A CA 1
ATOM 1621 C C . PHE A 1 191 ? -43.891 -13.515 52.517 1.00 68.75 191 PHE A C 1
ATOM 1623 O O . PHE A 1 191 ? -44.934 -13.219 53.118 1.00 68.75 191 PHE A O 1
ATOM 1630 N N . LEU A 1 192 ? -43.715 -14.711 51.958 1.00 67.69 192 LEU A N 1
ATOM 1631 C CA . LEU A 1 192 ? -44.716 -15.774 52.048 1.00 67.69 192 LEU A CA 1
ATOM 1632 C C . LEU A 1 192 ? -44.597 -16.497 53.397 1.00 67.69 192 LEU A C 1
ATOM 1634 O O . LEU A 1 192 ? -43.502 -16.752 53.873 1.00 67.69 192 LEU A O 1
ATOM 1638 N N . LYS A 1 193 ? -45.720 -16.922 53.997 1.00 63.62 193 LYS A N 1
ATOM 1639 C CA . LYS A 1 193 ? -45.739 -17.605 55.315 1.00 63.62 193 LYS A CA 1
ATOM 1640 C C . LYS A 1 193 ? -44.894 -18.895 55.404 1.00 63.62 193 LYS A C 1
ATOM 1642 O O . LYS A 1 193 ? -44.709 -19.398 56.504 1.00 63.62 193 LYS A O 1
ATOM 1647 N N . LYS A 1 194 ? -44.458 -19.459 54.272 1.00 65.00 194 LYS A N 1
ATOM 1648 C CA . LYS A 1 194 ? -43.645 -20.687 54.180 1.00 65.00 194 LYS A CA 1
ATOM 1649 C C . LYS A 1 194 ? -42.194 -20.430 53.741 1.00 65.00 194 LYS A C 1
ATOM 1651 O O . LYS A 1 194 ? -41.445 -21.386 53.617 1.00 65.00 194 LYS A O 1
ATOM 1656 N N . GLU A 1 195 ? -41.840 -19.184 53.438 1.00 70.38 195 GLU A N 1
ATOM 1657 C CA . GLU A 1 195 ? -40.522 -18.783 52.929 1.00 70.38 195 GLU A CA 1
ATOM 1658 C C . GLU A 1 195 ? -39.582 -18.547 54.115 1.00 70.38 195 GLU A C 1
ATOM 1660 O O . GLU A 1 195 ? -39.975 -17.931 55.109 1.00 70.38 195 GLU A O 1
ATOM 1665 N N . SER A 1 196 ? -38.356 -19.059 54.036 1.00 72.06 196 SER A N 1
ATOM 1666 C CA . SER A 1 196 ? -37.336 -18.759 55.041 1.00 72.06 196 SER A CA 1
ATOM 1667 C C . SER A 1 196 ? -36.799 -17.329 54.860 1.00 72.06 196 SER A C 1
ATOM 1669 O O . SER A 1 196 ? -36.815 -16.789 53.749 1.00 72.06 196 SER A O 1
ATOM 1671 N N . PRO A 1 197 ? -36.271 -16.702 55.925 1.00 66.31 197 PRO A N 1
ATOM 1672 C CA . PRO A 1 197 ? -35.626 -15.392 55.828 1.00 66.31 197 PRO A CA 1
ATOM 1673 C C . PRO A 1 197 ? -34.518 -15.329 54.769 1.00 66.31 197 PRO A C 1
ATOM 1675 O O . PRO A 1 197 ? -34.427 -14.358 54.024 1.00 66.31 197 PRO A O 1
ATOM 1678 N N . GLN A 1 198 ? -33.722 -16.395 54.643 1.00 65.56 198 GLN A N 1
ATOM 1679 C CA . GLN A 1 198 ? -32.619 -16.480 53.682 1.00 65.56 198 GLN A CA 1
ATOM 1680 C C . GLN A 1 198 ? -33.106 -16.545 52.228 1.00 65.56 198 GLN A C 1
ATOM 1682 O O . GLN A 1 198 ? -32.585 -15.829 51.375 1.00 65.56 198 GLN A O 1
ATOM 1687 N N . GLU A 1 199 ? -34.135 -17.347 51.936 1.00 67.50 199 GLU A N 1
ATOM 1688 C CA . GLU A 1 199 ? -34.744 -17.411 50.595 1.00 67.50 199 GLU A CA 1
ATOM 1689 C C . GLU A 1 199 ? -35.319 -16.057 50.175 1.00 67.50 199 GLU A C 1
ATOM 1691 O O . GLU A 1 199 ? -35.189 -15.630 49.024 1.00 67.50 199 GLU A O 1
ATOM 1696 N N . PHE A 1 200 ? -35.921 -15.354 51.130 1.00 69.62 200 PHE A N 1
ATOM 1697 C CA . PHE A 1 200 ? -36.432 -14.015 50.917 1.00 69.62 200 PHE A CA 1
ATOM 1698 C C . PHE A 1 200 ? -35.312 -13.001 50.652 1.00 69.62 200 PHE A C 1
ATOM 1700 O O . PHE A 1 200 ? -35.421 -12.224 49.704 1.00 69.62 200 PHE A O 1
ATOM 1707 N N . ILE A 1 201 ? -34.221 -13.030 51.425 1.00 67.19 201 ILE A N 1
ATOM 1708 C CA . ILE A 1 201 ? -33.041 -12.178 51.202 1.00 67.19 201 ILE A CA 1
ATOM 1709 C C . ILE A 1 201 ? -32.454 -12.424 49.809 1.00 67.19 201 ILE A C 1
ATOM 1711 O O . ILE A 1 201 ? -32.216 -11.470 49.067 1.00 67.19 201 ILE A O 1
ATOM 1715 N N . GLU A 1 202 ? -32.295 -13.682 49.395 1.00 65.19 202 GLU A N 1
ATOM 1716 C CA . GLU A 1 202 ? -31.799 -14.013 48.055 1.00 65.19 202 GLU A CA 1
ATOM 1717 C C . GLU A 1 202 ? -32.745 -13.514 46.953 1.00 65.19 202 GLU A C 1
ATOM 1719 O O . GLU A 1 202 ? -32.302 -12.964 45.947 1.00 65.19 202 GLU A O 1
ATOM 1724 N N . LYS A 1 203 ? -34.063 -13.581 47.151 1.00 68.88 203 LYS A N 1
ATOM 1725 C CA . LYS A 1 203 ? -35.052 -13.014 46.220 1.00 68.88 203 LYS A CA 1
ATOM 1726 C C . LYS A 1 203 ? -34.983 -11.486 46.136 1.00 68.88 203 LYS A C 1
ATOM 1728 O O . LYS A 1 203 ? -35.120 -10.932 45.041 1.00 68.88 203 LYS A O 1
ATOM 1733 N N . VAL A 1 204 ? -34.760 -10.801 47.262 1.00 67.19 204 VAL A N 1
ATOM 1734 C CA . VAL A 1 204 ? -34.512 -9.349 47.311 1.00 67.19 204 VAL A CA 1
ATOM 1735 C C . VAL A 1 204 ? -33.253 -9.021 46.507 1.00 67.19 204 VAL A C 1
ATOM 1737 O O . VAL A 1 204 ? -33.292 -8.175 45.612 1.00 67.19 204 VAL A O 1
ATOM 1740 N N . LYS A 1 205 ? -32.163 -9.742 46.779 1.00 64.75 205 LYS A N 1
ATOM 1741 C CA . LYS A 1 205 ? -30.852 -9.596 46.145 1.00 64.75 205 LYS A CA 1
ATOM 1742 C C . LYS A 1 205 ? -30.918 -9.823 44.640 1.00 64.75 205 LYS A C 1
ATOM 1744 O O . LYS A 1 205 ? -30.472 -8.962 43.890 1.00 64.75 205 LYS A O 1
ATOM 1749 N N . ILE A 1 206 ? -31.559 -10.901 44.189 1.00 61.12 206 ILE A N 1
ATOM 1750 C CA . ILE A 1 206 ? -31.776 -11.201 42.766 1.00 61.12 206 ILE A CA 1
ATOM 1751 C C . ILE A 1 206 ? -32.530 -10.060 42.080 1.00 61.12 206 ILE A C 1
ATOM 1753 O O . ILE A 1 206 ? -32.191 -9.700 40.955 1.00 61.12 206 ILE A O 1
ATOM 1757 N N . LYS A 1 207 ? -33.527 -9.454 42.737 1.00 61.28 207 LYS A N 1
ATOM 1758 C CA . LYS A 1 207 ? -34.287 -8.339 42.157 1.00 61.28 207 LYS A CA 1
ATOM 1759 C C . LYS A 1 207 ? -33.490 -7.039 42.091 1.00 61.28 207 LYS A C 1
ATOM 1761 O O . LYS A 1 207 ? -33.480 -6.412 41.033 1.00 61.28 207 LYS A O 1
ATOM 1766 N N . ILE A 1 208 ? -32.785 -6.669 43.161 1.00 58.88 208 ILE A N 1
ATOM 1767 C CA . ILE A 1 208 ? -31.875 -5.509 43.172 1.00 58.88 208 ILE A CA 1
ATOM 1768 C C . ILE A 1 208 ? -30.805 -5.679 42.097 1.00 58.88 208 ILE A C 1
ATOM 1770 O O . ILE A 1 208 ? -30.602 -4.776 41.290 1.00 58.88 208 ILE A O 1
ATOM 1774 N N . GLN A 1 209 ? -30.178 -6.858 42.040 1.00 55.44 209 GLN A N 1
ATOM 1775 C CA . GLN A 1 209 ? -29.227 -7.210 40.995 1.00 55.44 209 GLN A CA 1
ATOM 1776 C C . GLN A 1 209 ? -29.897 -7.053 39.634 1.00 55.44 209 GLN A C 1
ATOM 1778 O O . GLN A 1 209 ? -29.452 -6.222 38.860 1.00 55.44 209 GLN A O 1
ATOM 1783 N N . SER A 1 210 ? -31.014 -7.735 39.352 1.00 51.41 210 SER A N 1
ATOM 1784 C CA . SER A 1 210 ? -31.716 -7.650 38.056 1.00 51.41 210 SER A CA 1
ATOM 1785 C C . SER A 1 210 ? -32.002 -6.218 37.597 1.00 51.41 210 SER A C 1
ATOM 1787 O O . SER A 1 210 ? -31.961 -5.952 36.401 1.00 51.41 210 SER A O 1
ATOM 1789 N N . TYR A 1 211 ? -32.226 -5.293 38.530 1.00 52.62 211 TYR A N 1
ATOM 1790 C CA . TYR A 1 211 ? -32.429 -3.878 38.252 1.00 52.62 211 TYR A CA 1
ATOM 1791 C C . TYR A 1 211 ? -31.130 -3.118 37.956 1.00 52.62 211 TYR A C 1
ATOM 1793 O O . TYR A 1 211 ? -31.075 -2.394 36.963 1.00 52.62 211 TYR A O 1
ATOM 1801 N N . VAL A 1 212 ? -30.067 -3.312 38.753 1.00 50.06 212 VAL A N 1
ATOM 1802 C CA . VAL A 1 212 ? -28.720 -2.776 38.447 1.00 50.06 212 VAL A CA 1
ATOM 1803 C C . VAL A 1 212 ? -28.307 -3.165 37.021 1.00 50.06 212 VAL A C 1
ATOM 1805 O O . VAL A 1 212 ? -27.687 -2.379 36.311 1.00 50.06 212 VAL A O 1
ATOM 1808 N N . LEU A 1 213 ? -28.748 -4.346 36.589 1.00 45.25 213 LEU A N 1
ATOM 1809 C CA . LEU A 1 213 ? -28.485 -4.964 35.291 1.00 45.25 213 LEU A CA 1
ATOM 1810 C C . LEU A 1 213 ? -29.409 -4.497 34.164 1.00 45.25 213 LEU A C 1
ATOM 1812 O O . LEU A 1 213 ? -29.075 -4.661 32.995 1.00 45.25 213 LEU A O 1
ATOM 1816 N N . GLN A 1 214 ? -30.568 -3.933 34.504 1.00 45.50 214 GLN A N 1
ATOM 1817 C CA . GLN A 1 214 ? -31.571 -3.414 33.573 1.00 45.50 214 GLN A CA 1
ATOM 1818 C C . GLN A 1 214 ? -31.537 -1.890 33.465 1.00 45.50 214 GLN A C 1
ATOM 1820 O O . GLN A 1 214 ? -32.484 -1.312 32.938 1.00 45.50 214 GLN A O 1
ATOM 1825 N N . ARG A 1 215 ? -30.466 -1.220 33.919 1.00 47.31 215 ARG A N 1
ATOM 1826 C CA . ARG A 1 215 ? -30.251 0.201 33.620 1.00 47.31 215 ARG A CA 1
ATOM 1827 C C . ARG A 1 215 ? -30.216 0.416 32.102 1.00 47.31 215 ARG A C 1
ATOM 1829 O O . ARG A 1 215 ? -29.166 0.399 31.470 1.00 47.31 215 ARG A O 1
ATOM 1836 N N . THR A 1 216 ? -31.383 0.674 31.523 1.00 41.25 216 THR A N 1
ATOM 1837 C CA . THR A 1 216 ? -31.543 1.323 30.232 1.00 41.25 216 THR A CA 1
ATOM 1838 C C . THR A 1 216 ? -31.222 2.792 30.435 1.00 41.25 216 THR A C 1
ATOM 1840 O O . THR A 1 216 ? -32.094 3.604 30.726 1.00 41.25 216 THR A O 1
ATOM 1843 N N . TYR A 1 217 ? -29.945 3.119 30.290 1.00 38.91 217 TYR A N 1
ATOM 1844 C CA . TYR A 1 217 ? -29.546 4.434 29.827 1.00 38.91 217 TYR A CA 1
ATOM 1845 C C . TYR A 1 217 ? -29.034 4.260 28.407 1.00 38.91 217 TYR A C 1
ATOM 1847 O O . TYR A 1 217 ? -28.174 3.427 28.134 1.00 38.91 217 TYR A O 1
ATOM 1855 N N . SER A 1 218 ? -29.638 5.027 27.510 1.00 35.47 218 SER A N 1
ATOM 1856 C CA . SER A 1 218 ? -29.295 5.202 26.107 1.00 35.47 218 SER A CA 1
ATOM 1857 C C . SER A 1 218 ? -27.816 5.555 25.951 1.00 35.47 218 SER A C 1
ATOM 1859 O O . SER A 1 218 ? -27.431 6.723 25.938 1.00 35.47 218 SER A O 1
ATOM 1861 N N . PHE A 1 219 ? -26.981 4.528 25.843 1.00 36.81 219 PHE A N 1
ATOM 1862 C CA . PHE A 1 219 ? -25.617 4.638 25.367 1.00 36.81 219 PHE A CA 1
ATOM 1863 C C . PHE A 1 219 ? -25.542 3.884 24.036 1.00 36.81 219 PHE A C 1
ATOM 1865 O O . PHE A 1 219 ? -25.912 2.713 23.996 1.00 36.81 219 PHE A O 1
ATOM 1872 N N . PRO A 1 220 ? -25.099 4.517 22.940 1.00 41.53 220 PRO A N 1
ATOM 1873 C CA . PRO A 1 220 ? -25.140 3.920 21.603 1.00 41.53 220 PRO A CA 1
ATOM 1874 C C . PRO A 1 220 ? -24.070 2.839 21.362 1.00 41.53 220 PRO A C 1
ATOM 1876 O O . PRO A 1 220 ? -23.823 2.482 20.220 1.00 41.53 220 PRO A O 1
ATOM 1879 N N . TYR A 1 221 ? -23.414 2.335 22.409 1.00 50.00 221 TYR A N 1
ATOM 1880 C CA . TYR A 1 221 ? -22.325 1.367 22.291 1.00 50.00 221 TYR A CA 1
ATOM 1881 C C . TYR A 1 221 ? -22.629 0.142 23.148 1.00 50.00 221 TYR A C 1
ATOM 1883 O O . TYR A 1 221 ? -22.211 0.063 24.302 1.00 50.00 221 TYR A O 1
ATOM 1891 N N . ASN A 1 222 ? -23.372 -0.817 22.593 1.00 59.09 222 ASN A N 1
ATOM 1892 C CA . ASN A 1 222 ? -23.249 -2.192 23.067 1.00 59.09 222 ASN A CA 1
ATOM 1893 C C . ASN A 1 222 ? -21.910 -2.769 22.537 1.00 59.09 222 ASN A C 1
ATOM 1895 O O . ASN A 1 222 ? -21.367 -2.269 21.553 1.00 59.09 222 ASN A O 1
ATOM 1899 N N . MET A 1 223 ? -21.346 -3.790 23.191 1.00 60.84 223 MET A N 1
ATOM 1900 C CA . MET A 1 223 ? -20.031 -4.358 22.838 1.00 60.84 223 MET A CA 1
ATOM 1901 C C . MET A 1 223 ? -19.929 -4.760 21.359 1.00 60.84 223 MET A C 1
ATOM 1903 O O . MET A 1 223 ? -18.967 -4.417 20.673 1.00 60.84 223 MET A O 1
ATOM 1907 N N . LYS A 1 224 ? -20.967 -5.427 20.842 1.00 63.84 224 LYS A N 1
ATOM 1908 C CA . LYS A 1 224 ? -21.024 -5.830 19.434 1.00 63.84 224 LYS A CA 1
ATOM 1909 C C . LYS A 1 224 ? -21.017 -4.624 18.504 1.00 63.84 224 LYS A C 1
ATOM 1911 O O . LYS A 1 224 ? -20.366 -4.687 17.471 1.00 63.84 224 LYS A O 1
ATOM 1916 N N . ASP A 1 225 ? -21.680 -3.535 18.877 1.00 65.25 225 ASP A N 1
ATOM 1917 C CA . ASP A 1 225 ? -21.697 -2.296 18.103 1.00 65.25 225 ASP A CA 1
ATOM 1918 C C . ASP A 1 225 ? -20.321 -1.621 18.116 1.00 65.25 225 ASP A C 1
ATOM 1920 O O . ASP A 1 225 ? -19.876 -1.151 17.073 1.00 65.25 225 ASP A O 1
ATOM 1924 N N . PHE A 1 226 ? -19.611 -1.611 19.254 1.00 67.69 226 PHE A N 1
ATOM 1925 C CA . PHE A 1 226 ? -18.253 -1.056 19.334 1.00 67.69 226 PHE A CA 1
ATOM 1926 C C . PHE A 1 226 ? -17.264 -1.876 18.498 1.00 67.69 226 PHE A C 1
ATOM 1928 O O . PHE A 1 226 ? -16.521 -1.317 17.695 1.00 67.69 226 PHE A O 1
ATOM 1935 N N . GLN A 1 227 ? -17.307 -3.205 18.605 1.00 67.69 227 GLN A N 1
ATOM 1936 C CA . GLN A 1 227 ? -16.511 -4.094 17.756 1.00 67.69 227 GLN A CA 1
ATOM 1937 C C . GLN A 1 227 ? -16.838 -3.907 16.280 1.00 67.69 227 GLN A C 1
ATOM 1939 O O . GLN A 1 227 ? -15.937 -3.767 15.458 1.00 67.69 227 GLN A O 1
ATOM 1944 N N . HIS A 1 228 ? -18.127 -3.879 15.941 1.00 72.56 228 HIS A N 1
ATOM 1945 C CA . HIS A 1 228 ? -18.574 -3.677 14.573 1.00 72.56 228 HIS A CA 1
ATOM 1946 C C . HIS A 1 228 ? -18.102 -2.328 14.030 1.00 72.56 228 HIS A C 1
ATOM 1948 O O . HIS A 1 228 ? -17.655 -2.260 12.893 1.00 72.56 228 HIS A O 1
ATOM 1954 N N . HIS A 1 229 ? -18.136 -1.274 14.845 1.00 75.25 229 HIS A N 1
ATOM 1955 C CA . HIS A 1 229 ? -17.630 0.052 14.498 1.00 75.25 229 HIS A CA 1
ATOM 1956 C C . HIS A 1 229 ? -16.119 0.054 14.236 1.00 75.25 229 HIS A C 1
ATOM 1958 O O . HIS A 1 229 ? -15.691 0.572 13.207 1.00 75.25 229 HIS A O 1
ATOM 1964 N N . ILE A 1 230 ? -15.316 -0.581 15.097 1.00 75.88 230 ILE A N 1
ATOM 1965 C CA . ILE A 1 230 ? -13.867 -0.713 14.876 1.00 75.88 230 ILE A CA 1
ATOM 1966 C C . ILE A 1 230 ? -13.573 -1.528 13.613 1.00 75.88 230 ILE A C 1
ATOM 1968 O O . ILE A 1 230 ? -12.793 -1.097 12.768 1.00 75.88 230 ILE A O 1
ATOM 1972 N N . ILE A 1 231 ? -14.241 -2.671 13.435 1.00 79.44 231 ILE A N 1
ATOM 1973 C CA . ILE A 1 231 ? -14.089 -3.512 12.240 1.00 79.44 231 ILE A CA 1
ATOM 1974 C C . ILE A 1 231 ? -14.485 -2.733 10.982 1.00 79.44 231 ILE A C 1
ATOM 1976 O O . ILE A 1 231 ? -13.790 -2.796 9.970 1.00 79.44 231 ILE A O 1
ATOM 1980 N N . LYS A 1 232 ? -15.573 -1.961 11.035 1.00 80.81 232 LYS A N 1
ATOM 1981 C CA . LYS A 1 232 ? -16.024 -1.128 9.921 1.00 80.81 232 LYS A CA 1
ATOM 1982 C C . LYS A 1 232 ? -14.989 -0.060 9.567 1.00 80.81 232 LYS A C 1
ATOM 1984 O O . LYS A 1 232 ? -14.673 0.063 8.390 1.00 80.81 232 LYS A O 1
ATOM 1989 N N . LYS A 1 233 ? -14.414 0.630 10.557 1.00 79.06 233 LYS A N 1
ATOM 1990 C CA . LYS A 1 233 ? -13.312 1.586 10.352 1.00 79.06 233 LYS A CA 1
ATOM 1991 C C . LYS A 1 233 ? -12.089 0.932 9.713 1.00 79.06 233 LYS A C 1
ATOM 1993 O O . LYS A 1 233 ? -11.516 1.492 8.789 1.00 79.06 233 LYS A O 1
ATOM 1998 N N . ILE A 1 234 ? -11.711 -0.267 10.162 1.00 81.88 234 ILE A N 1
ATOM 1999 C CA . ILE A 1 234 ? -10.608 -1.033 9.562 1.00 81.88 234 ILE A CA 1
ATOM 2000 C C . ILE A 1 234 ? -10.904 -1.315 8.084 1.00 81.88 234 ILE A C 1
ATOM 2002 O O . ILE A 1 234 ? -10.063 -1.059 7.228 1.00 81.88 234 ILE A O 1
ATOM 2006 N N . ILE A 1 235 ? -12.114 -1.785 7.768 1.00 81.75 235 ILE A N 1
ATOM 2007 C CA . ILE A 1 235 ? -12.536 -2.056 6.386 1.00 81.75 235 ILE A CA 1
ATOM 2008 C C . ILE A 1 235 ? -12.556 -0.775 5.540 1.00 81.75 235 ILE A C 1
ATOM 2010 O O . ILE A 1 235 ? -12.139 -0.811 4.386 1.00 81.75 235 ILE A O 1
ATOM 2014 N N . GLU A 1 236 ? -13.057 0.337 6.078 1.00 82.81 236 GLU A N 1
ATOM 2015 C CA . GLU A 1 236 ? -13.089 1.638 5.396 1.00 82.81 236 GLU A CA 1
ATOM 2016 C C . GLU A 1 236 ? -11.666 2.134 5.096 1.00 82.81 236 GLU A C 1
ATOM 2018 O O . GLU A 1 236 ? -11.371 2.420 3.938 1.00 82.81 236 GLU A O 1
ATOM 2023 N N . ASN A 1 237 ? -10.759 2.097 6.078 1.00 81.00 237 ASN A N 1
ATOM 2024 C CA . ASN A 1 237 ? -9.349 2.452 5.890 1.00 81.00 237 ASN A CA 1
ATOM 2025 C C . ASN A 1 237 ? -8.664 1.567 4.838 1.00 81.00 237 ASN A C 1
ATOM 2027 O O . ASN A 1 237 ? -7.925 2.070 3.996 1.00 81.00 237 ASN A O 1
ATOM 2031 N N . HIS A 1 238 ? -8.913 0.251 4.854 1.00 81.62 238 HIS A N 1
ATOM 2032 C CA . HIS A 1 238 ? -8.381 -0.647 3.826 1.00 81.62 238 HIS A CA 1
ATOM 2033 C C . HIS A 1 238 ? -8.904 -0.293 2.432 1.00 81.62 238 HIS A C 1
ATOM 2035 O O . HIS A 1 238 ? -8.113 -0.194 1.503 1.00 81.62 238 HIS A O 1
ATOM 2041 N N . LYS A 1 239 ? -10.207 -0.026 2.287 1.00 78.56 239 LYS A N 1
ATOM 2042 C CA . LYS A 1 239 ? -10.793 0.368 0.998 1.00 78.56 239 LYS A CA 1
ATOM 2043 C C . LYS A 1 239 ? -10.242 1.691 0.476 1.00 78.56 239 LYS A C 1
ATOM 2045 O O . LYS A 1 239 ? -10.025 1.812 -0.726 1.00 78.56 239 LYS A O 1
ATOM 2050 N N . GLU A 1 240 ? -10.050 2.681 1.344 1.00 77.69 240 GLU A N 1
ATOM 2051 C CA . GLU A 1 240 ? -9.458 3.965 0.956 1.00 77.69 240 GLU A CA 1
ATOM 2052 C C . GLU A 1 240 ? -8.002 3.797 0.513 1.00 77.69 240 GLU A C 1
ATOM 2054 O O . GLU A 1 240 ? -7.622 4.326 -0.532 1.00 77.69 240 GLU A O 1
ATOM 2059 N N . ASN A 1 241 ? -7.213 3.007 1.245 1.00 75.56 241 ASN A N 1
ATOM 2060 C CA . ASN A 1 241 ? -5.834 2.696 0.869 1.00 75.56 241 ASN A CA 1
ATOM 2061 C C . ASN A 1 241 ? -5.763 1.947 -0.469 1.00 75.56 241 ASN A C 1
ATOM 2063 O O . ASN A 1 241 ? -5.015 2.366 -1.351 1.00 75.56 241 ASN A O 1
ATOM 2067 N N . ASP A 1 242 ? -6.592 0.916 -0.660 1.00 74.44 242 ASP A N 1
ATOM 2068 C CA . ASP A 1 242 ? -6.678 0.169 -1.920 1.00 74.44 242 ASP A CA 1
ATOM 2069 C C . ASP A 1 242 ? -7.082 1.090 -3.084 1.00 74.44 242 ASP A C 1
ATOM 2071 O O . ASP A 1 242 ? -6.554 0.984 -4.191 1.00 74.44 242 ASP A O 1
ATOM 2075 N N . PHE A 1 243 ? -8.019 2.018 -2.865 1.00 75.88 243 PHE A N 1
ATOM 2076 C CA . PHE A 1 243 ? -8.437 2.979 -3.887 1.00 75.88 243 PHE A CA 1
ATOM 2077 C C . PHE A 1 243 ? -7.309 3.953 -4.263 1.00 75.88 243 PHE A C 1
ATOM 2079 O O . PHE A 1 243 ? -7.078 4.203 -5.449 1.00 75.88 243 PHE A O 1
ATOM 2086 N N . LEU A 1 244 ? -6.589 4.487 -3.273 1.00 74.12 244 LEU A N 1
ATOM 2087 C CA . LEU A 1 244 ? -5.458 5.393 -3.491 1.00 74.12 244 LEU A CA 1
ATOM 2088 C C . LEU A 1 244 ? -4.298 4.695 -4.212 1.00 74.12 244 LEU A C 1
ATOM 2090 O O . LEU A 1 244 ? -3.718 5.269 -5.137 1.00 74.12 244 LEU A O 1
ATOM 2094 N N . GLU A 1 245 ? -3.981 3.460 -3.823 1.00 75.75 245 GLU A N 1
ATOM 2095 C CA . GLU A 1 245 ? -2.924 2.668 -4.452 1.00 75.75 245 GLU A CA 1
ATOM 2096 C C . GLU A 1 245 ? -3.279 2.328 -5.906 1.00 75.75 245 GLU A C 1
ATOM 2098 O O . GLU A 1 245 ? -2.476 2.582 -6.807 1.00 75.75 245 GLU A O 1
ATOM 2103 N N . ASN A 1 246 ? -4.510 1.875 -6.165 1.00 77.69 246 ASN A N 1
ATOM 2104 C CA . ASN A 1 246 ? -4.976 1.588 -7.524 1.00 77.69 246 ASN A CA 1
ATOM 2105 C C . ASN A 1 246 ? -4.981 2.839 -8.416 1.00 77.69 246 ASN A C 1
ATOM 2107 O O . ASN A 1 246 ? -4.495 2.786 -9.544 1.00 77.69 246 ASN A O 1
ATOM 2111 N N . SER A 1 247 ? -5.440 3.984 -7.902 1.00 79.69 247 SER A N 1
ATOM 2112 C CA . SER A 1 247 ? -5.413 5.265 -8.627 1.00 79.69 247 SER A CA 1
ATOM 2113 C C . SER A 1 247 ? -3.985 5.700 -8.990 1.00 79.69 247 SER A C 1
ATOM 2115 O O . SER A 1 247 ? -3.717 6.135 -10.112 1.00 79.69 247 SER A O 1
ATOM 2117 N N . SER A 1 248 ? -3.031 5.523 -8.069 1.00 85.31 248 SER A N 1
ATOM 2118 C CA . SER A 1 248 ? -1.611 5.804 -8.317 1.00 85.31 248 SER A CA 1
ATOM 2119 C C . SER A 1 248 ? -1.019 4.886 -9.394 1.00 85.31 248 SER A C 1
ATOM 2121 O O . SER A 1 248 ? -0.298 5.350 -10.283 1.00 85.31 248 SER A O 1
ATOM 2123 N N . ILE A 1 249 ? -1.353 3.591 -9.363 1.00 86.38 249 ILE A N 1
ATOM 2124 C CA . ILE A 1 249 ? -0.911 2.617 -10.370 1.00 86.38 249 ILE A CA 1
ATOM 2125 C C . ILE A 1 249 ? -1.488 2.965 -11.748 1.00 86.38 249 ILE A C 1
ATOM 2127 O O . ILE A 1 249 ? -0.740 2.989 -12.725 1.00 86.38 249 ILE A O 1
ATOM 2131 N N . GLU A 1 250 ? -2.778 3.295 -11.843 1.00 87.12 250 GLU A N 1
ATOM 2132 C CA . GLU A 1 250 ? -3.423 3.679 -13.106 1.00 87.12 250 GLU A CA 1
ATOM 2133 C C . GLU A 1 250 ? -2.751 4.900 -13.754 1.00 87.12 250 GLU A C 1
ATOM 2135 O O . GLU A 1 250 ? -2.463 4.890 -14.954 1.00 87.12 250 GLU A O 1
ATOM 2140 N N . GLN A 1 251 ? -2.413 5.925 -12.965 1.00 89.31 251 GLN A N 1
ATOM 2141 C CA . GLN A 1 251 ? -1.689 7.100 -13.465 1.00 89.31 251 GLN A CA 1
ATOM 2142 C C . GLN A 1 251 ? -0.294 6.748 -13.997 1.00 89.31 251 GLN A C 1
ATOM 2144 O O . GLN A 1 251 ? 0.125 7.261 -15.039 1.00 89.31 251 GLN A O 1
ATOM 2149 N N . GLN A 1 252 ? 0.430 5.860 -13.309 1.00 90.81 252 GLN A N 1
ATOM 2150 C CA . GLN A 1 252 ? 1.745 5.404 -13.762 1.00 90.81 252 GLN A CA 1
ATOM 2151 C C . GLN A 1 252 ? 1.653 4.580 -15.051 1.00 90.81 252 GLN A C 1
ATOM 2153 O O . GLN A 1 252 ? 2.475 4.765 -15.952 1.00 90.81 252 GLN A O 1
ATOM 2158 N N . VAL A 1 253 ? 0.648 3.707 -15.169 1.00 93.69 253 VAL A N 1
ATOM 2159 C CA . VAL A 1 253 ? 0.407 2.904 -16.377 1.00 93.69 253 VAL A CA 1
ATOM 2160 C C . VAL A 1 253 ? 0.122 3.810 -17.574 1.00 93.69 253 VAL A C 1
ATOM 2162 O O . VAL A 1 253 ? 0.792 3.673 -18.597 1.00 93.69 253 VAL A O 1
ATOM 2165 N N . LEU A 1 254 ? -0.768 4.796 -17.429 1.00 93.69 254 LEU A N 1
ATOM 2166 C CA . LEU A 1 254 ? -1.073 5.764 -18.489 1.00 93.69 254 LEU A CA 1
ATOM 2167 C C . LEU A 1 254 ? 0.178 6.525 -18.959 1.00 93.69 254 LEU A C 1
ATOM 2169 O O . LEU A 1 254 ? 0.442 6.623 -20.159 1.00 93.69 254 LEU A O 1
ATOM 2173 N N . ALA A 1 255 ? 1.010 7.000 -18.027 1.00 92.62 255 ALA A N 1
ATOM 2174 C CA . ALA A 1 255 ? 2.250 7.698 -18.370 1.00 92.62 255 ALA A CA 1
ATOM 2175 C C . ALA A 1 255 ? 3.250 6.801 -19.131 1.00 92.62 255 ALA A C 1
ATOM 2177 O O . ALA A 1 255 ? 3.959 7.261 -20.035 1.00 92.62 255 ALA A O 1
ATOM 2178 N N . LEU A 1 256 ? 3.321 5.512 -18.782 1.00 94.25 256 LEU A N 1
ATOM 2179 C CA . LEU A 1 256 ? 4.161 4.537 -19.480 1.00 94.25 256 LEU A CA 1
ATOM 2180 C C . LEU A 1 256 ? 3.625 4.208 -20.877 1.00 94.25 256 LEU A C 1
ATOM 2182 O O . LEU A 1 256 ? 4.422 4.069 -21.810 1.00 94.25 256 LEU A O 1
ATOM 2186 N N . GLU A 1 257 ? 2.307 4.118 -21.044 1.00 94.62 257 GLU A N 1
ATOM 2187 C CA . GLU A 1 257 ? 1.666 3.907 -22.344 1.00 94.62 257 GLU A CA 1
ATOM 2188 C C . GLU A 1 257 ? 1.933 5.069 -23.306 1.00 94.62 257 GLU A C 1
ATOM 2190 O O . GLU A 1 257 ? 2.356 4.840 -24.446 1.00 94.62 257 GLU A O 1
ATOM 2195 N N . ASP A 1 258 ? 1.810 6.311 -22.836 1.00 95.00 258 ASP A N 1
ATOM 2196 C CA . ASP A 1 258 ? 2.143 7.501 -23.625 1.00 95.00 258 ASP A CA 1
ATOM 2197 C C . ASP A 1 258 ? 3.623 7.526 -24.023 1.00 95.00 258 ASP A C 1
ATOM 2199 O O . ASP A 1 258 ? 3.978 7.794 -25.178 1.00 95.00 258 ASP A O 1
ATOM 2203 N N . LYS A 1 259 ? 4.517 7.177 -23.090 1.00 95.69 259 LYS A N 1
ATOM 2204 C CA . LYS A 1 259 ? 5.953 7.078 -23.375 1.00 95.69 259 LYS A CA 1
ATOM 2205 C C . LYS A 1 259 ? 6.252 5.994 -24.410 1.00 95.69 259 LYS A C 1
ATOM 2207 O O . LYS A 1 259 ? 7.052 6.228 -25.317 1.00 95.69 259 LYS A O 1
ATOM 2212 N N . LYS A 1 260 ? 5.602 4.830 -24.312 1.00 96.00 260 LYS A N 1
ATOM 2213 C CA . LYS A 1 260 ? 5.725 3.737 -25.287 1.00 96.00 260 LYS A CA 1
ATOM 2214 C C . LYS A 1 260 ? 5.271 4.190 -26.673 1.00 96.00 260 LYS A C 1
ATOM 2216 O O . LYS A 1 260 ? 5.978 3.950 -27.649 1.00 96.00 260 LYS A O 1
ATOM 2221 N N . LYS A 1 261 ? 4.138 4.888 -26.762 1.00 96.06 261 LYS A N 1
ATOM 2222 C CA . LYS A 1 261 ? 3.607 5.422 -28.023 1.00 96.06 261 LYS A CA 1
ATOM 2223 C C . LYS A 1 261 ? 4.557 6.436 -28.667 1.00 96.06 261 LYS A C 1
ATOM 2225 O O . LYS A 1 261 ? 4.816 6.354 -29.866 1.00 96.06 261 LYS A O 1
ATOM 2230 N N . ASN A 1 262 ? 5.130 7.339 -27.873 1.00 95.25 262 ASN A N 1
ATOM 2231 C CA . ASN A 1 262 ? 6.121 8.304 -28.356 1.00 95.25 262 ASN A CA 1
ATOM 2232 C C . ASN A 1 262 ? 7.410 7.628 -28.844 1.00 95.25 262 ASN A C 1
ATOM 2234 O O . ASN A 1 262 ? 7.935 7.989 -29.895 1.00 95.25 262 ASN A O 1
ATOM 2238 N N . LEU A 1 263 ? 7.908 6.622 -28.119 1.00 95.44 263 LEU A N 1
ATOM 2239 C CA . LEU A 1 263 ? 9.082 5.857 -28.546 1.00 95.44 263 LEU A CA 1
ATOM 2240 C C . LEU A 1 263 ? 8.826 5.085 -29.842 1.00 95.44 263 LEU A C 1
ATOM 2242 O O . LEU A 1 263 ? 9.696 5.070 -30.708 1.00 95.44 263 LEU A O 1
ATOM 2246 N N . GLN A 1 264 ? 7.638 4.496 -29.999 1.00 94.44 264 GLN A N 1
ATOM 2247 C CA . GLN A 1 264 ? 7.270 3.807 -31.234 1.00 94.44 264 GLN A CA 1
ATOM 2248 C C . GLN A 1 264 ? 7.284 4.764 -32.429 1.00 94.44 264 GLN A C 1
ATOM 2250 O O . GLN A 1 264 ? 7.896 4.459 -33.447 1.00 94.44 264 GLN A O 1
ATOM 2255 N N . LYS A 1 265 ? 6.712 5.963 -32.270 1.00 95.88 265 LYS A N 1
ATOM 2256 C CA . LYS A 1 265 ? 6.737 6.993 -33.314 1.00 95.88 265 LYS A CA 1
ATOM 2257 C C . LYS A 1 265 ? 8.167 7.381 -33.711 1.00 95.88 265 LYS A C 1
ATOM 2259 O O . LYS A 1 265 ? 8.469 7.467 -34.895 1.00 95.88 265 LYS A O 1
ATOM 2264 N N . ASN A 1 266 ? 9.063 7.542 -32.735 1.00 95.50 266 ASN A N 1
ATOM 2265 C CA . ASN A 1 266 ? 10.472 7.840 -33.010 1.00 95.50 266 ASN A CA 1
ATOM 2266 C C . ASN A 1 266 ? 11.173 6.708 -33.780 1.00 95.50 266 ASN A C 1
ATOM 2268 O O . ASN A 1 266 ? 12.000 6.982 -34.648 1.00 95.50 266 ASN A O 1
ATOM 2272 N N . ILE A 1 267 ? 10.867 5.445 -33.464 1.00 95.50 267 ILE A N 1
ATOM 2273 C CA . ILE A 1 267 ? 11.398 4.286 -34.197 1.00 95.50 267 ILE A CA 1
ATOM 2274 C C . ILE A 1 267 ? 10.923 4.322 -35.651 1.00 95.50 267 ILE A C 1
ATOM 2276 O O . ILE A 1 267 ? 11.732 4.144 -36.561 1.00 95.50 267 ILE A O 1
ATOM 2280 N N . ASP A 1 268 ? 9.639 4.592 -35.873 1.00 95.69 268 ASP A N 1
ATOM 2281 C CA . ASP A 1 268 ? 9.057 4.650 -37.214 1.00 95.69 268 ASP A CA 1
ATOM 2282 C C . ASP A 1 268 ? 9.680 5.790 -38.043 1.00 95.69 268 ASP A C 1
ATOM 2284 O O . ASP A 1 268 ? 10.075 5.584 -39.193 1.00 95.69 268 ASP A O 1
ATOM 2288 N N . ASP A 1 269 ? 9.869 6.968 -37.441 1.00 95.56 269 ASP A N 1
ATOM 2289 C CA . ASP A 1 269 ? 10.522 8.116 -38.082 1.00 95.56 269 ASP A CA 1
ATOM 2290 C C . ASP A 1 269 ? 11.987 7.819 -38.452 1.00 95.56 269 ASP A C 1
ATOM 2292 O O . ASP A 1 269 ? 12.431 8.137 -39.559 1.00 95.56 269 ASP A O 1
ATOM 2296 N N . LEU A 1 270 ? 12.745 7.167 -37.563 1.00 94.94 270 LEU A N 1
ATOM 2297 C CA . LEU A 1 270 ? 14.131 6.766 -37.831 1.00 94.94 270 LEU A CA 1
ATOM 2298 C C . LEU A 1 270 ? 14.221 5.706 -38.934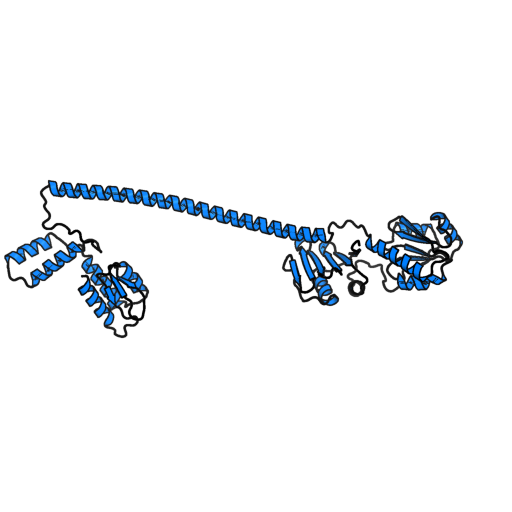 1.00 94.94 270 LEU A C 1
ATOM 2300 O O . LEU A 1 270 ? 15.092 5.797 -39.801 1.00 94.94 270 LEU A O 1
ATOM 2304 N N . ASN A 1 271 ? 13.311 4.732 -38.945 1.00 93.88 271 ASN A N 1
ATOM 2305 C CA . ASN A 1 271 ? 13.253 3.716 -39.995 1.00 93.88 271 ASN A CA 1
ATOM 2306 C C . ASN A 1 271 ? 12.978 4.343 -41.368 1.00 93.88 271 ASN A C 1
ATOM 2308 O O . ASN A 1 271 ? 13.625 3.983 -42.353 1.00 93.88 271 ASN A O 1
ATOM 2312 N N . ASN A 1 272 ? 12.086 5.335 -41.430 1.00 95.38 272 ASN A N 1
ATOM 2313 C CA . ASN A 1 272 ? 11.831 6.089 -42.656 1.00 95.38 272 ASN A CA 1
ATOM 2314 C C . ASN A 1 272 ? 13.080 6.848 -43.134 1.00 95.38 272 ASN A C 1
ATOM 2316 O O . ASN A 1 272 ? 13.384 6.848 -44.328 1.00 95.38 272 ASN A O 1
ATOM 2320 N N . GLN A 1 273 ? 13.845 7.454 -42.220 1.00 95.56 273 GLN A N 1
ATOM 2321 C CA . GLN A 1 273 ? 15.100 8.129 -42.569 1.00 95.56 273 GLN A CA 1
ATOM 2322 C C . GLN A 1 273 ? 16.156 7.157 -43.109 1.00 95.56 273 GLN A C 1
ATOM 2324 O O . GLN A 1 273 ? 16.816 7.469 -44.101 1.00 95.56 273 GLN A O 1
ATOM 2329 N N . ILE A 1 274 ? 16.297 5.976 -42.497 1.00 94.06 274 ILE A N 1
ATOM 2330 C CA . ILE A 1 274 ? 17.200 4.923 -42.983 1.00 94.06 274 ILE A CA 1
ATOM 2331 C C . ILE A 1 274 ? 16.824 4.532 -44.413 1.00 94.06 274 ILE A C 1
ATOM 2333 O O . ILE A 1 274 ? 17.689 4.532 -45.286 1.00 94.06 274 ILE A O 1
ATOM 2337 N N . LEU A 1 275 ? 15.538 4.285 -44.677 1.00 94.38 275 LEU A N 1
ATOM 2338 C CA . LEU A 1 275 ? 15.058 3.912 -46.008 1.00 94.38 275 LEU A CA 1
ATOM 2339 C C . LEU A 1 275 ? 15.387 4.979 -47.067 1.00 94.38 275 LEU A C 1
ATOM 2341 O O . LEU A 1 275 ? 15.844 4.650 -48.164 1.00 94.38 275 LEU A O 1
ATOM 2345 N N . ILE A 1 276 ? 15.192 6.262 -46.740 1.00 94.56 276 ILE A N 1
ATOM 2346 C CA . ILE A 1 276 ? 15.530 7.377 -47.639 1.00 94.56 276 ILE A CA 1
ATOM 2347 C C . ILE A 1 276 ? 17.035 7.393 -47.933 1.00 94.56 276 ILE A C 1
ATOM 2349 O O . ILE A 1 276 ? 17.431 7.464 -49.097 1.00 94.56 276 ILE A O 1
ATOM 2353 N N . LEU A 1 277 ? 17.876 7.291 -46.901 1.00 93.12 277 LEU A N 1
ATOM 2354 C CA . LEU A 1 277 ? 19.335 7.309 -47.048 1.00 93.12 277 LEU A CA 1
ATOM 2355 C C . LEU A 1 277 ? 19.856 6.104 -47.841 1.00 93.12 277 LEU A C 1
ATOM 2357 O O . LEU A 1 277 ? 20.781 6.235 -48.644 1.00 93.12 277 LEU A O 1
ATOM 2361 N N . GLU A 1 278 ? 19.267 4.926 -47.649 1.00 88.56 278 GLU A N 1
ATOM 2362 C CA . GLU A 1 278 ? 19.605 3.733 -48.423 1.00 88.56 278 GLU A CA 1
ATOM 2363 C C . GLU A 1 278 ? 19.265 3.898 -49.906 1.00 88.56 278 GLU A C 1
ATOM 2365 O O . GLU A 1 278 ? 20.074 3.532 -50.764 1.00 88.56 278 GLU A O 1
ATOM 2370 N N . ASN A 1 279 ? 18.107 4.483 -50.221 1.00 91.06 279 ASN A N 1
ATOM 2371 C CA . ASN A 1 279 ? 17.722 4.774 -51.601 1.00 91.06 279 ASN A CA 1
ATOM 2372 C C . ASN A 1 279 ? 18.662 5.803 -52.238 1.00 91.06 279 ASN A C 1
ATOM 2374 O O . ASN A 1 279 ? 19.176 5.558 -53.328 1.00 91.06 279 ASN A O 1
ATOM 2378 N N . GLN A 1 280 ? 18.991 6.884 -51.526 1.00 91.56 280 GLN A N 1
ATOM 2379 C CA . GLN A 1 280 ? 19.965 7.877 -51.990 1.00 91.56 280 GLN A CA 1
ATOM 2380 C C . GLN A 1 280 ? 21.340 7.252 -52.259 1.00 91.56 280 GLN A C 1
ATOM 2382 O O . GLN A 1 280 ? 21.954 7.518 -53.290 1.00 91.56 280 GLN A O 1
ATOM 2387 N N . ASN A 1 281 ? 21.817 6.366 -51.380 1.00 85.25 281 ASN A N 1
ATOM 2388 C CA . ASN A 1 281 ? 23.078 5.652 -51.590 1.00 85.25 281 ASN A CA 1
ATOM 2389 C C . ASN A 1 281 ? 23.042 4.749 -52.834 1.00 85.25 281 ASN A C 1
ATOM 2391 O O . ASN A 1 281 ? 24.031 4.680 -53.570 1.00 85.25 281 ASN A O 1
ATOM 2395 N N . LYS A 1 282 ? 21.919 4.068 -53.101 1.00 85.50 282 LYS A N 1
ATOM 2396 C CA . LYS A 1 282 ? 21.739 3.250 -54.315 1.00 85.50 282 LYS A CA 1
ATOM 2397 C C . LYS A 1 282 ? 21.733 4.102 -55.584 1.00 85.50 282 LYS A C 1
ATOM 2399 O O . LYS A 1 282 ? 22.369 3.726 -56.573 1.00 85.50 282 LYS A O 1
ATOM 2404 N N . GLU A 1 283 ? 21.048 5.242 -55.558 1.00 86.31 283 GLU A N 1
ATOM 2405 C CA . GLU A 1 283 ? 21.008 6.191 -56.674 1.00 86.31 283 GLU A CA 1
ATOM 2406 C C . GLU A 1 283 ? 22.397 6.762 -56.959 1.00 86.31 283 GLU A C 1
ATOM 2408 O O . GLU A 1 283 ? 22.883 6.651 -58.082 1.00 86.31 283 GLU A O 1
ATOM 2413 N N . LEU A 1 284 ? 23.090 7.274 -55.935 1.00 84.88 284 LEU A N 1
ATOM 2414 C CA . LEU A 1 284 ? 24.464 7.773 -56.049 1.00 84.88 284 LEU A CA 1
ATOM 2415 C C . LEU A 1 284 ? 25.413 6.706 -56.605 1.00 84.88 284 LEU A C 1
ATOM 2417 O O . LEU A 1 284 ? 26.192 6.983 -57.518 1.00 84.88 284 LEU A O 1
ATOM 2421 N N . GLY A 1 285 ? 25.314 5.467 -56.116 1.00 79.12 285 GLY A N 1
ATOM 2422 C CA . GLY A 1 285 ? 26.088 4.346 -56.648 1.00 79.12 285 GLY A CA 1
ATOM 2423 C C . GLY A 1 285 ? 25.802 4.060 -58.127 1.00 79.12 285 GLY A C 1
ATOM 2424 O O . GLY A 1 285 ? 26.706 3.666 -58.864 1.00 79.12 285 GLY A O 1
ATOM 2425 N N . SER A 1 286 ? 24.568 4.282 -58.582 1.00 7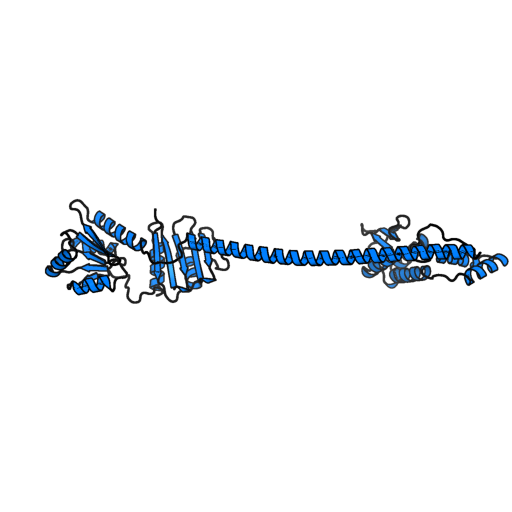8.94 286 SER A N 1
ATOM 2426 C CA . SER A 1 286 ? 24.176 4.130 -59.988 1.00 78.94 286 SER A CA 1
ATOM 2427 C C . SER A 1 286 ? 24.696 5.283 -60.852 1.00 78.94 286 SER A C 1
ATOM 2429 O O . SER A 1 286 ? 25.235 5.029 -61.929 1.00 78.94 286 SER A O 1
ATOM 2431 N N . TYR A 1 287 ? 24.634 6.525 -60.360 1.00 80.06 287 TYR A N 1
ATOM 2432 C CA . TYR A 1 287 ? 25.198 7.697 -61.039 1.00 80.06 287 TYR A CA 1
ATOM 2433 C C . TYR A 1 287 ? 26.714 7.580 -61.241 1.00 80.06 287 TYR A C 1
ATOM 2435 O O . TYR A 1 287 ? 27.205 7.840 -62.338 1.00 80.06 287 TYR A O 1
ATOM 2443 N N . ILE A 1 288 ? 27.455 7.116 -60.226 1.00 76.62 288 ILE A N 1
ATOM 2444 C CA . ILE A 1 288 ? 28.908 6.889 -60.332 1.00 76.62 288 ILE A CA 1
ATOM 2445 C C . ILE A 1 288 ? 29.225 5.876 -61.444 1.00 76.62 288 ILE A C 1
ATOM 2447 O O . ILE A 1 288 ? 30.126 6.108 -62.250 1.00 76.62 288 ILE A O 1
ATOM 2451 N N . LYS A 1 289 ? 28.450 4.783 -61.542 1.00 71.69 289 LYS A N 1
ATOM 2452 C CA . LYS A 1 289 ? 28.600 3.784 -62.616 1.00 71.69 289 LYS A CA 1
ATOM 2453 C C . LYS A 1 289 ? 28.305 4.369 -64.003 1.00 71.69 289 LYS A C 1
ATOM 2455 O O . LYS A 1 289 ? 29.015 4.049 -64.952 1.00 71.69 289 LYS A O 1
ATOM 2460 N N . GLN A 1 290 ? 27.282 5.219 -64.127 1.00 73.12 290 GLN A N 1
ATOM 2461 C CA . GLN A 1 290 ? 26.892 5.846 -65.398 1.00 73.12 290 GLN A CA 1
ATOM 2462 C C . GLN A 1 290 ? 27.920 6.865 -65.909 1.00 73.12 290 GLN A C 1
ATOM 2464 O O . GLN A 1 290 ? 28.113 6.972 -67.116 1.00 73.12 290 GLN A O 1
ATOM 2469 N N . GLN A 1 291 ? 28.617 7.578 -65.018 1.00 70.81 291 GLN A N 1
ATOM 2470 C CA . GLN A 1 291 ? 29.647 8.557 -65.396 1.00 70.81 291 GLN A CA 1
ATOM 2471 C C . GLN A 1 291 ? 30.983 7.928 -65.839 1.00 70.81 291 GLN A C 1
ATOM 2473 O O . GLN A 1 291 ? 31.945 8.649 -66.095 1.00 70.81 291 GLN A O 1
ATOM 2478 N N . GLY A 1 292 ? 31.078 6.595 -65.925 1.00 58.22 292 GLY A N 1
ATOM 2479 C CA . GLY A 1 292 ? 32.301 5.899 -66.344 1.00 58.22 292 GLY A CA 1
ATOM 2480 C C . GLY A 1 292 ? 33.447 5.969 -65.327 1.00 58.22 292 GLY A C 1
ATOM 2481 O O . GLY A 1 292 ? 34.559 5.534 -65.622 1.00 58.22 292 GLY A O 1
ATOM 2482 N N . TYR A 1 293 ? 33.183 6.483 -64.122 1.00 59.72 293 TYR A N 1
ATOM 2483 C CA . TYR A 1 293 ? 34.117 6.479 -63.001 1.00 59.72 293 TYR A CA 1
ATOM 2484 C C . TYR A 1 293 ? 34.106 5.091 -62.351 1.00 59.72 293 TYR A C 1
ATOM 2486 O O . TYR A 1 293 ? 33.359 4.815 -61.411 1.00 59.72 293 TYR A O 1
ATOM 2494 N N . TYR A 1 294 ? 34.924 4.181 -62.878 1.00 63.81 294 TYR A N 1
ATOM 2495 C CA . TYR A 1 294 ? 35.115 2.872 -62.263 1.00 63.81 294 TYR A CA 1
ATOM 2496 C C . TYR A 1 294 ? 36.097 2.995 -61.092 1.00 63.81 294 TYR A C 1
ATOM 2498 O O . TYR A 1 294 ? 37.246 3.394 -61.303 1.00 63.81 294 TYR A O 1
ATOM 2506 N N . PRO A 1 295 ? 35.689 2.671 -59.853 1.00 72.50 295 PRO A N 1
ATOM 2507 C CA . PRO A 1 295 ? 36.628 2.620 -58.743 1.00 72.50 295 PRO A CA 1
ATOM 2508 C C . PRO A 1 295 ? 37.673 1.532 -59.012 1.00 72.50 295 PRO A C 1
ATOM 2510 O O . PRO A 1 295 ? 37.329 0.432 -59.442 1.00 72.50 295 PRO A O 1
ATOM 2513 N N . LEU A 1 296 ? 38.944 1.835 -58.727 1.00 77.81 296 LEU A N 1
ATOM 2514 C CA . LEU A 1 296 ? 40.067 0.908 -58.921 1.00 77.81 296 LEU A CA 1
ATOM 2515 C C . LEU A 1 296 ? 39.840 -0.435 -58.201 1.00 77.81 296 LEU A C 1
ATOM 2517 O O . LEU A 1 296 ? 40.220 -1.483 -58.715 1.00 77.81 296 LEU A O 1
ATOM 2521 N N . ILE A 1 297 ? 39.225 -0.393 -57.012 1.00 83.12 297 ILE A N 1
ATOM 2522 C CA . ILE A 1 297 ? 38.884 -1.551 -56.177 1.00 83.12 297 ILE A CA 1
ATOM 2523 C C . ILE A 1 297 ? 37.487 -1.329 -55.584 1.00 83.12 297 ILE A C 1
ATOM 2525 O O . ILE A 1 297 ? 37.187 -0.254 -55.061 1.00 83.12 297 ILE A O 1
ATOM 2529 N N . LEU A 1 298 ? 36.632 -2.351 -55.653 1.00 81.31 298 LEU A N 1
ATOM 2530 C CA . LEU A 1 298 ? 35.315 -2.357 -55.013 1.00 81.31 298 LEU A CA 1
ATOM 2531 C C . LEU A 1 298 ? 35.418 -2.831 -53.558 1.00 81.31 298 LEU A C 1
ATOM 2533 O O . LEU A 1 298 ? 36.257 -3.667 -53.227 1.00 81.31 298 LEU A O 1
ATOM 2537 N N . LYS A 1 299 ? 34.537 -2.316 -52.693 1.00 82.94 299 LYS A N 1
ATOM 2538 C CA . LYS A 1 299 ? 34.433 -2.759 -51.295 1.00 82.94 299 LYS A CA 1
ATOM 2539 C C . LYS A 1 299 ? 34.016 -4.233 -51.240 1.00 82.94 299 LYS A C 1
ATOM 2541 O O . LYS A 1 299 ? 33.090 -4.629 -51.945 1.00 82.94 299 LYS A O 1
ATOM 2546 N N . GLY A 1 300 ? 34.676 -5.023 -50.395 1.00 83.06 300 GLY A N 1
ATOM 2547 C CA . GLY A 1 300 ? 34.306 -6.415 -50.149 1.00 83.06 300 GLY A CA 1
ATOM 2548 C C . GLY A 1 300 ? 33.079 -6.541 -49.241 1.00 83.06 300 GLY A C 1
ATOM 2549 O O . GLY A 1 300 ? 32.731 -5.611 -48.512 1.00 83.06 300 GLY A O 1
ATOM 2550 N N . ASN A 1 301 ? 32.454 -7.720 -49.247 1.00 86.50 301 ASN A N 1
ATOM 2551 C CA . ASN A 1 301 ? 31.240 -8.005 -48.467 1.00 86.50 301 ASN A CA 1
ATOM 2552 C C . ASN A 1 301 ? 31.504 -8.279 -46.972 1.00 86.50 301 ASN A C 1
ATOM 2554 O O . ASN A 1 301 ? 30.548 -8.472 -46.223 1.00 86.50 301 ASN A O 1
ATOM 2558 N N . GLU A 1 302 ? 32.768 -8.303 -46.528 1.00 84.06 302 GLU A N 1
ATOM 2559 C CA . GLU A 1 302 ? 33.095 -8.478 -45.107 1.00 84.06 302 GLU A CA 1
ATOM 2560 C C . GLU A 1 302 ? 32.600 -7.267 -44.306 1.00 84.06 302 GLU A C 1
ATOM 2562 O O . GLU A 1 302 ? 32.826 -6.108 -44.673 1.00 84.06 302 GLU A O 1
ATOM 2567 N N . LYS A 1 303 ? 31.904 -7.527 -43.200 1.00 84.56 303 LYS A N 1
ATOM 2568 C CA . LYS A 1 303 ? 31.389 -6.473 -42.327 1.00 84.56 303 LYS A CA 1
ATOM 2569 C C . LYS A 1 303 ? 32.554 -5.690 -41.718 1.00 84.56 303 LYS A C 1
ATOM 2571 O O . LYS A 1 303 ? 33.432 -6.274 -41.101 1.00 84.56 303 LYS A O 1
ATOM 2576 N N . GLU A 1 304 ? 32.517 -4.367 -41.845 1.00 87.75 304 GLU A N 1
ATOM 2577 C CA . GLU A 1 304 ? 33.446 -3.491 -41.128 1.00 87.75 304 GLU A CA 1
ATOM 2578 C C . GLU A 1 304 ? 32.978 -3.302 -39.679 1.00 87.75 304 GLU A C 1
ATOM 2580 O O . GLU A 1 304 ? 31.814 -2.978 -39.422 1.00 87.75 304 GLU A O 1
ATOM 2585 N N . PHE A 1 305 ? 33.892 -3.468 -38.733 1.00 85.50 305 PHE A N 1
ATOM 2586 C CA . PHE A 1 305 ? 33.698 -3.211 -37.312 1.00 85.50 305 PHE A CA 1
ATOM 2587 C C . PHE A 1 305 ? 33.857 -1.727 -36.962 1.00 85.50 305 PHE A C 1
ATOM 2589 O O . PHE A 1 305 ? 33.291 -1.247 -35.980 1.00 85.50 305 PHE A O 1
ATOM 2596 N N . TYR A 1 306 ? 34.587 -0.976 -37.789 1.00 84.25 306 TYR A N 1
ATOM 2597 C CA . TYR A 1 306 ? 34.668 0.480 -37.716 1.00 84.25 306 TYR A CA 1
ATOM 2598 C C . TYR A 1 306 ? 34.645 1.114 -39.107 1.00 84.25 306 TYR A C 1
ATOM 2600 O O . TYR A 1 306 ? 35.065 0.529 -40.103 1.00 84.25 306 TYR A O 1
ATOM 2608 N N . LYS A 1 307 ? 34.147 2.353 -39.186 1.00 84.25 307 LYS A N 1
ATOM 2609 C CA . LYS A 1 307 ? 33.983 3.068 -40.459 1.00 84.25 307 LYS A CA 1
ATOM 2610 C C . LYS A 1 307 ? 35.316 3.153 -41.212 1.00 84.25 307 LYS A C 1
ATOM 2612 O O . LYS A 1 307 ? 36.239 3.817 -40.736 1.00 84.25 307 LYS A O 1
ATOM 2617 N N . GLY A 1 308 ? 35.372 2.563 -42.407 1.00 87.19 308 GLY A N 1
ATOM 2618 C CA . GLY A 1 308 ? 36.534 2.635 -43.294 1.00 87.19 308 GLY A CA 1
ATOM 2619 C C . GLY A 1 308 ? 37.640 1.620 -43.005 1.00 87.19 308 GLY A C 1
ATOM 2620 O O . GLY A 1 308 ? 38.743 1.801 -43.514 1.00 87.19 308 GLY A O 1
ATOM 2621 N N . GLU A 1 309 ? 37.368 0.578 -42.218 1.00 88.94 309 GLU A N 1
ATOM 2622 C CA . GLU A 1 309 ? 38.317 -0.492 -41.889 1.00 88.94 309 GLU A CA 1
ATOM 2623 C C . GLU A 1 309 ? 38.994 -1.117 -43.113 1.00 88.94 309 GLU A C 1
ATOM 2625 O O . GLU A 1 309 ? 40.225 -1.151 -43.170 1.00 88.94 309 GLU A O 1
ATOM 2630 N N . GLN A 1 310 ? 38.230 -1.552 -44.122 1.00 90.44 310 GLN A N 1
ATOM 2631 C CA . GLN A 1 310 ? 38.809 -2.203 -45.302 1.00 90.44 310 GLN A CA 1
ATOM 2632 C C . GLN A 1 310 ? 39.725 -1.238 -46.076 1.00 90.44 310 GLN A C 1
ATOM 2634 O O . GLN A 1 310 ? 40.777 -1.636 -46.577 1.00 90.44 310 GLN A O 1
ATOM 2639 N N . ARG A 1 311 ? 39.354 0.050 -46.140 1.00 89.75 311 ARG A N 1
ATOM 2640 C CA . ARG A 1 311 ? 40.152 1.102 -46.791 1.00 89.75 311 ARG A CA 1
ATOM 2641 C C . ARG A 1 311 ? 41.443 1.374 -46.024 1.00 89.75 311 ARG A C 1
ATOM 2643 O O . ARG A 1 311 ? 42.510 1.390 -46.630 1.00 89.75 311 ARG A O 1
ATOM 2650 N N . ASP A 1 312 ? 41.360 1.584 -44.712 1.00 90.31 312 ASP A N 1
ATOM 2651 C CA . ASP A 1 312 ? 42.530 1.858 -43.872 1.00 90.31 312 ASP A CA 1
ATOM 2652 C C . ASP A 1 312 ? 43.514 0.673 -43.879 1.00 90.31 312 ASP A C 1
ATOM 2654 O O . ASP A 1 312 ? 44.727 0.894 -43.944 1.00 90.31 312 ASP A O 1
ATOM 2658 N N . LEU A 1 313 ? 43.013 -0.570 -43.867 1.00 89.50 313 LEU A N 1
ATOM 2659 C CA . LEU A 1 313 ? 43.828 -1.782 -43.986 1.00 89.50 313 LEU A CA 1
ATOM 2660 C C . LEU A 1 313 ? 44.528 -1.866 -45.347 1.00 89.50 313 LEU A C 1
ATOM 2662 O O . LEU A 1 313 ? 45.742 -2.051 -45.400 1.00 89.50 313 LEU A O 1
ATOM 2666 N N . LEU A 1 314 ? 43.796 -1.687 -46.449 1.00 91.06 314 LEU A N 1
ATOM 2667 C CA . LEU A 1 314 ? 44.371 -1.753 -47.793 1.00 91.06 314 LEU A CA 1
ATOM 2668 C C . LEU A 1 314 ? 45.465 -0.693 -47.996 1.00 91.06 314 LEU A C 1
ATOM 2670 O O . LEU A 1 314 ? 46.554 -1.004 -48.475 1.00 91.06 314 LEU A O 1
ATOM 2674 N N . LEU A 1 315 ? 45.206 0.550 -47.578 1.00 91.88 315 LEU A N 1
ATOM 2675 C CA . LEU A 1 315 ? 46.194 1.629 -47.648 1.00 91.88 315 LEU A CA 1
ATOM 2676 C C . LEU A 1 315 ? 47.407 1.354 -46.751 1.00 91.88 315 LEU A C 1
ATOM 2678 O O . LEU A 1 315 ? 48.525 1.726 -47.105 1.00 91.88 315 LEU A O 1
ATOM 2682 N N . TYR A 1 316 ? 47.210 0.706 -45.598 1.00 90.62 316 TYR A N 1
ATOM 2683 C CA . TYR A 1 316 ? 48.310 0.271 -44.741 1.00 90.62 316 TYR A CA 1
ATOM 2684 C C . TYR A 1 316 ? 49.189 -0.778 -45.431 1.00 90.62 316 TYR A C 1
ATOM 2686 O O . TYR A 1 316 ? 50.405 -0.604 -45.466 1.00 90.62 316 TYR A O 1
ATOM 2694 N N . LEU A 1 317 ? 48.592 -1.814 -46.028 1.00 91.06 317 LEU A N 1
ATOM 2695 C CA . LEU A 1 317 ? 49.327 -2.863 -46.744 1.00 91.06 317 LEU A CA 1
ATOM 2696 C C . LEU A 1 317 ? 50.125 -2.293 -47.924 1.00 91.06 317 LEU A C 1
ATOM 2698 O O . LEU A 1 317 ? 51.304 -2.602 -48.073 1.00 91.06 317 LEU A O 1
ATOM 2702 N N . LEU A 1 318 ? 49.523 -1.388 -48.703 1.00 91.94 318 LEU A N 1
ATOM 2703 C CA . LEU A 1 318 ? 50.207 -0.686 -49.795 1.00 91.94 318 LEU A CA 1
ATOM 2704 C C . LEU A 1 318 ? 51.394 0.156 -49.297 1.00 91.94 318 LEU A C 1
ATOM 2706 O O . LEU A 1 318 ? 52.448 0.181 -49.932 1.00 91.94 318 LEU A O 1
ATOM 2710 N N . LYS A 1 319 ? 51.251 0.827 -48.146 1.00 90.81 319 LYS A N 1
ATOM 2711 C CA . LYS A 1 319 ? 52.345 1.583 -47.516 1.00 90.81 319 LYS A CA 1
ATOM 2712 C C . LYS A 1 319 ? 53.476 0.687 -47.017 1.00 90.81 319 LYS A C 1
ATOM 2714 O O . LYS A 1 319 ? 54.628 1.100 -47.101 1.00 90.81 319 LYS A O 1
ATOM 2719 N N . GLU A 1 320 ? 53.170 -0.484 -46.461 1.00 90.19 320 GLU A N 1
ATOM 2720 C CA . GLU A 1 320 ? 54.193 -1.437 -46.010 1.00 90.19 320 GLU A CA 1
ATOM 2721 C C . GLU A 1 320 ? 54.955 -2.041 -47.195 1.00 90.19 320 GLU A C 1
ATOM 2723 O O . GLU A 1 320 ? 56.183 -2.084 -47.157 1.00 90.19 320 GLU A O 1
ATOM 2728 N N . GLU A 1 321 ? 54.256 -2.409 -48.273 1.00 89.56 321 GLU A N 1
ATOM 2729 C CA . GLU A 1 321 ? 54.880 -2.938 -49.493 1.00 89.56 321 GLU A CA 1
ATOM 2730 C C . GLU A 1 321 ? 55.859 -1.929 -50.112 1.00 89.56 321 GLU A C 1
ATOM 2732 O O . GLU A 1 321 ? 56.973 -2.280 -50.499 1.00 89.56 321 GLU A O 1
ATOM 2737 N N . LEU A 1 322 ? 55.498 -0.641 -50.121 1.00 90.31 322 LEU A N 1
ATOM 2738 C CA . LEU A 1 322 ? 56.351 0.422 -50.658 1.00 90.31 322 LEU A CA 1
ATOM 2739 C C . LEU A 1 322 ? 57.711 0.532 -49.941 1.00 90.31 322 LEU A C 1
ATOM 2741 O O . LEU A 1 322 ? 58.680 0.949 -50.571 1.00 90.31 322 LEU A O 1
ATOM 2745 N N . LYS A 1 323 ? 57.819 0.138 -48.661 1.00 88.62 323 LYS A N 1
ATOM 2746 C CA . LYS A 1 323 ? 59.081 0.228 -47.897 1.00 88.62 323 LYS A CA 1
ATOM 2747 C C . LYS A 1 323 ? 60.162 -0.728 -48.401 1.00 88.62 323 LYS A C 1
ATOM 2749 O O . LYS A 1 323 ? 61.338 -0.396 -48.305 1.00 88.62 323 LYS A O 1
ATOM 2754 N N . ASN A 1 324 ? 59.765 -1.895 -48.910 1.00 85.81 324 ASN A N 1
ATOM 2755 C CA . ASN A 1 324 ? 60.683 -2.978 -49.282 1.00 85.81 324 ASN A CA 1
ATOM 2756 C C . ASN A 1 324 ? 60.648 -3.310 -50.786 1.00 85.81 324 ASN A C 1
ATOM 2758 O O . ASN A 1 324 ? 61.370 -4.195 -51.238 1.00 85.81 324 ASN A O 1
ATOM 2762 N N . ASN A 1 325 ? 59.821 -2.617 -51.574 1.00 83.00 325 ASN A N 1
ATOM 2763 C CA . ASN A 1 325 ? 59.724 -2.819 -53.016 1.00 83.00 325 ASN A CA 1
ATOM 2764 C C . ASN A 1 325 ? 60.833 -2.043 -53.745 1.00 83.00 325 ASN A C 1
ATOM 2766 O O . ASN A 1 325 ? 60.974 -0.844 -53.533 1.00 83.00 325 ASN A O 1
ATOM 2770 N N . HIS A 1 326 ? 61.597 -2.697 -54.625 1.00 83.62 326 HIS A N 1
ATOM 2771 C CA . HIS A 1 326 ? 62.689 -2.076 -55.394 1.00 83.62 326 HIS A CA 1
ATOM 2772 C C . HIS A 1 326 ? 62.326 -1.752 -56.858 1.00 83.62 326 HIS A C 1
ATOM 2774 O O . HIS A 1 326 ? 63.153 -1.232 -57.606 1.00 83.62 326 HIS A O 1
ATOM 2780 N N . ASN A 1 327 ? 61.096 -2.039 -57.294 1.00 93.62 327 ASN A N 1
ATOM 2781 C CA . ASN A 1 327 ? 60.621 -1.765 -58.648 1.00 93.62 327 ASN A CA 1
ATOM 2782 C C . ASN A 1 327 ? 60.042 -0.341 -58.754 1.00 93.62 327 ASN A C 1
ATOM 2784 O O . ASN A 1 327 ? 58.957 -0.053 -58.247 1.00 93.62 327 ASN A O 1
ATOM 2788 N N . GLN A 1 328 ? 60.734 0.539 -59.485 1.00 89.81 328 GLN A N 1
ATOM 2789 C CA . GLN A 1 328 ? 60.361 1.954 -59.637 1.00 89.81 328 GLN A CA 1
ATOM 2790 C C . GLN A 1 328 ? 58.941 2.169 -60.187 1.00 89.81 328 GLN A C 1
ATOM 2792 O O . GLN A 1 328 ? 58.228 3.065 -59.735 1.00 89.81 328 GLN A O 1
ATOM 2797 N N . LYS A 1 329 ? 58.492 1.342 -61.142 1.00 90.38 329 LYS A N 1
ATOM 2798 C CA . LYS A 1 329 ? 57.154 1.486 -61.735 1.00 90.38 329 LYS A CA 1
ATOM 2799 C C . LYS A 1 329 ? 56.062 1.149 -60.722 1.00 90.38 329 LYS A C 1
ATOM 2801 O O . LYS A 1 329 ? 55.055 1.851 -60.654 1.00 90.38 329 LYS A O 1
ATOM 2806 N N . GLN A 1 330 ? 56.266 0.097 -59.930 1.00 90.38 330 GLN A N 1
ATOM 2807 C CA . GLN A 1 330 ? 55.330 -0.305 -58.879 1.00 90.38 330 GLN A CA 1
ATOM 2808 C C . GLN A 1 330 ? 55.275 0.738 -57.761 1.00 90.38 330 GLN A C 1
ATOM 2810 O O . GLN A 1 330 ? 54.182 1.130 -57.362 1.00 90.38 330 GLN A O 1
ATOM 2815 N N . GLN A 1 331 ? 56.426 1.261 -57.327 1.00 91.44 331 GLN A N 1
ATOM 2816 C CA . GLN A 1 331 ? 56.489 2.348 -56.346 1.00 91.44 331 GLN A CA 1
ATOM 2817 C C . GLN A 1 331 ? 55.696 3.580 -56.805 1.00 91.44 331 GLN A C 1
ATOM 2819 O O . GLN A 1 331 ? 54.908 4.115 -56.030 1.00 91.44 331 GLN A O 1
ATOM 2824 N N . GLN A 1 332 ? 55.845 3.999 -58.068 1.00 92.62 332 GLN A N 1
ATOM 2825 C CA . GLN A 1 332 ? 55.124 5.155 -58.612 1.00 92.62 332 GLN A CA 1
ATOM 2826 C C . GLN A 1 332 ? 53.601 4.930 -58.648 1.00 92.62 332 GLN A C 1
ATOM 2828 O O . GLN A 1 332 ? 52.828 5.818 -58.283 1.00 92.62 332 GLN A O 1
ATOM 2833 N N . ILE A 1 333 ? 53.154 3.735 -59.047 1.00 90.19 333 ILE A N 1
ATOM 2834 C CA . ILE A 1 333 ? 51.727 3.373 -59.043 1.00 90.19 333 ILE A CA 1
ATOM 2835 C C . ILE A 1 333 ? 51.179 3.366 -57.610 1.00 90.19 333 ILE A C 1
ATOM 2837 O O . ILE A 1 333 ? 50.141 3.963 -57.345 1.00 90.19 333 ILE A O 1
ATOM 2841 N N . ILE A 1 334 ? 51.886 2.746 -56.664 1.00 91.19 334 ILE A N 1
ATOM 2842 C CA . ILE A 1 334 ? 51.456 2.701 -55.261 1.00 91.19 334 ILE A CA 1
ATOM 2843 C C . ILE A 1 334 ? 51.406 4.115 -54.665 1.00 91.19 334 ILE A C 1
ATOM 2845 O O . ILE A 1 334 ? 50.440 4.449 -53.981 1.00 91.19 334 ILE A O 1
ATOM 2849 N N . HIS A 1 335 ? 52.395 4.965 -54.953 1.00 90.94 335 HIS A N 1
ATOM 2850 C CA . HIS A 1 335 ? 52.436 6.341 -54.457 1.00 90.94 335 HIS A CA 1
ATOM 2851 C C . HIS A 1 335 ? 51.224 7.151 -54.926 1.00 90.94 335 HIS A C 1
ATOM 2853 O O . HIS A 1 335 ? 50.503 7.709 -54.104 1.00 90.94 335 HIS A O 1
ATOM 2859 N N . THR A 1 336 ? 50.936 7.121 -56.229 1.00 91.00 336 THR A N 1
ATOM 2860 C CA . THR A 1 336 ? 49.782 7.832 -56.804 1.00 91.00 336 THR A CA 1
ATOM 2861 C C . THR A 1 336 ? 48.445 7.315 -56.263 1.00 91.00 336 THR A C 1
ATOM 2863 O O . THR A 1 336 ? 47.551 8.111 -55.976 1.00 91.00 336 THR A O 1
ATOM 2866 N N . ILE A 1 337 ? 48.301 6.003 -56.032 1.00 90.81 337 ILE A N 1
ATOM 2867 C CA . ILE A 1 337 ? 47.107 5.442 -55.375 1.00 90.81 337 ILE A CA 1
ATOM 2868 C C . ILE A 1 337 ? 46.970 5.980 -53.945 1.00 90.81 337 ILE A C 1
ATOM 2870 O O . ILE A 1 337 ? 45.874 6.379 -53.553 1.00 90.81 337 ILE A O 1
ATOM 2874 N N . LEU A 1 338 ? 48.054 6.010 -53.165 1.00 90.25 338 LEU A N 1
ATOM 2875 C CA . LEU A 1 338 ? 48.036 6.503 -51.785 1.00 90.25 338 LEU A CA 1
ATOM 2876 C C . LEU A 1 338 ? 47.729 8.008 -51.697 1.00 90.25 338 LEU A C 1
ATOM 2878 O O . LEU A 1 338 ? 47.016 8.415 -50.782 1.00 90.25 338 LEU A O 1
ATOM 2882 N N . GLU A 1 339 ? 48.224 8.819 -52.635 1.00 89.12 339 GLU A N 1
ATOM 2883 C CA . GLU A 1 339 ? 47.936 10.261 -52.712 1.00 89.12 339 GLU A CA 1
ATOM 2884 C C . GLU A 1 339 ? 46.457 10.539 -52.998 1.00 89.12 339 GLU A C 1
ATOM 2886 O O . GLU A 1 339 ? 45.842 11.383 -52.349 1.00 89.12 339 GLU A O 1
ATOM 2891 N N . GLN A 1 340 ? 45.866 9.794 -53.935 1.00 87.25 340 GLN A N 1
ATOM 2892 C CA . GLN A 1 340 ? 44.462 9.966 -54.322 1.00 87.25 340 GLN A CA 1
ATOM 2893 C C . GLN A 1 340 ? 43.478 9.365 -53.304 1.00 87.25 340 GLN A C 1
ATOM 2895 O O . GLN A 1 340 ? 42.283 9.658 -53.339 1.00 87.25 340 GLN A O 1
ATOM 2900 N N . ASN A 1 341 ? 43.955 8.526 -52.379 1.00 88.38 341 ASN A N 1
ATOM 2901 C CA . ASN A 1 341 ? 43.122 7.815 -51.414 1.00 88.38 341 ASN A CA 1
ATOM 2902 C C . ASN A 1 341 ? 43.613 8.060 -49.977 1.00 88.38 341 ASN A C 1
ATOM 2904 O O . ASN A 1 341 ? 44.223 7.173 -49.377 1.00 88.38 341 ASN A O 1
ATOM 2908 N N . PRO A 1 342 ? 43.304 9.221 -49.366 1.00 85.06 342 PRO A N 1
ATOM 2909 C CA . PRO A 1 342 ? 43.679 9.484 -47.978 1.00 85.06 342 PRO A CA 1
ATOM 2910 C C . PRO A 1 342 ? 43.026 8.467 -47.021 1.00 85.06 342 PRO A C 1
ATOM 2912 O O . PRO A 1 342 ? 41.910 8.010 -47.290 1.00 85.06 342 PRO A O 1
ATOM 2915 N N . PRO A 1 343 ? 43.680 8.081 -45.911 1.00 85.00 343 PRO A N 1
ATOM 2916 C CA . PRO A 1 343 ? 43.073 7.189 -44.928 1.00 85.00 343 PRO A CA 1
ATOM 2917 C C . PRO A 1 343 ? 41.903 7.875 -44.216 1.00 85.00 343 PRO A C 1
ATOM 2919 O O . PRO A 1 343 ? 41.903 9.090 -44.028 1.00 85.00 343 PRO A O 1
ATOM 2922 N N . VAL A 1 344 ? 40.928 7.083 -43.768 1.00 87.00 344 VAL A N 1
ATOM 2923 C CA . VAL A 1 344 ? 39.874 7.559 -42.857 1.00 87.00 344 VAL A CA 1
ATOM 2924 C C . VAL A 1 344 ? 40.478 7.839 -41.478 1.00 87.00 344 VAL A C 1
ATOM 2926 O O . VAL A 1 344 ? 40.030 8.736 -40.770 1.00 87.00 344 VAL A O 1
ATOM 2929 N N . GLY A 1 345 ? 41.533 7.098 -41.118 1.00 84.06 345 GLY A N 1
ATOM 2930 C CA . GLY A 1 345 ? 42.356 7.348 -39.933 1.00 84.06 345 GLY A CA 1
ATOM 2931 C C . GLY A 1 345 ? 41.829 6.688 -38.660 1.00 84.06 345 GLY A C 1
ATOM 2932 O O . GLY A 1 345 ? 42.479 6.765 -37.615 1.00 84.06 345 GLY A O 1
ATOM 2933 N N . ASN A 1 346 ? 40.698 5.985 -38.745 1.00 85.94 346 ASN A N 1
ATOM 2934 C CA . ASN A 1 346 ? 40.102 5.297 -37.608 1.00 85.94 346 ASN A CA 1
ATOM 2935 C C . ASN A 1 346 ? 40.991 4.151 -37.129 1.00 85.94 346 ASN A C 1
ATOM 2937 O O . ASN A 1 346 ? 41.146 4.007 -35.923 1.00 85.94 346 ASN A O 1
ATOM 2941 N N . ARG A 1 347 ? 41.667 3.412 -38.022 1.00 85.62 347 ARG A N 1
ATOM 2942 C CA . ARG A 1 347 ? 42.604 2.350 -37.607 1.00 85.62 347 ARG A CA 1
ATOM 2943 C C . ARG A 1 347 ? 43.681 2.866 -36.650 1.00 85.62 347 ARG A C 1
ATOM 2945 O O . ARG A 1 347 ? 43.908 2.289 -35.590 1.00 85.62 347 ARG A O 1
ATOM 2952 N N . ASN A 1 348 ? 44.323 3.980 -37.001 1.00 85.69 348 ASN A N 1
ATOM 2953 C CA . ASN A 1 348 ? 45.380 4.569 -36.175 1.00 85.69 348 ASN A CA 1
ATOM 2954 C C . ASN A 1 348 ? 44.827 5.147 -34.873 1.00 85.69 348 ASN A C 1
ATOM 2956 O O . ASN A 1 348 ? 45.463 5.000 -33.830 1.00 85.69 348 ASN A O 1
ATOM 2960 N N . ARG A 1 349 ? 43.640 5.765 -34.923 1.00 87.50 349 ARG A N 1
ATOM 2961 C CA . ARG A 1 349 ? 42.955 6.261 -33.728 1.00 87.50 349 ARG A CA 1
ATOM 2962 C C . ARG A 1 349 ? 42.652 5.115 -32.760 1.00 87.50 349 ARG A C 1
ATOM 2964 O O . ARG A 1 349 ? 43.096 5.170 -31.624 1.00 87.50 349 ARG A O 1
ATOM 2971 N N . TYR A 1 350 ? 42.030 4.036 -33.241 1.00 86.69 350 TYR A N 1
ATOM 2972 C CA . TYR A 1 350 ? 41.735 2.839 -32.446 1.00 86.69 350 TYR A CA 1
ATOM 2973 C C . TYR A 1 350 ? 43.005 2.246 -31.827 1.00 86.69 350 TYR A C 1
ATOM 2975 O O . TYR A 1 350 ? 43.038 1.999 -30.628 1.00 86.69 350 TYR A O 1
ATOM 2983 N N . LEU A 1 351 ? 44.071 2.063 -32.613 1.00 86.62 351 LEU A N 1
ATOM 2984 C CA . LEU A 1 351 ? 45.349 1.565 -32.094 1.00 86.62 351 LEU A CA 1
ATOM 2985 C C . LEU A 1 351 ? 45.942 2.483 -31.014 1.00 86.62 351 LEU A C 1
ATOM 2987 O O . LEU A 1 351 ? 46.446 1.989 -30.009 1.00 86.62 351 LEU A O 1
ATOM 2991 N N . THR A 1 352 ? 45.860 3.803 -31.192 1.00 88.56 352 THR A N 1
ATOM 2992 C CA . THR A 1 352 ? 46.382 4.785 -30.225 1.00 88.56 352 THR A CA 1
ATOM 2993 C C . THR A 1 352 ? 45.564 4.786 -28.937 1.00 88.56 352 THR A C 1
ATOM 2995 O O . THR A 1 352 ? 46.132 4.742 -27.848 1.00 88.56 352 THR A O 1
ATOM 2998 N N . ASP A 1 353 ? 44.238 4.768 -29.051 1.00 87.31 353 ASP A N 1
ATOM 2999 C CA . ASP A 1 353 ? 43.332 4.771 -27.906 1.00 87.31 353 ASP A CA 1
ATOM 3000 C C . ASP A 1 353 ? 43.453 3.464 -27.114 1.00 87.31 353 ASP A C 1
ATOM 3002 O O . ASP A 1 353 ? 43.619 3.493 -25.896 1.00 87.31 353 ASP A O 1
ATOM 3006 N N . ILE A 1 354 ? 43.485 2.312 -27.796 1.00 87.12 354 ILE A N 1
ATOM 3007 C CA . ILE A 1 354 ? 43.708 1.003 -27.163 1.00 87.12 354 ILE A CA 1
ATOM 3008 C C . ILE A 1 354 ? 45.089 0.956 -26.492 1.00 87.12 354 ILE A C 1
ATOM 3010 O O . ILE A 1 354 ? 45.210 0.443 -25.379 1.00 87.12 354 ILE A O 1
ATOM 3014 N N . PHE A 1 355 ? 46.132 1.499 -27.130 1.00 86.69 355 PHE A N 1
ATOM 3015 C CA . PHE A 1 355 ? 47.464 1.585 -26.527 1.00 86.69 355 PHE A CA 1
ATOM 3016 C C . PHE A 1 355 ? 47.443 2.413 -25.239 1.00 86.69 355 PHE A C 1
ATOM 3018 O O . PHE A 1 355 ? 47.939 1.948 -24.215 1.00 86.69 355 PHE A O 1
ATOM 3025 N N . ASN A 1 356 ? 46.836 3.601 -25.263 1.00 85.19 356 ASN A N 1
ATOM 3026 C CA . ASN A 1 356 ? 46.739 4.471 -24.091 1.00 85.19 356 ASN A CA 1
ATOM 3027 C C . ASN A 1 356 ? 45.964 3.796 -22.948 1.00 85.19 356 ASN A C 1
ATOM 3029 O O . ASN A 1 356 ? 46.443 3.784 -21.814 1.00 85.19 356 ASN A O 1
ATOM 3033 N N . LEU A 1 357 ? 44.830 3.157 -23.253 1.00 83.69 357 LEU A N 1
ATOM 3034 C CA . LEU A 1 357 ? 44.010 2.447 -22.267 1.00 83.69 357 LEU A CA 1
ATOM 3035 C C . LEU A 1 357 ? 44.754 1.266 -21.627 1.00 83.69 357 LEU A C 1
ATOM 3037 O O . LEU A 1 357 ? 44.696 1.077 -20.415 1.00 83.69 357 LEU A O 1
ATOM 3041 N N . LEU A 1 358 ? 45.475 0.468 -22.420 1.00 80.12 358 LEU A N 1
ATOM 3042 C CA . LEU A 1 358 ? 46.145 -0.735 -21.916 1.00 80.12 358 LEU A CA 1
ATOM 3043 C C . LEU A 1 358 ? 47.501 -0.456 -21.265 1.00 80.12 358 LEU A C 1
ATOM 3045 O O . LEU A 1 358 ? 47.878 -1.166 -20.335 1.00 80.12 358 LEU A O 1
ATOM 3049 N N . VAL A 1 359 ? 48.253 0.527 -21.763 1.00 79.94 359 VAL A N 1
ATOM 3050 C CA . VAL A 1 359 ? 49.648 0.772 -21.358 1.00 79.94 359 VAL A CA 1
ATOM 3051 C C . VAL A 1 359 ? 49.774 1.927 -20.370 1.00 79.94 359 VAL A C 1
ATOM 3053 O O . VAL A 1 359 ? 50.584 1.823 -19.454 1.00 79.94 359 VAL A O 1
ATOM 3056 N N . ASN A 1 360 ? 48.993 3.001 -20.531 1.00 77.94 360 ASN A N 1
ATOM 3057 C CA . ASN A 1 360 ? 49.113 4.195 -19.687 1.00 77.94 360 ASN A CA 1
ATOM 3058 C C . ASN A 1 360 ? 48.093 4.198 -18.538 1.00 77.94 360 ASN A C 1
ATOM 3060 O O . ASN A 1 360 ? 48.434 4.613 -17.435 1.00 77.94 360 ASN A O 1
ATOM 3064 N N . GLU A 1 361 ? 46.862 3.727 -18.775 1.00 75.31 361 GLU A N 1
ATOM 3065 C CA . GLU A 1 361 ? 45.796 3.707 -17.755 1.00 75.31 361 GLU A CA 1
ATOM 3066 C C . GLU A 1 361 ? 45.680 2.368 -16.999 1.00 75.31 361 GLU A C 1
ATOM 3068 O O . GLU A 1 361 ? 45.212 2.338 -15.860 1.00 75.31 361 GLU A O 1
ATOM 3073 N N . GLY A 1 362 ? 46.115 1.258 -17.606 1.00 68.38 362 GLY A N 1
ATOM 3074 C CA . GLY A 1 362 ? 45.997 -0.092 -17.040 1.00 68.38 362 GLY A CA 1
ATOM 3075 C C . GLY A 1 362 ? 44.558 -0.636 -17.037 1.00 68.38 362 GLY A C 1
ATOM 3076 O O . GLY A 1 362 ? 43.613 0.056 -17.402 1.00 68.38 362 GLY A O 1
ATOM 3077 N N . LEU A 1 363 ? 44.353 -1.896 -16.629 1.00 71.31 363 LEU A N 1
ATOM 3078 C CA . LEU A 1 363 ? 43.044 -2.588 -16.640 1.00 71.31 363 LEU A CA 1
ATOM 3079 C C . LEU A 1 363 ? 42.169 -2.258 -15.407 1.00 71.31 363 LEU A C 1
ATOM 3081 O O . LEU A 1 363 ? 41.783 -3.137 -14.639 1.00 71.31 363 LEU A O 1
ATOM 3085 N N . SER A 1 364 ? 41.864 -0.979 -15.193 1.00 71.12 364 SER A N 1
ATOM 3086 C CA . SER A 1 364 ? 40.865 -0.540 -14.210 1.00 71.12 364 SER A CA 1
ATOM 3087 C C . SER A 1 364 ? 39.427 -0.824 -14.678 1.00 71.12 364 SER A C 1
ATOM 3089 O O . SER A 1 364 ? 39.159 -0.967 -15.868 1.00 71.12 364 SER A O 1
ATOM 3091 N N . LYS A 1 365 ? 38.448 -0.812 -13.762 1.00 69.50 365 LYS A N 1
ATOM 3092 C CA . LYS A 1 365 ? 37.021 -0.951 -14.122 1.00 69.50 365 LYS A CA 1
ATOM 3093 C C . LYS A 1 365 ? 36.568 0.096 -15.158 1.00 69.50 365 LYS A C 1
ATOM 3095 O O . LYS A 1 365 ? 35.824 -0.221 -16.076 1.00 69.50 365 LYS A O 1
ATOM 3100 N N . LYS A 1 366 ? 37.091 1.324 -15.061 1.00 75.00 366 LYS A N 1
ATOM 3101 C CA . LYS A 1 366 ? 36.792 2.425 -15.990 1.00 75.00 366 LYS A CA 1
ATOM 3102 C C . LYS A 1 366 ? 37.389 2.201 -17.385 1.00 75.00 366 LYS A C 1
ATOM 3104 O O . LYS A 1 366 ? 36.740 2.505 -18.387 1.00 75.00 366 LYS A O 1
ATOM 3109 N N . SER A 1 367 ? 38.611 1.679 -17.471 1.00 71.88 367 SER A N 1
ATOM 3110 C CA . SER A 1 367 ? 39.236 1.388 -18.764 1.00 71.88 367 SER A CA 1
ATOM 3111 C C . SER A 1 367 ? 38.620 0.151 -19.416 1.00 71.88 367 SER A C 1
ATOM 3113 O O . SER A 1 367 ? 38.469 0.151 -20.629 1.00 71.88 367 SER A O 1
ATOM 3115 N N . ILE A 1 368 ? 38.148 -0.833 -18.642 1.00 73.12 368 ILE A N 1
ATOM 3116 C CA . ILE A 1 368 ? 37.347 -1.970 -19.136 1.00 73.12 368 ILE A CA 1
ATOM 3117 C C . ILE A 1 368 ? 36.041 -1.490 -19.789 1.00 73.12 368 ILE A C 1
ATOM 3119 O O . ILE A 1 368 ? 35.760 -1.843 -20.935 1.00 73.12 368 ILE A O 1
ATOM 3123 N N . ASP A 1 369 ? 35.293 -0.610 -19.119 1.00 77.06 369 ASP A N 1
ATOM 3124 C CA . ASP A 1 369 ? 34.078 -0.015 -19.691 1.00 77.06 369 ASP A CA 1
ATOM 3125 C C . ASP A 1 369 ? 34.388 0.795 -20.961 1.00 77.06 369 ASP A C 1
ATOM 3127 O O . ASP A 1 369 ? 33.609 0.806 -21.915 1.00 77.06 369 ASP A O 1
ATOM 3131 N N . THR A 1 370 ? 35.550 1.446 -21.022 1.00 78.06 370 THR A N 1
ATOM 3132 C CA . THR A 1 370 ? 35.969 2.228 -22.196 1.00 78.06 370 THR A CA 1
ATOM 3133 C C . THR A 1 370 ? 36.443 1.334 -23.348 1.00 78.06 370 THR A C 1
ATOM 3135 O O . THR A 1 370 ? 36.120 1.606 -24.502 1.00 78.06 370 THR A O 1
ATOM 3138 N N . LEU A 1 371 ? 37.132 0.229 -23.055 1.00 80.00 371 LEU A N 1
ATOM 3139 C CA . LEU A 1 371 ? 37.544 -0.796 -24.019 1.00 80.00 371 LEU A CA 1
ATOM 3140 C C . LEU A 1 371 ? 36.331 -1.452 -24.696 1.00 80.00 371 LEU A C 1
ATOM 3142 O O . LEU A 1 371 ? 36.372 -1.690 -25.905 1.00 80.00 371 LEU A O 1
ATOM 3146 N N . SER A 1 372 ? 35.219 -1.627 -23.971 1.00 80.62 372 SER A N 1
ATOM 3147 C CA . SER A 1 372 ? 33.963 -2.136 -24.546 1.00 80.62 372 SER A CA 1
ATOM 3148 C C . SER A 1 372 ? 33.430 -1.256 -25.686 1.00 80.62 372 SER A C 1
ATOM 3150 O O . SER A 1 372 ? 32.912 -1.769 -26.678 1.00 80.62 372 SER A O 1
ATOM 3152 N N . ARG A 1 373 ? 33.651 0.067 -25.618 1.00 81.69 373 ARG A N 1
ATOM 3153 C CA . ARG A 1 373 ? 33.271 1.019 -26.680 1.00 81.69 373 ARG A CA 1
ATOM 3154 C C . ARG A 1 373 ? 34.107 0.854 -27.950 1.00 81.69 373 ARG A C 1
ATOM 3156 O O . ARG A 1 373 ? 33.642 1.204 -29.029 1.00 81.69 373 ARG A O 1
ATOM 3163 N N . TYR A 1 374 ? 35.310 0.293 -27.829 1.00 82.25 374 TYR A N 1
ATOM 3164 C CA . TYR A 1 374 ? 36.169 -0.092 -28.953 1.00 82.25 374 TYR A CA 1
ATOM 3165 C C . TYR A 1 374 ? 35.948 -1.547 -29.394 1.00 82.25 374 TYR A C 1
ATOM 3167 O O . TYR A 1 374 ? 36.735 -2.077 -30.175 1.00 82.25 374 TYR A O 1
ATOM 3175 N N . GLY A 1 375 ? 34.885 -2.193 -28.902 1.00 78.75 375 GLY A N 1
ATOM 3176 C CA . GLY A 1 375 ? 34.545 -3.574 -29.223 1.00 78.75 375 GLY A CA 1
ATOM 3177 C C . GLY A 1 375 ? 35.321 -4.609 -28.414 1.00 78.75 375 GLY A C 1
ATOM 3178 O O . GLY A 1 375 ? 35.171 -5.792 -28.673 1.00 78.75 375 GLY A O 1
ATOM 3179 N N . ILE A 1 376 ? 36.134 -4.225 -27.433 1.00 83.31 376 ILE A N 1
ATOM 3180 C CA . ILE A 1 376 ? 36.907 -5.174 -26.623 1.00 83.31 376 ILE A CA 1
ATOM 3181 C C . ILE A 1 376 ? 36.076 -5.547 -25.399 1.00 83.31 376 ILE A C 1
ATOM 3183 O O . ILE A 1 376 ? 35.971 -4.771 -24.451 1.00 83.31 376 ILE A O 1
ATOM 3187 N N . ILE A 1 377 ? 35.464 -6.729 -25.432 1.00 81.44 377 ILE A N 1
ATOM 3188 C CA . ILE A 1 377 ? 34.527 -7.183 -24.400 1.00 81.44 377 ILE A CA 1
ATOM 3189 C C . ILE A 1 377 ? 35.195 -8.264 -23.556 1.00 81.44 377 ILE A C 1
ATOM 3191 O O . ILE A 1 377 ? 35.691 -9.258 -24.082 1.00 81.44 377 ILE A O 1
ATOM 3195 N N . LEU A 1 378 ? 35.209 -8.046 -22.242 1.00 74.38 378 LEU A N 1
ATOM 3196 C CA . LEU A 1 378 ? 35.780 -8.945 -21.245 1.00 74.38 378 LEU A CA 1
ATOM 3197 C C . LEU A 1 378 ? 34.682 -9.817 -20.639 1.00 74.38 378 LEU A C 1
ATOM 3199 O O . LEU A 1 378 ? 33.859 -9.345 -19.856 1.00 74.38 378 LEU A O 1
ATOM 3203 N N . ASN A 1 379 ? 34.697 -11.105 -20.965 1.00 69.44 379 ASN A N 1
ATOM 3204 C CA . ASN A 1 379 ? 33.800 -12.089 -20.382 1.00 69.44 379 ASN A CA 1
ATOM 3205 C C . ASN A 1 379 ? 34.430 -12.613 -19.085 1.00 69.44 379 ASN A C 1
ATOM 3207 O O . ASN A 1 379 ? 35.380 -13.404 -19.082 1.00 69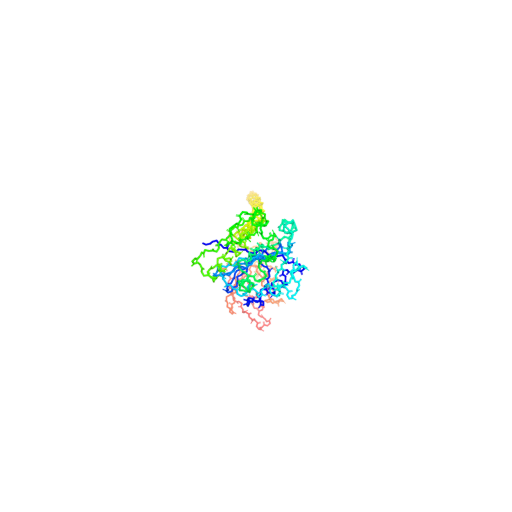.44 379 ASN A O 1
ATOM 3211 N N . HIS A 1 380 ? 33.928 -12.118 -17.953 1.00 60.12 380 HIS A N 1
ATOM 3212 C CA . HIS A 1 380 ? 34.411 -12.486 -16.625 1.00 60.12 380 HIS A CA 1
ATOM 3213 C C . HIS A 1 380 ? 33.930 -13.885 -16.217 1.00 60.12 380 HIS A C 1
ATOM 3215 O O . HIS A 1 380 ? 32.939 -14.036 -15.510 1.00 60.12 380 HIS A O 1
ATOM 3221 N N . THR A 1 381 ? 34.676 -14.917 -16.611 1.00 50.47 381 THR A N 1
ATOM 3222 C CA . THR A 1 381 ? 34.534 -16.275 -16.065 1.00 50.47 381 THR A CA 1
ATOM 3223 C C . THR A 1 381 ? 35.909 -16.827 -15.665 1.00 50.47 381 THR A C 1
ATOM 3225 O O . THR A 1 381 ? 36.636 -17.367 -16.494 1.00 50.47 381 THR A O 1
ATOM 3228 N N . GLY A 1 382 ? 36.283 -16.685 -14.386 1.00 55.72 382 GLY A N 1
ATOM 3229 C CA . GLY A 1 382 ? 37.494 -17.287 -13.797 1.00 55.72 382 GLY A CA 1
ATOM 3230 C C . GLY A 1 382 ? 38.749 -16.392 -13.737 1.00 55.72 382 GLY A C 1
ATOM 3231 O O . GLY A 1 382 ? 38.700 -15.199 -14.020 1.00 55.72 382 GLY A O 1
ATOM 3232 N N . LYS A 1 383 ? 39.894 -16.983 -13.341 1.00 56.19 383 LYS A N 1
ATOM 3233 C CA . LYS A 1 383 ? 41.208 -16.305 -13.162 1.00 56.19 383 LYS A CA 1
ATOM 3234 C C . LYS A 1 383 ? 41.826 -15.770 -14.470 1.00 56.19 383 LYS A C 1
ATOM 3236 O O . LYS A 1 383 ? 42.741 -14.948 -14.438 1.00 56.19 383 LYS A O 1
ATOM 3241 N N . HIS A 1 384 ? 41.316 -16.223 -15.614 1.00 62.97 384 HIS A N 1
ATOM 3242 C CA . HIS A 1 384 ? 41.739 -15.799 -16.945 1.00 62.97 384 HIS A CA 1
ATOM 3243 C C . HIS A 1 384 ? 40.509 -15.386 -17.768 1.00 62.97 384 HIS A C 1
ATOM 3245 O O . HIS A 1 384 ? 39.978 -16.223 -18.501 1.00 62.97 384 HIS A O 1
ATOM 3251 N N . PRO A 1 385 ? 39.987 -14.151 -17.616 1.00 66.88 385 PRO A N 1
ATOM 3252 C CA . PRO A 1 385 ? 38.848 -13.693 -18.406 1.00 66.88 385 PRO A CA 1
ATOM 3253 C C . PRO A 1 385 ? 39.146 -13.794 -19.906 1.00 66.88 385 PRO A C 1
ATOM 3255 O O . PRO A 1 385 ? 40.223 -13.410 -20.377 1.00 66.88 385 PRO A O 1
ATOM 3258 N N . THR A 1 386 ? 38.179 -14.331 -20.648 1.00 69.50 386 THR A N 1
ATOM 3259 C CA . THR A 1 386 ? 38.240 -14.386 -22.109 1.00 69.50 386 THR A CA 1
ATOM 3260 C C . THR A 1 386 ? 37.784 -13.044 -22.666 1.00 69.50 386 THR A C 1
ATOM 3262 O O . THR A 1 386 ? 36.752 -12.506 -22.273 1.00 69.50 386 THR A O 1
ATOM 3265 N N . THR A 1 387 ? 38.571 -12.484 -23.571 1.00 73.44 387 THR A N 1
ATOM 3266 C CA . THR A 1 387 ? 38.315 -11.212 -24.236 1.00 73.44 387 THR A CA 1
ATOM 3267 C C . THR A 1 387 ? 37.953 -11.486 -25.687 1.00 73.44 387 THR A C 1
ATOM 3269 O O . THR A 1 387 ? 38.730 -12.118 -26.404 1.00 73.44 387 THR A O 1
ATOM 3272 N N . THR A 1 388 ? 36.799 -10.999 -26.130 1.00 77.19 388 THR A N 1
ATOM 3273 C CA . THR A 1 388 ? 36.339 -11.085 -27.524 1.00 77.19 388 THR A CA 1
ATOM 3274 C C . THR A 1 388 ? 36.344 -9.706 -28.169 1.00 77.19 388 THR A C 1
ATOM 3276 O O . THR A 1 388 ? 35.885 -8.741 -27.554 1.00 77.19 388 THR A O 1
ATOM 3279 N N . PHE A 1 389 ? 36.802 -9.612 -29.418 1.00 79.81 389 PHE A N 1
ATOM 3280 C CA . PHE A 1 389 ? 36.625 -8.412 -30.241 1.00 79.81 389 PHE A CA 1
ATOM 3281 C C . PHE A 1 389 ? 35.257 -8.437 -30.925 1.00 79.81 389 PHE A C 1
ATOM 3283 O O . PHE A 1 389 ? 34.923 -9.388 -31.620 1.00 79.81 389 PHE A O 1
ATOM 3290 N N . PHE A 1 390 ? 34.456 -7.397 -30.705 1.00 77.75 390 PHE A N 1
ATOM 3291 C CA . PHE A 1 390 ? 33.108 -7.180 -31.232 1.00 77.75 390 PHE A CA 1
ATOM 3292 C C . PHE A 1 390 ? 32.159 -8.383 -31.077 1.00 77.75 390 PHE A C 1
ATOM 3294 O O . PHE A 1 390 ? 31.287 -8.593 -31.917 1.00 77.75 390 PHE A O 1
ATOM 3301 N N . ASN A 1 391 ? 32.317 -9.163 -29.997 1.00 76.88 391 ASN A N 1
ATOM 3302 C CA . ASN A 1 391 ? 31.616 -10.438 -29.770 1.00 76.88 391 ASN A CA 1
ATOM 3303 C C . ASN A 1 391 ? 31.776 -11.460 -30.914 1.00 76.88 391 ASN A C 1
ATOM 3305 O O . ASN A 1 391 ? 30.937 -12.344 -31.085 1.00 76.88 391 ASN A O 1
ATOM 3309 N N . ASP A 1 392 ? 32.856 -11.371 -31.687 1.00 79.38 392 ASP A N 1
ATOM 3310 C CA . ASP A 1 392 ? 33.179 -12.328 -32.735 1.00 79.38 392 ASP A CA 1
ATOM 3311 C C . ASP A 1 392 ? 34.169 -13.374 -32.204 1.00 79.38 392 ASP A C 1
ATOM 3313 O O . ASP A 1 392 ? 35.311 -13.078 -31.839 1.00 79.38 392 ASP A O 1
ATOM 3317 N N . SER A 1 393 ? 33.714 -14.628 -32.167 1.00 78.94 393 SER A N 1
ATOM 3318 C CA . SER A 1 393 ? 34.499 -15.773 -31.689 1.00 78.94 393 SER A CA 1
ATOM 3319 C C . SER A 1 393 ? 35.775 -16.044 -32.497 1.00 78.94 393 SER A C 1
ATOM 3321 O O . SER A 1 393 ? 36.669 -16.721 -31.997 1.00 78.94 393 SER A O 1
ATOM 3323 N N . ARG A 1 394 ? 35.902 -15.496 -33.716 1.00 80.62 394 ARG A N 1
ATOM 3324 C CA . ARG A 1 394 ? 37.131 -15.585 -34.523 1.00 80.62 394 ARG A CA 1
ATOM 3325 C C . ARG A 1 394 ? 38.290 -14.795 -33.904 1.00 80.62 394 ARG A C 1
ATOM 3327 O O . ARG A 1 394 ? 39.448 -15.100 -34.179 1.00 80.62 394 ARG A O 1
ATOM 3334 N N . TYR A 1 395 ? 37.990 -13.802 -33.063 1.00 83.81 395 TYR A N 1
ATOM 3335 C CA . TYR A 1 395 ? 38.959 -12.854 -32.516 1.00 83.81 395 TYR A CA 1
ATOM 3336 C C . TYR A 1 395 ? 38.940 -12.856 -30.977 1.00 83.81 395 TYR A C 1
ATOM 3338 O O . TYR A 1 395 ? 38.503 -11.900 -30.330 1.00 83.81 395 TYR A O 1
ATOM 3346 N N . THR A 1 396 ? 39.436 -13.944 -30.380 1.00 81.38 396 THR A N 1
ATOM 3347 C CA . THR A 1 396 ? 39.492 -14.135 -28.919 1.00 81.38 396 THR A CA 1
ATOM 3348 C C . THR A 1 396 ? 40.917 -14.142 -28.364 1.00 81.38 396 THR A C 1
ATOM 3350 O O . THR A 1 396 ? 41.826 -14.690 -28.985 1.00 81.38 396 THR A O 1
ATOM 3353 N N . MET A 1 397 ? 41.105 -13.628 -27.148 1.00 81.00 397 MET A N 1
ATOM 3354 C CA . MET A 1 397 ? 42.339 -13.773 -26.360 1.00 81.00 397 MET A CA 1
ATOM 3355 C C . MET A 1 397 ? 42.039 -13.856 -24.862 1.00 81.00 397 MET A C 1
ATOM 3357 O O . MET A 1 397 ? 40.926 -13.575 -24.442 1.00 81.00 397 MET A O 1
ATOM 3361 N N . THR A 1 398 ? 43.015 -14.222 -24.036 1.00 75.94 398 THR A N 1
ATOM 3362 C CA . THR A 1 398 ? 42.844 -14.319 -22.575 1.00 75.94 398 THR A CA 1
ATOM 3363 C C . THR A 1 398 ? 43.637 -13.239 -21.853 1.00 75.94 398 THR A C 1
ATOM 3365 O O . THR A 1 398 ? 44.848 -13.125 -22.059 1.00 75.94 398 THR A O 1
ATOM 3368 N N . PHE A 1 399 ? 42.985 -12.488 -20.965 1.00 73.44 399 PHE A N 1
ATOM 3369 C CA . PHE A 1 399 ? 43.667 -11.602 -20.015 1.00 73.44 399 PHE A CA 1
ATOM 3370 C C . PHE A 1 399 ? 43.901 -12.336 -18.689 1.00 73.44 399 PHE A C 1
ATOM 3372 O O . PHE A 1 399 ? 43.187 -13.278 -18.355 1.00 73.44 399 PHE A O 1
ATOM 3379 N N . SER A 1 400 ? 44.914 -11.939 -17.919 1.00 66.50 400 SER A N 1
ATOM 3380 C CA . SER A 1 400 ? 45.082 -12.377 -16.534 1.00 66.50 400 SER A CA 1
ATOM 3381 C C . SER A 1 400 ? 44.296 -11.441 -15.619 1.00 66.50 400 SER A C 1
ATOM 3383 O O . SER A 1 400 ? 44.267 -10.230 -15.829 1.00 66.50 400 SER A O 1
ATOM 3385 N N . SER A 1 401 ? 43.640 -11.995 -14.597 1.00 58.06 401 SER A N 1
ATOM 3386 C CA . SER A 1 401 ? 42.846 -11.206 -13.645 1.00 58.06 401 SER A CA 1
ATOM 3387 C C . SER A 1 401 ? 43.687 -10.244 -12.797 1.00 58.06 401 SER A C 1
ATOM 3389 O O . SER A 1 401 ? 43.169 -9.255 -12.291 1.00 58.06 401 SER A O 1
ATOM 3391 N N . THR A 1 402 ? 44.978 -10.540 -12.629 1.00 57.31 402 THR A N 1
ATOM 3392 C CA . THR A 1 402 ? 45.938 -9.763 -11.833 1.00 57.31 402 THR A CA 1
ATOM 3393 C C . THR A 1 402 ? 47.306 -9.796 -12.517 1.00 57.31 402 THR A C 1
ATOM 3395 O O . THR A 1 402 ? 48.126 -10.666 -12.209 1.00 57.31 402 THR A O 1
ATOM 3398 N N . PRO A 1 403 ? 47.567 -8.910 -13.489 1.00 57.03 403 PRO A N 1
ATOM 3399 C CA . PRO A 1 403 ? 48.887 -8.807 -14.087 1.00 57.03 403 PRO A CA 1
ATOM 3400 C C . PRO A 1 403 ? 49.857 -8.161 -13.090 1.00 57.03 403 PRO A C 1
ATOM 3402 O O . PRO A 1 403 ? 49.738 -6.979 -12.784 1.00 57.03 403 PRO A O 1
ATOM 3405 N N . SER A 1 404 ? 50.804 -8.940 -12.564 1.00 53.84 404 SER A N 1
ATOM 3406 C CA . SER A 1 404 ? 51.870 -8.449 -11.677 1.00 53.84 404 SER A CA 1
ATOM 3407 C C . SER A 1 404 ? 52.968 -7.686 -12.425 1.00 53.84 404 SER A C 1
ATOM 3409 O O . SER A 1 404 ? 53.688 -6.902 -11.811 1.00 53.84 404 SER A O 1
ATOM 3411 N N . ASP A 1 405 ? 53.091 -7.884 -13.744 1.00 59.12 405 ASP A N 1
ATOM 3412 C CA . ASP A 1 405 ? 54.139 -7.248 -14.542 1.00 59.12 405 ASP A CA 1
ATOM 3413 C C . ASP A 1 405 ? 53.671 -5.915 -15.138 1.00 59.12 405 ASP A C 1
ATOM 3415 O O . ASP A 1 405 ? 52.678 -5.833 -15.865 1.00 59.12 405 ASP A O 1
ATOM 3419 N N . LEU A 1 406 ? 54.478 -4.870 -14.953 1.00 61.09 406 LEU A N 1
ATOM 3420 C CA . LEU A 1 406 ? 54.262 -3.543 -15.552 1.00 61.09 406 LEU A CA 1
ATOM 3421 C C . LEU A 1 406 ? 54.220 -3.570 -17.096 1.00 61.09 406 LEU A C 1
ATOM 3423 O O . LEU A 1 406 ? 53.743 -2.633 -17.731 1.00 61.09 406 LEU A O 1
ATOM 3427 N N . ASN A 1 407 ? 54.694 -4.654 -17.719 1.00 69.94 407 ASN A N 1
ATOM 3428 C CA . ASN A 1 407 ? 54.736 -4.828 -19.171 1.00 69.94 407 ASN A CA 1
ATOM 3429 C C . ASN A 1 407 ? 53.523 -5.562 -19.762 1.00 69.94 407 ASN A C 1
ATOM 3431 O O . ASN A 1 407 ? 53.429 -5.656 -20.991 1.00 69.94 407 ASN A O 1
ATOM 3435 N N . VAL A 1 408 ? 52.591 -6.071 -18.945 1.00 75.81 408 VAL A N 1
ATOM 3436 C CA . VAL A 1 408 ? 51.475 -6.882 -19.459 1.00 75.81 408 VAL A CA 1
ATOM 3437 C C . VAL A 1 408 ? 50.588 -6.092 -20.432 1.00 75.81 408 VAL A C 1
ATOM 3439 O O . VAL A 1 408 ? 50.224 -6.610 -21.488 1.00 75.81 408 VAL A O 1
ATOM 3442 N N . GLY A 1 409 ? 50.322 -4.808 -20.166 1.00 76.94 409 GLY A N 1
ATOM 3443 C CA . GLY A 1 409 ? 49.538 -3.954 -21.071 1.00 76.94 409 GLY A CA 1
ATOM 3444 C C . GLY A 1 409 ? 50.128 -3.860 -22.485 1.00 76.94 409 GLY A C 1
ATOM 3445 O O . GLY A 1 409 ? 49.407 -3.933 -23.483 1.00 76.94 409 GLY A O 1
ATOM 3446 N N . ARG A 1 410 ? 51.464 -3.803 -22.596 1.00 82.62 410 ARG A N 1
ATOM 3447 C CA . ARG A 1 410 ? 52.169 -3.807 -23.891 1.00 82.62 410 ARG A CA 1
ATOM 3448 C C . ARG A 1 410 ? 52.066 -5.159 -24.589 1.00 82.62 410 ARG A C 1
ATOM 3450 O O . ARG A 1 410 ? 52.009 -5.201 -25.818 1.00 82.62 410 ARG A O 1
ATOM 3457 N N . GLN A 1 411 ? 52.054 -6.256 -23.835 1.00 81.88 411 GLN A N 1
ATOM 3458 C CA . GLN A 1 411 ? 51.869 -7.594 -24.395 1.00 81.88 411 GLN A CA 1
ATOM 3459 C C . GLN A 1 411 ? 50.455 -7.767 -24.959 1.00 81.88 411 GLN A C 1
ATOM 3461 O O . GLN A 1 411 ? 50.324 -8.204 -26.102 1.00 81.88 411 GLN A O 1
ATOM 3466 N N . TYR A 1 412 ? 49.419 -7.341 -24.228 1.00 83.69 412 TYR A N 1
ATOM 3467 C CA . TYR A 1 412 ? 48.038 -7.367 -24.722 1.00 83.69 412 TYR A CA 1
ATOM 3468 C C . TYR A 1 412 ? 47.853 -6.492 -25.951 1.00 83.69 412 TYR A C 1
ATOM 3470 O O . TYR A 1 412 ? 47.337 -6.969 -26.957 1.00 83.69 412 TYR A O 1
ATOM 3478 N N . TYR A 1 413 ? 48.372 -5.264 -25.942 1.00 86.06 413 TYR A N 1
ATOM 3479 C CA . TYR A 1 413 ? 48.331 -4.411 -27.127 1.00 86.06 413 TYR A CA 1
ATOM 3480 C C . TYR A 1 413 ? 48.984 -5.069 -28.356 1.00 86.06 413 TYR A C 1
ATOM 3482 O O . TYR A 1 413 ? 48.426 -5.041 -29.453 1.00 86.06 413 TYR A O 1
ATOM 3490 N N . ARG A 1 414 ? 50.150 -5.715 -28.191 1.00 85.06 414 ARG A N 1
ATOM 3491 C CA . ARG A 1 414 ? 50.825 -6.431 -29.290 1.00 85.06 414 ARG A CA 1
ATOM 3492 C C . ARG A 1 414 ? 49.994 -7.596 -29.821 1.00 85.06 414 ARG A C 1
ATOM 3494 O O . ARG A 1 414 ? 49.978 -7.805 -31.032 1.00 85.06 414 ARG A O 1
ATOM 3501 N N . GLN A 1 415 ? 49.329 -8.341 -28.940 1.00 84.62 415 GLN A N 1
ATOM 3502 C CA . GLN A 1 415 ? 48.444 -9.437 -29.336 1.00 84.62 415 GLN A CA 1
ATOM 3503 C C . GLN A 1 415 ? 47.209 -8.918 -30.076 1.00 84.62 415 GLN A C 1
ATOM 3505 O O . GLN A 1 415 ? 46.896 -9.441 -31.136 1.00 84.62 415 GLN A O 1
ATOM 3510 N N . ILE A 1 416 ? 46.576 -7.850 -29.583 1.00 84.19 416 ILE A N 1
ATOM 3511 C CA . ILE A 1 416 ? 45.424 -7.185 -30.217 1.00 84.19 416 ILE A CA 1
ATOM 3512 C C . ILE A 1 416 ? 45.765 -6.711 -31.613 1.00 84.19 416 ILE A C 1
ATOM 3514 O O . ILE A 1 416 ? 45.056 -7.026 -32.565 1.00 84.19 416 ILE A O 1
ATOM 3518 N N . ARG A 1 417 ? 46.887 -5.997 -31.736 1.00 85.50 417 ARG A N 1
ATOM 3519 C CA . ARG A 1 417 ? 47.366 -5.547 -33.032 1.00 85.50 417 ARG A CA 1
ATOM 3520 C C . ARG A 1 417 ? 47.546 -6.747 -33.958 1.00 85.50 417 ARG A C 1
ATOM 3522 O O . ARG A 1 417 ? 46.937 -6.787 -35.005 1.00 85.50 417 ARG A O 1
ATOM 3529 N N . LYS A 1 418 ? 48.275 -7.783 -33.535 1.00 84.81 418 LYS A N 1
ATOM 3530 C CA . LYS A 1 418 ? 48.519 -8.969 -34.372 1.00 84.81 418 LYS A CA 1
ATOM 3531 C C . LYS A 1 418 ? 47.244 -9.734 -34.766 1.00 84.81 418 LYS A C 1
ATOM 3533 O O . LYS A 1 418 ? 47.212 -10.316 -35.843 1.00 84.81 418 LYS A O 1
ATOM 3538 N N . LEU A 1 419 ? 46.250 -9.797 -33.883 1.00 82.62 419 LEU A N 1
ATOM 3539 C CA . LEU A 1 419 ? 45.031 -10.581 -34.082 1.00 82.62 419 LEU A CA 1
ATOM 3540 C C . LEU A 1 419 ? 44.047 -9.895 -35.042 1.00 82.62 419 LEU A C 1
ATOM 3542 O O . LEU A 1 419 ? 43.350 -10.588 -35.776 1.00 82.62 419 LEU A O 1
ATOM 3546 N N . PHE A 1 420 ? 43.971 -8.560 -35.008 1.00 78.75 420 PHE A N 1
ATOM 3547 C CA . PHE A 1 420 ? 42.869 -7.811 -35.620 1.00 78.75 420 PHE A CA 1
ATOM 3548 C C . PHE A 1 420 ? 43.294 -6.626 -36.513 1.00 78.75 420 PHE A C 1
ATOM 3550 O O . PHE A 1 420 ? 42.529 -6.248 -37.394 1.00 78.75 420 PHE A O 1
ATOM 3557 N N . PHE A 1 421 ? 44.485 -6.033 -36.329 1.00 78.94 421 PHE A N 1
ATOM 3558 C CA . PHE A 1 421 ? 44.911 -4.797 -37.017 1.00 78.94 421 PHE A CA 1
ATOM 3559 C C . PHE A 1 421 ? 46.169 -4.938 -37.871 1.00 78.94 421 PHE A C 1
ATOM 3561 O O . PHE A 1 421 ? 46.178 -4.322 -38.963 1.00 78.94 421 PHE A O 1
#

Secondary structure (DSSP, 8-state):
-PPEEEEEEBSS--HHHHHHHHHHHHTPPP----SSEEE-SSEEEEEEGGGTEEEEEETTSSEEEEEETTTTEEEEEE-S--HHHHHHHHHHHHTT-BS-TT--SSS--EEE---HHHHHHHHHHS-SS-EEEPPGGGGGGHHHHHHHHTTTSEEEE---HHHHHHHHHHHT--TTEEEEEETTEEEEEE--TT--HHHHHHHHHHHHHHHHTT-----S--HHHHHHHHHHHHHHHHHHHHHHHHHHHHHHHHHHHHHHHHHHHHHHHHHHHHHHHHHHHHHHHHHHHHTT---SSPPPSSPPSSTTHHHHHHHHHHHHHHHH---HHHHHHHHHHHHHS----HHHHHHHHHHIIIIII-S-HHHHHHHHHTTEEEE--SSS-EEEETTEEEEEEE--SS--STTHHHHHHHHHHHHH-

Radius of gyration: 51.98 Å; chains: 1; bounding box: 115×34×130 Å

Sequence (421 aa):
MKHLSTLIAVKNLTIIQFTKIIQDLFYLDEFILDSLIIHLENCTIYHDESAIAFCIQYQNNDYEYIFNEAKQNIYLSINKRNNQFIDLITYLNKYHFLNNNHFSYIQPNIKNMNDLNQVIEFIENKTILPVIYLNISLKDFKNEILTEIQSTAYILTSEDENFHQAFQKHFHLRNNSYILYLNHEFQKISFLKKESPQEFIEKVKIKIQSYVLQRTYSFPYNMKDFQHHIIKKIIENHKENDFLENSSIEQQVLALEDKKKNLQKNIDDLNNQILILENQNKELGSYIKQQGYYPLILKGNEKEFYKGEQRDLLLYLLKEELKNNHNQKQQQIIHTILEQNPPVGNRNRYLTDIFNLLVNEGLSKKSIDTLSRYGIILNHTGKHPTTTFFNDSRYTMTFSSTPSDLNVGRQYYRQIRKLFF

pLDDT: mean 73.69, std 14.21, range [27.95, 96.06]